Protein AF-R9IM33-F1 (afdb_monomer)

Foldseek 3Di:
DWQKKWKDQFAQDHTDIDGDDPDDDDDDDPPPCPVVVVLLLQCQAACLQPNCDCPHQSHHDDAPCNGGYPVCNQAWTKMWIDDPPAQEIWMWTWGQDPVVRHTDIDTDAPPPPPPDDDPNYDHIHYQQPPDDAADPQADDDDPDADAPPVPRHDQGNNSSNVVNNCVVCPPPDDVQVVLCVAWVVVLLVVCVVLVAADEDEADPQQCDDPDDNDGVLRPDDDDPDPCDPVVVVSVSVVCSRPDDDYDDPPDDDQKWWPDWPFPPPCRVVDDRDDPVSVCVRQVAAAEDGDDPRQPDQWTWTWMAHPNDIDIDTHGYRRGDCLVVDDKDWDWDDDPPFKIKIDIPSRNHRDQPWIWIDGDQWIFIAHLVQRHTDDTDPDDDDPVNSVSSSVVCVVCSVVSVVVNCVRHPDPPD

Solvent-accessible surface area (backbone atoms only — not comparable to full-atom values): 24394 Å² total; per-residue (Å²): 98,62,37,33,41,38,40,27,18,46,41,93,37,64,72,45,77,47,82,47,58,101,73,80,84,88,82,80,64,88,91,74,43,65,66,58,55,53,49,52,54,36,43,43,14,46,41,53,80,46,85,43,57,58,59,35,91,79,45,69,65,68,53,70,80,72,37,35,10,82,94,38,85,87,60,47,32,34,40,36,36,29,28,67,90,33,82,37,62,8,38,40,34,41,36,80,33,78,91,77,77,49,66,47,80,48,75,44,59,62,56,95,81,53,93,70,81,59,79,42,50,14,65,63,46,23,66,60,54,99,44,87,63,74,48,95,81,35,64,73,94,66,99,74,73,51,70,65,82,84,66,66,65,67,25,54,51,37,46,54,16,39,67,43,41,51,60,76,50,56,87,61,71,55,66,68,60,50,48,42,58,73,32,40,47,55,40,57,50,52,40,59,75,70,66,37,58,62,76,33,80,62,55,60,73,49,62,34,64,78,53,97,84,31,18,72,82,58,65,77,81,64,92,85,57,78,66,60,63,63,48,51,47,51,51,51,58,50,44,64,62,72,54,84,51,68,54,74,89,84,64,91,68,85,64,44,76,79,46,58,76,45,40,79,84,54,49,86,69,61,60,97,77,44,72,66,57,51,20,62,76,36,57,34,68,45,76,43,60,96,41,93,67,54,77,46,58,56,45,45,33,35,33,36,46,92,91,40,80,44,82,46,69,43,44,34,47,47,47,67,71,69,71,72,53,76,64,46,76,50,77,47,68,58,78,96,62,34,43,36,36,40,74,26,80,63,80,50,67,36,57,63,52,37,38,40,36,39,91,86,29,39,36,33,26,30,67,88,78,55,48,78,73,48,75,40,98,42,87,81,53,73,68,59,54,52,53,51,40,56,51,42,72,77,41,45,68,63,52,50,52,52,47,38,70,62,67,54,68,80,78,127

Sequence (412 aa):
MIEKVYVRALKSMKNLQVKCSWLNVFVGTNSSGKSTFLQALLLMAQNGRNEDGLNGKLVSLGEFREVRNHYMPKDAIRIEIWEQGKEKSAWIEFEENKEEDTYKINTHYMAADDYYYDEGQSSGLMEGIGFHYLSCQRIGARDIYEKNILEESGFGIGGEFAMAYLLRNEGKPIEFYTSLRECTLPVLKKIREGKGNVIWKKDTFWQSEICNGITLGKIPQKKNERSGEYAAFKIQLTRLAYEEPFWEPEKELEIQIKEYRFDSGYCKKFETVNCFLRAAEMEGRIVSFLHKEYKKEKLPLVFQYRNQEQEYELDNIFHLHWWDREPQIKTWRVGQKYMIEIRANEFDFHPPHFHVSSNERSGVFLLSNGQMYARGKKKWQPHMISEITKWYQLHREELLETWENLHGSLKK

Structure (mmCIF, N/CA/C/O backbone):
data_AF-R9IM33-F1
#
_entry.id   AF-R9IM33-F1
#
loop_
_atom_site.group_PDB
_atom_site.id
_atom_site.type_symbol
_atom_site.label_atom_id
_atom_site.label_alt_id
_atom_site.label_comp_id
_atom_site.label_asym_id
_atom_site.label_entity_id
_atom_site.label_seq_id
_atom_site.pdbx_PDB_ins_code
_atom_site.Cartn_x
_atom_site.Cartn_y
_atom_site.Cartn_z
_atom_site.occupancy
_atom_site.B_iso_or_equiv
_atom_site.auth_seq_id
_atom_site.auth_comp_id
_atom_site.auth_asym_id
_atom_site.auth_atom_id
_atom_site.pdbx_PDB_model_num
ATOM 1 N N . MET A 1 1 ? -5.119 3.896 8.015 1.00 86.06 1 MET A N 1
ATOM 2 C CA . MET A 1 1 ? -4.292 3.149 8.999 1.00 86.06 1 MET A CA 1
ATOM 3 C C . MET A 1 1 ? -4.389 3.888 10.317 1.00 86.06 1 MET A C 1
ATOM 5 O O . MET A 1 1 ? -4.202 5.094 10.291 1.00 86.06 1 MET A O 1
ATOM 9 N N . ILE A 1 2 ? -4.639 3.209 11.439 1.00 92.50 2 ILE A N 1
ATOM 10 C CA . ILE A 1 2 ? -4.636 3.847 12.765 1.00 92.50 2 ILE A CA 1
ATOM 11 C C . ILE A 1 2 ? -3.198 4.199 13.159 1.00 92.50 2 ILE A C 1
ATOM 13 O O . ILE A 1 2 ? -2.352 3.314 13.271 1.00 92.50 2 ILE A O 1
ATOM 17 N N . GLU A 1 3 ? -2.933 5.484 13.377 1.00 95.19 3 GLU A N 1
ATOM 18 C CA . GLU A 1 3 ? -1.629 6.016 13.786 1.00 95.19 3 GLU A CA 1
ATOM 19 C C . GLU A 1 3 ? -1.547 6.227 15.301 1.00 95.19 3 GLU A C 1
ATOM 21 O O . GLU A 1 3 ? -0.478 6.096 15.903 1.00 95.19 3 GLU A O 1
ATOM 26 N N . LYS A 1 4 ? -2.674 6.535 15.949 1.00 96.94 4 LYS A N 1
ATOM 27 C CA . LYS A 1 4 ? -2.708 6.813 17.386 1.00 96.94 4 LYS A CA 1
ATOM 28 C C . LYS A 1 4 ? -4.027 6.375 18.005 1.00 96.94 4 LYS A C 1
ATOM 30 O O . LYS A 1 4 ? -5.085 6.566 17.416 1.00 96.94 4 LYS A O 1
ATOM 35 N N . VAL A 1 5 ? -3.941 5.849 19.224 1.00 97.69 5 VAL A N 1
ATOM 36 C CA . VAL A 1 5 ? -5.082 5.513 20.082 1.00 97.69 5 VAL A CA 1
ATOM 37 C C . VAL A 1 5 ? -4.913 6.210 21.427 1.00 97.69 5 VAL A C 1
ATOM 39 O O . VAL A 1 5 ? -3.819 6.215 22.000 1.00 97.69 5 VAL A O 1
ATOM 42 N N . TYR A 1 6 ? -5.992 6.788 21.937 1.00 98.00 6 TYR A N 1
ATOM 43 C CA . TYR A 1 6 ? -6.074 7.401 23.256 1.00 98.00 6 TYR A CA 1
ATOM 44 C C . TYR A 1 6 ? -7.184 6.740 24.072 1.00 98.00 6 TYR A C 1
ATOM 46 O O . TYR A 1 6 ? -8.274 6.513 23.557 1.00 98.00 6 TYR A O 1
ATOM 54 N N . VAL A 1 7 ? -6.909 6.430 25.339 1.00 98.12 7 VAL A N 1
ATOM 55 C CA . VAL A 1 7 ? -7.863 5.813 26.269 1.00 98.12 7 VAL A CA 1
ATOM 56 C C . VAL A 1 7 ? -7.807 6.537 27.610 1.00 98.12 7 VAL A C 1
ATOM 58 O O . VAL A 1 7 ? -6.736 6.667 28.210 1.00 98.12 7 VAL A O 1
ATOM 61 N N . ARG A 1 8 ? -8.964 6.965 28.116 1.00 97.94 8 ARG A N 1
ATOM 62 C CA . ARG A 1 8 ? -9.122 7.640 29.408 1.00 97.94 8 ARG A CA 1
ATOM 63 C C . ARG A 1 8 ? -10.175 6.947 30.266 1.00 97.94 8 ARG A C 1
ATOM 65 O O . ARG A 1 8 ? -11.210 6.517 29.767 1.00 97.94 8 ARG A O 1
ATOM 72 N N . ALA A 1 9 ? -9.889 6.876 31.564 1.00 97.19 9 ALA A N 1
ATOM 73 C CA . ALA A 1 9 ? -10.777 6.373 32.611 1.00 97.19 9 ALA A CA 1
ATOM 74 C C . ALA A 1 9 ? -11.331 4.943 32.403 1.00 97.19 9 ALA A C 1
ATOM 76 O O . ALA A 1 9 ? -12.390 4.622 32.935 1.00 97.19 9 ALA A O 1
ATOM 77 N N . LEU A 1 10 ? -10.607 4.050 31.716 1.00 97.12 10 LEU A N 1
ATOM 78 C CA . LEU A 1 10 ? -11.023 2.659 31.479 1.00 97.12 10 LEU A CA 1
ATOM 79 C C . LEU A 1 10 ? -10.256 1.670 32.373 1.00 97.12 10 LEU A C 1
ATOM 81 O O . LEU A 1 10 ? -9.057 1.457 32.193 1.00 97.12 10 LEU A O 1
ATOM 85 N N . LYS A 1 11 ? -10.940 0.998 33.302 1.00 95.31 11 LYS A N 1
ATOM 86 C CA . LYS A 1 11 ? -10.384 0.010 34.245 1.00 95.31 11 LYS A CA 1
ATOM 87 C C . LYS A 1 11 ? -9.101 0.512 34.911 1.00 95.31 11 LYS A C 1
ATOM 89 O O . LYS A 1 11 ? -9.126 1.509 35.615 1.00 95.31 11 LYS A O 1
ATOM 94 N N . SER A 1 12 ? -7.952 -0.125 34.687 1.00 91.12 12 SER A N 1
ATOM 95 C CA . SER A 1 12 ? -6.663 0.310 35.243 1.00 91.12 12 SER A CA 1
ATOM 96 C C . SER A 1 12 ? -6.041 1.519 34.524 1.00 91.12 12 SER A C 1
ATOM 98 O O . SER A 1 12 ? -5.082 2.099 35.032 1.00 91.12 12 SER A O 1
ATOM 100 N N . MET A 1 13 ? -6.578 1.940 33.376 1.00 93.88 13 MET A N 1
ATOM 101 C CA . MET A 1 13 ? -6.057 3.046 32.570 1.00 93.88 13 MET A CA 1
ATOM 102 C C . MET A 1 13 ? -6.678 4.375 32.981 1.00 93.88 13 MET A C 1
ATOM 104 O O . MET A 1 13 ? -7.859 4.624 32.751 1.00 93.88 13 MET A O 1
ATOM 108 N N . LYS A 1 14 ? -5.852 5.257 33.550 1.00 94.81 14 LYS A N 1
ATOM 109 C CA . LYS A 1 14 ? -6.246 6.645 33.821 1.00 94.81 14 LYS A CA 1
ATOM 110 C C . LYS A 1 14 ? -6.232 7.468 32.536 1.00 94.81 14 LYS A C 1
ATOM 112 O O . LYS A 1 14 ? -7.237 8.047 32.146 1.00 94.81 14 LYS A O 1
ATOM 117 N N . ASN A 1 15 ? -5.078 7.484 31.879 1.00 95.75 15 ASN A N 1
ATOM 118 C CA . ASN A 1 15 ? -4.821 8.202 30.642 1.00 95.75 15 ASN A CA 1
ATOM 119 C C . ASN A 1 15 ? -3.673 7.481 29.917 1.00 95.75 15 ASN A C 1
ATOM 121 O O . ASN A 1 15 ? -2.556 7.429 30.433 1.00 95.75 15 ASN A O 1
ATOM 125 N N . LEU A 1 16 ? -3.967 6.869 28.773 1.00 96.56 16 LEU A N 1
ATOM 126 C CA . LEU A 1 16 ? -3.012 6.122 27.964 1.00 96.56 16 LEU A CA 1
ATOM 127 C C . LEU A 1 16 ? -3.069 6.614 26.521 1.00 96.56 16 LEU A C 1
ATOM 129 O O . LEU A 1 16 ? -4.131 6.637 25.909 1.00 96.56 16 LEU A O 1
ATOM 133 N N . GLN A 1 17 ? -1.904 6.925 25.958 1.00 97.19 17 GLN A N 1
ATOM 134 C CA . GLN A 1 17 ? -1.744 7.221 24.541 1.00 97.19 17 GLN A CA 1
ATOM 135 C C . GLN A 1 17 ? -0.755 6.234 23.921 1.00 97.19 17 GLN A C 1
ATOM 137 O O . GLN A 1 17 ? 0.368 6.093 24.404 1.00 97.19 17 GLN A O 1
ATOM 142 N N . VAL A 1 18 ? -1.154 5.587 22.828 1.00 96.44 18 VAL A N 1
ATOM 143 C CA . VAL A 1 18 ? -0.334 4.615 22.097 1.00 96.44 18 VAL A CA 1
ATOM 144 C C . VAL A 1 18 ? -0.186 5.071 20.652 1.00 96.44 18 VAL A C 1
ATOM 146 O O . VAL A 1 18 ? -1.177 5.384 19.997 1.00 96.44 18 VAL A O 1
ATOM 149 N N . LYS A 1 19 ? 1.055 5.110 20.156 1.00 96.75 19 LYS A N 1
ATOM 150 C CA . LYS A 1 19 ? 1.338 5.241 18.721 1.00 96.75 19 LYS A CA 1
ATOM 151 C C . LYS A 1 19 ? 1.293 3.857 18.084 1.00 96.75 19 LYS A C 1
ATOM 153 O O . LYS A 1 19 ? 1.877 2.920 18.626 1.00 96.75 19 LYS A O 1
ATOM 158 N N . CYS A 1 20 ? 0.622 3.747 16.950 1.00 94.38 20 CYS A N 1
ATOM 159 C CA . CYS A 1 20 ? 0.392 2.496 16.250 1.00 94.38 20 CYS A CA 1
ATOM 160 C C . CYS A 1 20 ? 1.144 2.463 14.918 1.00 94.38 20 CYS A C 1
ATOM 162 O O . CYS A 1 20 ? 1.343 3.481 14.260 1.00 94.38 20 CYS A O 1
ATOM 164 N N . SER A 1 21 ? 1.561 1.263 14.527 1.00 91.69 21 SER A N 1
ATOM 165 C CA . SER A 1 21 ? 2.097 0.955 13.203 1.00 91.69 21 SER A CA 1
ATOM 166 C C . SER A 1 21 ? 1.219 -0.092 12.501 1.00 91.69 21 SER A C 1
ATOM 168 O O . SER A 1 21 ? 0.191 -0.507 13.039 1.00 91.69 21 SER A O 1
ATOM 170 N N . TRP A 1 22 ? 1.613 -0.546 11.311 1.00 87.06 22 TRP A N 1
ATOM 171 C CA . TRP A 1 22 ? 0.924 -1.624 10.590 1.00 87.06 22 TRP A CA 1
ATOM 172 C C . TRP A 1 22 ? 0.874 -2.948 11.371 1.00 87.06 22 TRP A C 1
ATOM 174 O O . TRP A 1 22 ? -0.031 -3.748 11.153 1.00 87.06 22 TRP A O 1
ATOM 184 N N . LEU A 1 23 ? 1.814 -3.168 12.299 1.00 91.81 23 LEU A N 1
ATOM 185 C CA . LEU A 1 23 ? 1.834 -4.315 13.203 1.00 91.81 23 LEU A CA 1
ATOM 186 C C . LEU A 1 23 ? 2.152 -3.850 14.627 1.00 91.81 23 LEU A C 1
ATOM 188 O O . LEU A 1 23 ? 3.198 -3.258 14.883 1.00 91.81 23 LEU A O 1
ATOM 192 N N . ASN A 1 24 ? 1.262 -4.147 15.571 1.00 90.88 24 ASN A N 1
ATOM 193 C CA . ASN A 1 24 ? 1.433 -3.780 16.975 1.00 90.88 24 ASN A CA 1
ATOM 194 C C . ASN A 1 24 ? 1.410 -5.045 17.831 1.00 90.88 24 ASN A C 1
ATOM 196 O O . ASN A 1 24 ? 0.417 -5.771 17.833 1.00 90.88 24 ASN A O 1
ATOM 200 N N . VAL A 1 25 ? 2.497 -5.307 18.561 1.00 93.56 25 VAL A N 1
ATOM 201 C CA . VAL A 1 25 ? 2.619 -6.466 19.454 1.00 93.56 25 VAL A CA 1
ATOM 202 C C . VAL A 1 25 ? 2.668 -5.975 20.897 1.00 93.56 25 VAL A C 1
ATOM 204 O O . VAL A 1 25 ? 3.619 -5.315 21.307 1.00 93.56 25 VAL A O 1
ATOM 207 N N . PHE A 1 26 ? 1.639 -6.302 21.679 1.00 89.88 26 PHE A N 1
ATOM 208 C CA . PHE A 1 26 ? 1.545 -5.915 23.087 1.00 89.88 26 PHE A CA 1
ATOM 209 C C . PHE A 1 26 ? 2.059 -7.042 23.988 1.00 89.88 26 PHE A C 1
ATOM 211 O O . PHE A 1 26 ? 1.429 -8.092 24.103 1.00 89.88 26 PHE A O 1
ATOM 218 N N . VAL A 1 27 ? 3.183 -6.808 24.668 1.00 91.94 27 VAL A N 1
ATOM 219 C CA . VAL A 1 27 ? 3.813 -7.751 25.609 1.00 91.94 27 VAL A CA 1
ATOM 220 C C . VAL A 1 27 ? 3.896 -7.157 27.016 1.00 91.94 27 VAL A C 1
ATOM 222 O O . VAL A 1 27 ? 3.807 -5.946 27.195 1.00 91.94 27 VAL A O 1
ATOM 225 N N . GLY A 1 28 ? 4.015 -8.007 28.037 1.00 89.38 28 GLY A N 1
ATOM 226 C CA . GLY A 1 28 ? 4.153 -7.576 29.433 1.00 89.38 28 GLY A CA 1
ATOM 227 C C . GLY A 1 28 ? 3.436 -8.493 30.421 1.00 89.38 28 GLY A C 1
ATOM 228 O O . GLY A 1 28 ? 2.688 -9.388 30.025 1.00 89.38 28 GLY A O 1
ATOM 229 N N . THR A 1 29 ? 3.619 -8.238 31.713 1.00 90.50 29 THR A N 1
ATOM 230 C CA . THR A 1 29 ? 3.040 -9.029 32.811 1.00 90.50 29 THR A CA 1
ATOM 231 C C . THR A 1 29 ? 1.513 -8.977 32.84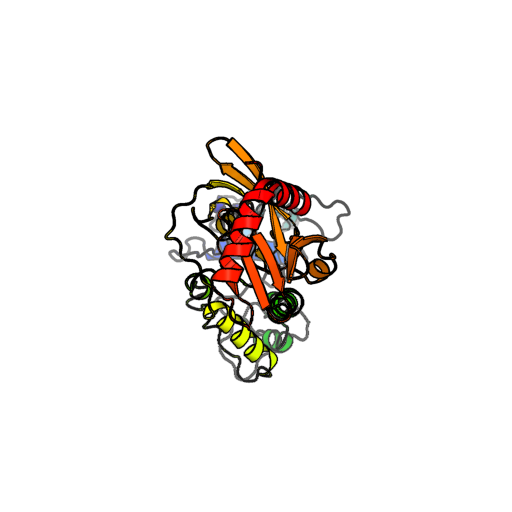2 1.00 90.50 29 THR A C 1
ATOM 233 O O . THR A 1 29 ? 0.886 -8.061 32.305 1.00 90.50 29 THR A O 1
ATOM 236 N N . ASN A 1 30 ? 0.872 -9.974 33.454 1.00 87.06 30 ASN A N 1
ATOM 237 C CA . ASN A 1 30 ? -0.576 -9.938 33.663 1.00 87.06 30 ASN A CA 1
ATOM 238 C C . ASN A 1 30 ? -0.980 -8.679 34.441 1.00 87.06 30 ASN A C 1
ATOM 240 O O . ASN A 1 30 ? -0.207 -8.151 35.236 1.00 87.06 30 ASN A O 1
ATOM 244 N N . SER A 1 31 ? -2.176 -8.169 34.148 1.00 83.31 31 SER A N 1
ATOM 245 C CA . SER A 1 31 ? -2.712 -6.935 34.742 1.00 83.31 31 SER A CA 1
ATOM 246 C C . SER A 1 31 ? -1.981 -5.635 34.371 1.00 83.31 31 SER A C 1
ATOM 248 O O . SER A 1 31 ? -2.365 -4.572 34.845 1.00 83.31 31 SER A O 1
ATOM 250 N N . SER A 1 32 ? -1.024 -5.665 33.433 1.00 87.00 32 SER A N 1
ATOM 251 C CA . SER A 1 32 ? -0.368 -4.455 32.906 1.00 87.00 32 SER A CA 1
ATOM 252 C C . SER A 1 32 ? -1.256 -3.579 32.001 1.00 87.00 32 SER A C 1
ATOM 254 O O . SER A 1 32 ? -0.795 -2.568 31.483 1.00 87.00 32 SER A O 1
ATOM 256 N N . GLY A 1 33 ? -2.514 -3.972 31.764 1.00 90.25 33 GLY A N 1
ATOM 257 C CA . GLY A 1 33 ? -3.470 -3.231 30.931 1.00 90.25 33 GLY A CA 1
ATOM 258 C C . GLY A 1 33 ? -3.573 -3.686 29.470 1.00 90.25 33 GLY A C 1
ATOM 259 O O . GLY A 1 33 ? -4.412 -3.166 28.751 1.00 90.25 33 GLY A O 1
ATOM 260 N N . LYS A 1 34 ? -2.810 -4.689 29.014 1.00 93.00 34 LYS A N 1
ATOM 261 C CA . LYS A 1 34 ? -2.878 -5.179 27.614 1.00 93.00 34 LYS A CA 1
ATOM 262 C C . LYS A 1 34 ? -4.299 -5.550 27.175 1.00 93.00 34 LYS A C 1
ATOM 264 O O . LYS A 1 34 ? -4.775 -5.071 26.153 1.00 93.00 34 LYS A O 1
ATOM 269 N N . SER A 1 35 ? -4.988 -6.368 27.972 1.00 92.50 35 SER A N 1
ATOM 270 C CA . SER A 1 35 ? -6.366 -6.773 27.677 1.00 92.50 35 SER A CA 1
ATOM 271 C C . SER A 1 35 ? -7.316 -5.582 27.724 1.00 92.50 35 SER A C 1
ATOM 273 O O . SER A 1 35 ? -8.157 -5.460 26.849 1.00 92.50 35 SER A O 1
ATOM 275 N N . THR A 1 36 ? -7.138 -4.667 28.681 1.00 95.25 36 THR A N 1
ATOM 276 C CA . THR A 1 36 ? -7.912 -3.420 28.768 1.00 95.25 36 THR A CA 1
ATOM 277 C C . THR A 1 36 ? -7.750 -2.557 27.513 1.00 95.25 36 THR A C 1
ATOM 279 O O . THR A 1 36 ? -8.724 -1.981 27.045 1.00 95.25 36 THR A O 1
ATOM 282 N N . PHE A 1 37 ? -6.547 -2.503 26.930 1.00 96.19 37 PHE A N 1
ATOM 283 C CA . PHE A 1 37 ? -6.296 -1.747 25.701 1.00 96.19 37 PHE A CA 1
ATOM 284 C C . PHE A 1 37 ? -7.049 -2.359 24.518 1.00 96.19 37 PHE A C 1
ATOM 286 O O . PHE A 1 37 ? -7.728 -1.651 23.785 1.00 96.19 37 PHE A O 1
ATOM 293 N N . LEU A 1 38 ? -6.979 -3.686 24.361 1.00 95.06 38 LEU A N 1
ATOM 294 C CA . LEU A 1 38 ? -7.753 -4.384 23.332 1.00 95.06 38 LEU A CA 1
ATOM 295 C C . LEU A 1 38 ? -9.258 -4.191 23.549 1.00 95.06 38 LEU A C 1
ATOM 297 O O . LEU A 1 38 ? -9.972 -3.907 22.598 1.00 95.06 38 LEU A O 1
ATOM 301 N N . GLN A 1 39 ? -9.728 -4.266 24.797 1.00 95.56 39 GLN A N 1
ATOM 302 C CA . GLN A 1 39 ? -11.127 -4.021 25.152 1.00 95.56 39 GLN A CA 1
ATOM 303 C C . GLN A 1 39 ? -11.587 -2.608 24.770 1.00 95.56 39 GLN A C 1
ATOM 305 O O . GLN A 1 39 ? -12.719 -2.466 24.328 1.00 95.56 39 GLN A O 1
ATOM 310 N N . ALA A 1 40 ? -10.727 -1.586 24.856 1.00 96.75 40 ALA A N 1
ATOM 311 C CA . ALA A 1 40 ? -11.048 -0.245 24.363 1.00 96.75 40 ALA A CA 1
ATOM 312 C C . ALA A 1 40 ? -11.336 -0.238 22.850 1.00 96.75 40 ALA A C 1
ATOM 314 O O . ALA A 1 40 ? -12.318 0.346 22.402 1.00 96.75 40 ALA A O 1
ATOM 315 N N . LEU A 1 41 ? -10.514 -0.932 22.057 1.00 95.75 41 LEU A N 1
ATOM 316 C CA . LEU A 1 41 ? -10.734 -1.045 20.611 1.00 95.75 41 LEU A CA 1
ATOM 317 C C . LEU A 1 41 ? -12.031 -1.802 20.290 1.00 95.75 41 LEU A C 1
ATOM 319 O O . LEU A 1 41 ? -12.759 -1.404 19.385 1.00 95.75 41 LEU A O 1
ATOM 323 N N . LEU A 1 42 ? -12.339 -2.858 21.050 1.00 95.31 42 LEU A N 1
ATOM 324 C CA . LEU A 1 42 ? -13.584 -3.621 20.899 1.00 95.31 42 LEU A CA 1
ATOM 325 C C . LEU A 1 42 ? -14.818 -2.795 21.266 1.00 95.31 42 LEU A C 1
ATOM 327 O O . LEU A 1 42 ? -15.801 -2.845 20.535 1.00 95.31 42 LEU A O 1
ATOM 331 N N . LEU A 1 43 ? -14.747 -1.998 22.339 1.00 95.75 43 LEU A N 1
ATOM 332 C CA . LEU A 1 43 ? -15.811 -1.060 22.702 1.00 95.75 43 LEU A CA 1
ATOM 333 C C . LEU A 1 43 ? -16.074 -0.067 21.573 1.00 95.75 43 LEU A C 1
ATOM 335 O O . LEU A 1 43 ? -17.227 0.134 21.214 1.00 95.75 43 LEU A O 1
ATOM 339 N N . MET A 1 44 ? -15.028 0.516 20.983 1.00 93.69 44 MET A N 1
ATOM 340 C CA . MET A 1 44 ? -15.208 1.422 19.850 1.00 93.69 44 MET A CA 1
ATOM 341 C C . MET A 1 44 ? -15.836 0.714 18.645 1.00 93.69 44 MET A C 1
ATOM 343 O O . MET A 1 44 ? -16.730 1.276 18.028 1.00 93.69 44 MET A O 1
ATOM 347 N N . ALA A 1 45 ? -15.393 -0.508 18.331 1.00 92.50 45 ALA A N 1
ATOM 348 C CA . ALA A 1 45 ? -15.878 -1.262 17.179 1.00 92.50 45 ALA A CA 1
ATOM 349 C C . ALA A 1 45 ? -17.348 -1.695 17.305 1.00 92.50 45 ALA A C 1
ATOM 351 O O . ALA A 1 45 ? -18.102 -1.528 16.346 1.00 92.50 45 ALA A O 1
ATOM 352 N N . GLN A 1 46 ? -17.762 -2.225 18.463 1.00 92.12 46 GLN A N 1
ATOM 353 C CA . GLN A 1 46 ? -19.149 -2.668 18.666 1.00 92.12 46 GLN A CA 1
ATOM 354 C C . GLN A 1 46 ? -20.116 -1.487 18.760 1.00 92.12 46 GLN A C 1
ATOM 356 O O . GLN A 1 46 ? -21.256 -1.611 18.344 1.00 92.12 46 GLN A O 1
ATOM 361 N N . ASN A 1 47 ? -19.638 -0.330 19.237 1.00 92.00 47 ASN A N 1
ATOM 362 C CA . ASN A 1 47 ? -20.440 0.889 19.331 1.00 92.00 47 ASN A CA 1
ATOM 363 C C . ASN A 1 47 ? -20.404 1.769 18.066 1.00 92.00 47 ASN A C 1
ATOM 365 O O . ASN A 1 47 ? -21.025 2.827 18.026 1.00 92.00 47 ASN A O 1
ATOM 369 N N . GLY A 1 48 ? -19.633 1.374 17.046 1.00 85.62 48 GLY A N 1
ATOM 370 C CA . GLY A 1 48 ? -19.406 2.201 15.860 1.00 85.62 48 GLY A CA 1
ATOM 371 C C . GLY A 1 48 ? -20.590 2.245 14.894 1.00 85.62 48 GLY A C 1
ATOM 372 O O . GLY A 1 48 ? -20.774 3.238 14.199 1.00 85.62 48 GLY A O 1
ATOM 373 N N . ARG A 1 49 ? -21.385 1.169 14.834 1.00 79.88 49 ARG A N 1
ATOM 374 C CA . ARG A 1 49 ? -22.570 1.072 13.961 1.00 79.88 49 ARG A CA 1
ATOM 375 C C . ARG A 1 49 ? -23.876 1.029 14.748 1.00 79.88 49 ARG A C 1
ATOM 377 O O . ARG A 1 49 ? -24.840 1.669 14.349 1.00 79.88 49 ARG A O 1
ATOM 384 N N . ASN A 1 50 ? -23.891 0.262 15.832 1.00 80.50 50 ASN A N 1
ATOM 385 C CA . ASN A 1 50 ? -25.000 0.158 16.773 1.00 80.50 50 ASN A CA 1
ATOM 386 C C . ASN A 1 50 ? -24.486 0.599 18.140 1.00 80.50 50 ASN A C 1
ATOM 388 O O . ASN A 1 50 ? -23.329 0.354 18.434 1.00 80.50 50 ASN A O 1
ATOM 392 N N . GLU A 1 51 ? -25.306 1.201 18.993 1.00 86.81 51 GLU A N 1
ATOM 393 C CA . GLU A 1 51 ? -24.907 1.564 20.360 1.00 86.81 51 GLU A CA 1
ATOM 394 C C . GLU A 1 51 ? -25.041 0.365 21.323 1.00 86.81 51 GLU A C 1
ATOM 396 O O . GLU A 1 51 ? -25.852 0.369 22.246 1.00 86.81 51 GLU A O 1
ATOM 401 N N . ASP A 1 52 ? -24.241 -0.687 21.107 1.00 90.56 52 ASP A N 1
ATOM 402 C CA . ASP A 1 52 ? -24.281 -1.939 21.894 1.00 90.56 52 ASP A CA 1
ATOM 403 C C . ASP A 1 52 ? -23.781 -1.783 23.353 1.00 90.56 52 ASP A C 1
ATOM 405 O O . ASP A 1 52 ? -23.830 -2.711 24.166 1.00 90.56 52 ASP A O 1
ATOM 409 N N . GLY A 1 53 ? -23.259 -0.611 23.712 1.00 94.12 53 GLY A N 1
ATOM 410 C CA . GLY A 1 53 ? -22.828 -0.260 25.058 1.00 94.12 53 GLY A CA 1
ATOM 411 C C . GLY A 1 53 ? -21.559 -0.968 25.521 1.00 94.12 53 GLY A C 1
ATOM 412 O O . GLY A 1 53 ? -20.677 -1.322 24.735 1.00 94.12 53 GLY A O 1
ATOM 413 N N . LEU A 1 54 ? -21.444 -1.151 26.837 1.00 95.69 54 LEU A N 1
ATOM 414 C CA . LEU A 1 54 ? -20.341 -1.867 27.493 1.00 95.69 54 LEU A CA 1
ATOM 415 C C . LEU A 1 54 ? -20.457 -3.396 27.381 1.00 95.69 54 LEU A C 1
ATOM 417 O O . LEU A 1 54 ? -19.506 -4.111 27.713 1.00 95.69 54 LEU A O 1
ATOM 421 N N . ASN A 1 55 ? -21.625 -3.889 26.959 1.00 95.44 55 ASN A N 1
ATOM 422 C CA . ASN A 1 55 ? -22.007 -5.298 26.977 1.00 95.44 55 ASN A CA 1
ATOM 423 C C . ASN A 1 55 ? -22.584 -5.730 25.633 1.00 95.44 55 ASN A C 1
ATOM 425 O O . ASN A 1 55 ? -23.773 -6.005 25.514 1.00 95.44 55 ASN A O 1
ATOM 429 N N . GLY A 1 56 ? -21.702 -5.801 24.642 1.00 91.81 56 GLY A N 1
ATOM 430 C CA . GLY A 1 56 ? -22.028 -6.176 23.276 1.00 91.81 56 GLY A CA 1
ATOM 431 C C . GLY A 1 56 ? -21.419 -7.517 22.887 1.00 91.81 56 GLY A C 1
ATOM 432 O O . GLY A 1 56 ? -20.859 -8.256 23.703 1.00 91.81 56 GLY A O 1
ATOM 433 N N . LYS A 1 57 ? -21.509 -7.818 21.594 1.00 88.94 57 LYS A N 1
ATOM 434 C CA . LYS A 1 57 ? -21.035 -9.078 21.019 1.00 88.94 57 LYS A CA 1
ATOM 435 C C . LYS A 1 57 ? -19.513 -9.231 21.089 1.00 88.94 57 LYS A C 1
ATOM 437 O O . LYS A 1 57 ? -19.029 -10.308 21.433 1.00 88.94 57 LYS A O 1
ATOM 442 N N . LEU A 1 58 ? -18.756 -8.173 20.773 1.00 91.12 58 LEU A N 1
ATOM 443 C CA . LEU A 1 58 ? -17.286 -8.208 20.777 1.00 91.12 58 LEU A CA 1
ATOM 444 C C . LEU A 1 58 ? -16.717 -8.289 22.197 1.00 91.12 58 LEU A C 1
ATOM 446 O O . LEU A 1 58 ? -15.731 -8.995 22.431 1.00 91.12 58 LEU A O 1
ATOM 450 N N . VAL A 1 59 ? -17.314 -7.554 23.139 1.00 93.56 59 VAL A N 1
ATOM 451 C CA . VAL A 1 59 ? -16.917 -7.564 24.543 1.00 93.56 59 VAL A CA 1
ATOM 452 C C . VAL A 1 59 ? -18.088 -7.263 25.483 1.00 93.56 59 VAL A C 1
ATOM 454 O O . VAL A 1 59 ? -18.886 -6.356 25.249 1.00 93.56 59 VAL A O 1
ATOM 457 N N . SER A 1 60 ? -18.118 -7.985 26.608 1.00 95.06 60 SER A N 1
ATOM 458 C CA . SER A 1 60 ? -18.964 -7.685 27.763 1.00 95.06 60 SER A CA 1
ATOM 459 C C . SER A 1 60 ? -18.111 -7.421 28.997 1.00 95.06 60 SER A C 1
ATOM 461 O O . SER A 1 60 ? -17.266 -8.236 29.378 1.00 95.06 60 SER A O 1
ATOM 463 N N . LEU A 1 61 ? -18.268 -6.222 29.560 1.00 95.31 61 LEU A N 1
ATOM 464 C CA . LEU A 1 61 ? -17.420 -5.697 30.626 1.00 95.31 61 LEU A CA 1
ATOM 465 C C . LEU A 1 61 ? -18.123 -5.562 31.981 1.00 95.31 61 LEU A C 1
ATOM 467 O O . LEU A 1 61 ? -17.417 -5.369 32.969 1.00 95.31 61 LEU A O 1
ATOM 471 N N . GLY A 1 62 ? -19.451 -5.694 32.027 1.00 93.88 62 GLY A N 1
ATOM 472 C CA . GLY A 1 62 ? -20.258 -5.542 33.236 1.00 93.88 62 GLY A CA 1
ATOM 473 C C . GLY A 1 62 ? -20.788 -4.121 33.422 1.00 93.88 62 GLY A C 1
ATOM 474 O O . GLY A 1 62 ? -21.103 -3.432 32.447 1.00 93.88 62 GLY A O 1
ATOM 475 N N . GLU A 1 63 ? -20.906 -3.701 34.678 1.00 92.56 63 GLU A N 1
ATOM 476 C CA . GLU A 1 63 ? -21.517 -2.426 35.056 1.00 92.56 63 GLU A CA 1
ATOM 477 C C . GLU A 1 63 ? -20.578 -1.237 34.838 1.00 92.56 63 GLU A C 1
ATOM 479 O O . GLU A 1 63 ? -19.373 -1.314 35.086 1.00 92.56 63 GLU A O 1
ATOM 484 N N . PHE A 1 64 ? -21.126 -0.077 34.458 1.00 93.81 64 PHE A N 1
ATOM 485 C CA . PHE A 1 64 ? -20.326 1.125 34.179 1.00 93.81 64 PHE A CA 1
ATOM 486 C C . PHE A 1 64 ? -19.371 1.486 35.327 1.00 93.81 64 PHE A C 1
ATOM 488 O O . PHE A 1 64 ? -18.204 1.814 35.099 1.00 93.81 64 PHE A O 1
ATOM 495 N N . ARG A 1 65 ? -19.834 1.368 36.578 1.00 90.12 65 ARG A N 1
ATOM 496 C CA . ARG A 1 65 ? -19.028 1.675 37.771 1.00 90.12 65 ARG A CA 1
ATOM 497 C C . ARG A 1 65 ? -17.855 0.716 37.982 1.00 90.12 65 ARG A C 1
ATOM 499 O O . ARG A 1 65 ? -16.847 1.140 38.540 1.00 90.12 65 ARG A O 1
ATOM 506 N N . GLU A 1 66 ? -17.969 -0.533 37.537 1.00 90.75 66 GLU A N 1
ATOM 507 C CA . GLU A 1 66 ? -16.897 -1.536 37.605 1.00 90.75 66 GLU A CA 1
ATOM 508 C C . GLU A 1 66 ? -15.872 -1.342 36.484 1.00 90.75 66 GLU A C 1
ATOM 510 O O . GLU A 1 66 ? -14.679 -1.615 36.644 1.00 90.75 66 GLU A O 1
ATOM 515 N N . VAL A 1 67 ? -16.345 -0.861 35.334 1.00 94.81 67 VAL A N 1
ATOM 516 C CA . VAL A 1 67 ? -15.528 -0.650 34.140 1.00 94.81 67 VAL A CA 1
ATOM 517 C C . VAL A 1 67 ? -14.774 0.674 34.199 1.00 94.81 67 VAL A C 1
ATOM 519 O O . VAL A 1 67 ? -13.636 0.743 33.729 1.00 94.81 67 VAL A O 1
ATOM 522 N N . ARG A 1 68 ? -15.360 1.722 34.784 1.00 95.75 68 ARG A N 1
ATOM 523 C CA . ARG A 1 68 ? -14.706 3.022 34.959 1.00 95.75 68 ARG A CA 1
ATOM 524 C C . ARG A 1 68 ? -13.498 2.902 35.884 1.00 95.75 68 ARG A C 1
ATOM 526 O O . ARG A 1 68 ? -13.499 2.178 36.876 1.00 95.75 68 ARG A O 1
ATOM 533 N N . ASN A 1 69 ? -12.449 3.659 35.579 1.00 95.56 69 ASN A N 1
ATOM 534 C CA . ASN A 1 69 ? -11.273 3.724 36.433 1.00 95.56 69 ASN A CA 1
ATOM 535 C C . ASN A 1 69 ? -11.647 4.202 37.840 1.00 95.56 69 ASN A C 1
ATOM 537 O O . ASN A 1 69 ? -12.175 5.298 38.023 1.00 95.56 69 ASN A O 1
ATOM 541 N N . HIS A 1 70 ? -11.303 3.392 38.840 1.00 92.12 70 HIS A N 1
ATOM 542 C CA . HIS A 1 70 ? -11.642 3.647 40.239 1.00 92.12 70 HIS A CA 1
ATOM 543 C C . HIS A 1 70 ? -11.109 4.992 40.766 1.00 92.12 70 HIS A C 1
ATOM 545 O O . HIS A 1 70 ? -11.727 5.620 41.621 1.00 92.12 70 HIS A O 1
ATOM 551 N N . TYR A 1 71 ? -9.980 5.471 40.234 1.00 92.50 71 TYR A N 1
ATOM 552 C CA . TYR A 1 71 ? -9.372 6.744 40.628 1.00 92.50 71 TYR A CA 1
ATOM 553 C C . TYR A 1 71 ? -9.916 7.951 39.850 1.00 92.50 71 TYR A C 1
ATOM 555 O O . TYR A 1 71 ? -9.432 9.062 40.055 1.00 92.50 71 TYR A O 1
ATOM 563 N N . MET A 1 72 ? -10.882 7.746 38.951 1.00 93.25 72 MET A N 1
ATOM 564 C CA . MET A 1 72 ? -11.496 8.784 38.117 1.00 93.25 72 MET A CA 1
ATOM 565 C C . MET A 1 72 ? -13.037 8.712 38.190 1.00 93.25 72 MET A C 1
ATOM 567 O O . MET A 1 72 ? -13.707 8.575 37.170 1.00 93.25 72 MET A O 1
ATOM 571 N N . PRO A 1 73 ? -13.640 8.790 39.394 1.00 86.94 73 PRO A N 1
ATOM 572 C CA . PRO A 1 73 ? -15.061 8.495 39.624 1.00 86.94 73 PRO A CA 1
ATOM 573 C C . PRO A 1 73 ? -16.033 9.566 39.103 1.00 86.94 73 PRO A C 1
ATOM 575 O O . PRO A 1 73 ? -17.238 9.437 39.291 1.00 86.94 73 PRO A O 1
ATOM 578 N N . LYS A 1 74 ? -15.532 10.658 38.522 1.00 89.88 74 LYS A N 1
ATOM 579 C CA . LYS A 1 74 ? -16.347 11.714 37.901 1.00 89.88 74 LYS A CA 1
ATOM 580 C C . LYS A 1 74 ? -16.083 11.845 36.404 1.00 89.88 74 LYS A C 1
ATOM 582 O O . LYS A 1 74 ? -16.726 12.659 35.758 1.00 89.88 74 LYS A O 1
ATOM 587 N N . ASP A 1 75 ? -15.130 11.087 35.874 1.00 93.50 75 ASP A N 1
ATOM 588 C CA . ASP A 1 75 ? -14.760 11.155 34.470 1.00 93.50 75 ASP A CA 1
ATOM 589 C C . ASP A 1 75 ? -15.591 10.167 33.649 1.00 93.50 75 ASP A C 1
ATOM 591 O O . ASP A 1 75 ? -15.930 9.073 34.113 1.00 93.50 75 ASP A O 1
ATOM 595 N N . ALA A 1 76 ? -15.876 10.552 32.411 1.00 95.62 76 ALA A N 1
ATOM 596 C CA . ALA A 1 76 ? -16.390 9.652 31.396 1.00 95.62 76 ALA A CA 1
ATOM 597 C C . ALA A 1 76 ? -15.276 8.722 30.887 1.00 95.62 76 ALA A C 1
ATOM 599 O O . ALA A 1 76 ? -14.096 9.096 30.842 1.00 95.62 76 ALA A O 1
ATOM 600 N N . ILE A 1 77 ? -15.648 7.506 30.489 1.00 97.75 77 ILE A N 1
ATOM 601 C CA . ILE A 1 77 ? -14.731 6.598 29.793 1.00 97.75 77 ILE A CA 1
ATOM 602 C C . ILE A 1 77 ? -14.622 7.098 28.361 1.00 97.75 77 ILE A C 1
ATOM 604 O O . ILE A 1 77 ? -15.633 7.153 27.674 1.00 97.75 77 ILE A O 1
ATOM 608 N N . ARG A 1 78 ? -13.418 7.432 27.896 1.00 97.50 78 ARG A N 1
ATOM 609 C CA . ARG A 1 78 ? -13.227 8.015 26.563 1.00 97.50 78 ARG A CA 1
ATOM 610 C C . ARG A 1 78 ? -12.180 7.260 25.768 1.00 97.50 78 ARG A C 1
ATOM 612 O O . ARG A 1 78 ? -11.100 6.964 26.284 1.00 97.50 78 ARG A O 1
ATOM 619 N N . ILE A 1 79 ? -12.496 6.962 24.514 1.00 97.62 79 ILE A N 1
ATOM 620 C CA . ILE A 1 79 ? -11.617 6.262 23.578 1.00 97.62 79 ILE A CA 1
ATOM 621 C C . ILE A 1 79 ? -11.575 7.068 22.287 1.00 97.62 79 ILE A C 1
ATOM 623 O O . ILE A 1 79 ? -12.619 7.387 21.727 1.00 97.62 79 ILE A O 1
ATOM 627 N N . GLU A 1 80 ? -10.375 7.380 21.806 1.00 97.06 80 GLU A N 1
ATOM 628 C CA . GLU A 1 80 ? -10.181 8.116 20.558 1.00 97.06 80 GLU A CA 1
ATOM 629 C C . GLU A 1 80 ? -9.157 7.433 19.659 1.00 97.06 80 GLU A C 1
ATOM 631 O O . GLU A 1 80 ? -8.167 6.873 20.144 1.00 97.06 80 GLU A 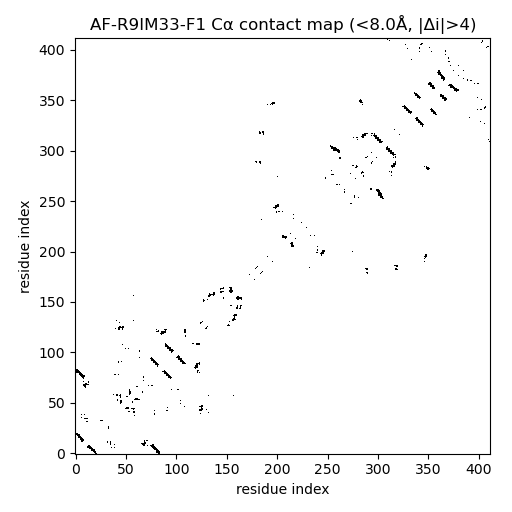O 1
ATOM 636 N N . ILE A 1 81 ? -9.356 7.535 18.346 1.00 95.56 81 ILE A N 1
ATOM 637 C CA . ILE A 1 81 ? -8.401 7.066 17.346 1.00 95.56 81 ILE A CA 1
ATOM 638 C C . ILE A 1 81 ? -8.127 8.142 16.299 1.00 95.56 81 ILE A C 1
ATOM 640 O O . ILE A 1 81 ? -9.030 8.869 15.889 1.00 95.56 81 ILE A O 1
ATOM 644 N N . TRP A 1 82 ? -6.879 8.198 15.842 1.00 95.00 82 TRP A N 1
ATOM 645 C CA . TRP A 1 82 ? -6.456 8.997 14.696 1.00 95.00 82 TRP A CA 1
ATOM 646 C C . TRP A 1 82 ? -5.951 8.073 13.608 1.00 95.00 82 TRP A C 1
ATOM 648 O O . TRP A 1 82 ? -5.136 7.177 13.864 1.00 95.00 82 TRP A O 1
ATOM 658 N N . GLU A 1 83 ? -6.399 8.329 12.391 1.00 92.75 83 GLU A N 1
ATOM 659 C CA . GLU A 1 83 ? -5.876 7.671 11.209 1.00 92.75 83 GLU A CA 1
ATOM 660 C C . GLU A 1 83 ? -4.810 8.518 10.517 1.00 92.75 83 GLU A C 1
ATOM 662 O O . GLU A 1 83 ? -4.837 9.746 10.540 1.00 92.75 83 GLU A O 1
ATOM 667 N N . GLN A 1 84 ? -3.860 7.843 9.878 1.00 89.88 84 GLN A N 1
ATOM 668 C CA . GLN A 1 84 ? -2.791 8.482 9.128 1.00 89.88 84 GLN A CA 1
ATOM 669 C C . GLN A 1 84 ? -3.365 9.413 8.051 1.00 89.88 84 GLN A C 1
ATOM 671 O O . GLN A 1 84 ? -4.126 8.973 7.188 1.00 89.88 84 GLN A O 1
ATOM 676 N N . GLY A 1 85 ? -2.949 10.680 8.088 1.00 86.38 85 GLY A N 1
ATOM 677 C CA . GLY A 1 85 ? -3.407 11.717 7.159 1.00 86.38 85 GLY A CA 1
ATOM 678 C C . GLY A 1 85 ? -4.726 12.392 7.551 1.00 86.38 85 GLY A C 1
ATOM 679 O O . GLY A 1 85 ? -5.202 13.225 6.789 1.00 86.38 85 GLY A O 1
ATOM 680 N N . LYS A 1 86 ? -5.306 12.060 8.713 1.00 88.31 86 LYS A N 1
ATOM 681 C CA . LYS A 1 86 ? -6.505 12.710 9.259 1.00 88.31 86 LYS A CA 1
ATOM 682 C C . LYS A 1 86 ? -6.130 13.709 10.352 1.00 88.31 86 LYS A C 1
ATOM 684 O O . LYS A 1 86 ? -5.269 13.440 11.187 1.00 88.31 86 LYS A O 1
ATOM 689 N N . GLU A 1 87 ? -6.798 14.856 10.357 1.00 89.69 87 GLU A N 1
ATOM 690 C CA . GLU A 1 87 ? -6.572 15.927 11.332 1.00 89.69 87 GLU A CA 1
ATOM 691 C C . GLU A 1 87 ? -7.362 15.699 12.628 1.00 89.69 87 GLU A C 1
ATOM 693 O O . GLU A 1 87 ? -6.873 15.992 13.722 1.00 89.69 87 GLU A O 1
ATOM 698 N N . LYS A 1 88 ? -8.572 15.139 12.520 1.00 92.56 88 LYS A N 1
ATOM 699 C CA . LYS A 1 88 ? -9.507 14.948 13.635 1.00 92.56 88 LYS A CA 1
ATOM 700 C C . LYS A 1 88 ? -9.639 13.474 14.021 1.00 92.56 88 LYS A C 1
ATOM 702 O O . LYS A 1 88 ? -9.613 12.584 13.163 1.00 92.56 88 LYS A O 1
ATOM 707 N N . SER A 1 89 ? -9.800 13.214 15.319 1.00 93.81 89 SER A N 1
ATOM 708 C CA . SER A 1 89 ? -10.049 11.869 15.846 1.00 93.81 89 SER A CA 1
ATOM 709 C C . SER A 1 89 ? -11.500 11.446 15.694 1.00 93.81 89 SER A C 1
ATOM 711 O O . SER A 1 89 ? -12.417 12.253 15.835 1.00 93.81 89 SER A O 1
ATOM 713 N N . ALA A 1 90 ? -11.701 10.145 15.505 1.00 93.38 90 ALA A N 1
ATOM 714 C CA . ALA A 1 90 ? -12.964 9.502 15.837 1.00 93.38 90 ALA A CA 1
ATOM 715 C C . ALA A 1 90 ? -12.954 9.158 17.322 1.00 93.38 90 ALA A C 1
ATOM 717 O O . ALA A 1 90 ? -11.919 8.718 17.836 1.00 93.38 90 ALA A O 1
ATOM 718 N N . TRP A 1 91 ? -14.079 9.325 18.010 1.00 94.94 91 TRP A N 1
ATOM 719 C CA . TRP A 1 91 ? -14.140 9.057 19.441 1.00 94.94 91 TRP A CA 1
ATOM 720 C C . TRP A 1 91 ? -15.487 8.525 19.910 1.00 94.94 91 TRP A C 1
ATOM 722 O O . TRP A 1 91 ? -16.525 8.743 19.291 1.00 94.94 91 TRP A O 1
ATOM 732 N N . ILE A 1 92 ? -15.427 7.824 21.037 1.00 95.44 92 ILE A N 1
ATOM 733 C CA . ILE A 1 92 ? -16.575 7.383 21.817 1.00 95.44 92 ILE A CA 1
ATOM 734 C C . ILE A 1 92 ? -16.352 7.732 23.283 1.00 95.44 92 ILE A C 1
ATOM 736 O O . ILE A 1 92 ? -15.236 7.620 23.804 1.00 95.44 92 ILE A O 1
ATOM 740 N N . GLU A 1 93 ? -17.421 8.156 23.940 1.00 96.44 93 GLU A N 1
ATOM 741 C CA . GLU A 1 93 ? -17.430 8.548 25.336 1.00 96.44 93 GLU A CA 1
ATOM 742 C C . GLU A 1 93 ? -18.645 7.952 26.057 1.00 96.44 93 GLU A C 1
ATOM 744 O O . GLU A 1 93 ? -19.770 8.054 25.580 1.00 96.44 93 GLU A O 1
ATOM 749 N N . PHE A 1 94 ? -18.407 7.322 27.207 1.00 96.38 94 PHE A N 1
ATOM 750 C CA . PHE A 1 94 ? -19.441 6.770 28.080 1.00 96.38 94 PHE A CA 1
ATOM 751 C C . PHE A 1 94 ? -19.527 7.625 29.342 1.00 96.38 94 PHE A C 1
ATOM 753 O O . PHE A 1 94 ? -18.584 7.649 30.144 1.00 96.38 94 PHE A O 1
ATOM 760 N N . GLU A 1 95 ? -20.647 8.314 29.524 1.00 94.94 95 GLU A N 1
ATOM 761 C CA . GLU A 1 95 ? -20.874 9.258 30.617 1.00 94.94 95 GLU A CA 1
ATOM 762 C C . GLU A 1 95 ? -21.932 8.727 31.589 1.00 94.94 95 GLU A C 1
ATOM 764 O O . GLU A 1 95 ? -22.983 8.253 31.173 1.00 94.94 95 GLU A O 1
ATOM 769 N N . GLU A 1 96 ? -21.669 8.797 32.896 1.00 93.44 96 GLU A N 1
ATOM 770 C CA . GLU A 1 96 ? -22.599 8.301 33.919 1.00 93.44 96 GLU A CA 1
ATOM 771 C C . GLU A 1 96 ? -23.887 9.137 33.950 1.00 93.44 96 GLU A C 1
ATOM 773 O O . GLU A 1 96 ? -23.843 10.343 34.198 1.00 93.44 96 GLU A O 1
ATOM 778 N N . ASN A 1 97 ? -25.040 8.485 33.795 1.00 90.38 97 ASN A N 1
ATOM 779 C CA . ASN A 1 97 ? -26.346 9.083 34.032 1.00 90.38 97 ASN A CA 1
ATOM 780 C C . ASN A 1 97 ? -26.847 8.681 35.424 1.00 90.38 97 ASN A C 1
ATOM 782 O O . ASN A 1 97 ? -27.435 7.619 35.620 1.00 90.38 97 ASN A O 1
ATOM 786 N N . LYS A 1 98 ? -26.610 9.551 36.409 1.00 83.81 98 LYS A N 1
ATOM 787 C CA . LYS A 1 98 ? -26.966 9.282 37.811 1.00 83.81 98 LYS A CA 1
ATOM 788 C C . LYS A 1 98 ? -28.467 9.244 38.077 1.00 83.81 98 LYS A C 1
ATOM 790 O O . LYS A 1 98 ? -28.863 8.635 39.063 1.00 83.81 98 LYS A O 1
ATOM 795 N N . GLU A 1 99 ? -29.274 9.918 37.262 1.00 83.69 99 GLU A N 1
ATOM 796 C CA . GLU A 1 99 ? -30.726 9.985 37.470 1.00 83.69 99 GLU A CA 1
ATOM 797 C C . GLU A 1 99 ? -31.397 8.649 37.148 1.00 83.69 99 GLU A C 1
ATOM 799 O O . GLU A 1 99 ? -32.329 8.241 37.834 1.00 83.69 99 GLU A O 1
ATOM 804 N N . GLU A 1 100 ? -30.878 7.947 36.142 1.00 81.88 100 GLU A N 1
ATOM 805 C CA . GLU A 1 100 ? -31.413 6.669 35.667 1.00 81.88 100 GLU A CA 1
ATOM 806 C C . GLU A 1 100 ? -30.609 5.458 36.172 1.00 81.88 100 GLU A C 1
ATOM 808 O O . GLU A 1 100 ? -30.989 4.325 35.900 1.00 81.88 100 GLU A O 1
ATOM 813 N N . ASP A 1 101 ? -29.515 5.686 36.909 1.00 82.19 101 ASP A N 1
ATOM 814 C CA . ASP A 1 101 ? -28.511 4.670 37.275 1.00 82.19 101 ASP A CA 1
ATOM 815 C C . ASP A 1 101 ? -27.962 3.921 36.041 1.00 82.19 101 ASP A C 1
ATOM 817 O O . ASP A 1 101 ? -27.727 2.715 36.055 1.00 82.19 101 ASP A O 1
ATOM 821 N N . THR A 1 102 ? -27.752 4.664 34.948 1.00 88.50 102 THR A N 1
ATOM 822 C CA . THR A 1 102 ? -27.261 4.165 33.653 1.00 88.50 102 THR A CA 1
ATOM 823 C C . THR A 1 102 ? -26.052 4.976 33.164 1.00 88.50 102 THR A C 1
ATOM 825 O O . THR A 1 102 ? -25.394 5.693 33.925 1.00 88.50 102 THR A O 1
ATOM 828 N N . TYR A 1 103 ? -25.718 4.861 31.879 1.00 92.62 103 TYR A N 1
ATOM 829 C CA . TYR A 1 103 ? -24.750 5.707 31.194 1.00 92.62 103 TYR A CA 1
ATOM 830 C C . TYR A 1 103 ? -25.287 6.114 29.820 1.00 92.62 103 TYR A C 1
ATOM 832 O O . TYR A 1 103 ? -26.076 5.394 29.212 1.00 92.62 103 TYR A O 1
ATOM 840 N N . LYS A 1 104 ? -24.839 7.269 29.332 1.00 93.62 104 LYS A N 1
ATOM 841 C CA . LYS A 1 104 ? -25.070 7.744 27.967 1.00 93.62 104 LYS A CA 1
ATOM 842 C C . LYS A 1 104 ? -23.835 7.480 27.123 1.00 93.62 104 LYS A C 1
ATOM 844 O O . LYS A 1 104 ? -22.713 7.530 27.633 1.00 93.62 104 LYS A O 1
ATOM 849 N N . ILE A 1 105 ? -24.052 7.205 25.845 1.00 92.56 105 ILE A N 1
ATOM 850 C CA . ILE A 1 105 ? -22.988 7.017 24.867 1.00 92.56 105 ILE A CA 1
ATOM 851 C C . ILE A 1 105 ? -23.001 8.235 23.956 1.00 92.56 105 ILE A C 1
ATOM 853 O O . ILE A 1 105 ? -24.013 8.553 23.344 1.00 92.56 105 ILE A O 1
ATOM 857 N N . ASN A 1 106 ? -21.872 8.925 23.893 1.00 91.81 106 ASN A N 1
ATOM 858 C CA . ASN A 1 106 ? -21.644 10.013 22.961 1.00 91.81 106 ASN A CA 1
ATOM 859 C C . ASN A 1 106 ? -20.608 9.541 21.948 1.00 91.81 106 ASN A C 1
ATOM 861 O O . ASN A 1 106 ? -19.565 8.997 22.322 1.00 91.81 106 ASN A O 1
ATOM 865 N N . THR A 1 107 ? -20.876 9.755 20.668 1.00 88.31 107 THR A N 1
ATOM 866 C CA . THR A 1 107 ? -19.989 9.317 19.595 1.00 88.31 107 THR A CA 1
ATOM 867 C C . THR A 1 107 ? -19.708 10.447 18.621 1.00 88.31 107 THR A C 1
ATOM 869 O O . THR A 1 107 ? -20.509 11.363 18.429 1.00 88.31 107 THR A O 1
ATOM 872 N N . HIS A 1 108 ? -18.539 10.381 17.998 1.00 83.25 108 HIS A N 1
ATOM 873 C CA . HIS A 1 108 ? -18.203 11.204 16.851 1.00 83.25 108 HIS A CA 1
ATOM 874 C C . HIS A 1 108 ? -17.433 10.348 15.853 1.00 83.25 108 HIS A C 1
ATOM 876 O O . HIS A 1 108 ? -16.226 10.116 15.987 1.00 83.25 108 HIS A O 1
ATOM 882 N N . TYR A 1 109 ? -18.175 9.852 14.869 1.00 74.94 109 TYR A N 1
ATOM 883 C CA . TYR A 1 109 ? -17.677 9.102 13.723 1.00 74.94 109 TYR A CA 1
ATOM 884 C C . TYR A 1 109 ? -17.998 9.875 12.443 1.00 74.94 109 TYR A C 1
ATOM 886 O O . TYR A 1 109 ? -18.838 10.771 12.452 1.00 74.94 109 TYR A O 1
ATOM 894 N N . MET A 1 110 ? -17.381 9.490 11.325 1.00 61.34 110 MET A N 1
ATOM 895 C CA . MET A 1 110 ? -17.992 9.782 10.028 1.00 61.34 110 MET A CA 1
ATOM 896 C C . MET A 1 110 ? -19.240 8.900 9.915 1.00 61.34 110 MET A C 1
ATOM 898 O O . MET A 1 110 ? -19.108 7.685 9.754 1.00 61.34 110 MET A O 1
ATOM 902 N N . ALA A 1 111 ? -20.439 9.468 10.059 1.00 51.69 111 ALA A N 1
ATOM 903 C CA . ALA A 1 111 ? -21.658 8.711 9.810 1.00 51.69 111 ALA A CA 1
ATOM 904 C C . ALA A 1 111 ? -21.745 8.391 8.310 1.00 51.69 111 ALA A C 1
ATOM 906 O O . ALA A 1 111 ? -21.484 9.249 7.468 1.00 51.69 111 ALA A O 1
ATOM 907 N N . ALA A 1 112 ? -22.123 7.159 7.963 1.00 46.94 112 ALA A N 1
ATOM 908 C CA . ALA A 1 112 ? -22.311 6.754 6.566 1.00 46.94 112 ALA A CA 1
ATOM 909 C C . ALA A 1 112 ? -23.404 7.573 5.839 1.00 46.94 112 ALA A C 1
ATOM 911 O O . ALA A 1 112 ? -23.416 7.596 4.610 1.00 46.94 112 ALA A O 1
ATOM 912 N N . ASP A 1 113 ? -24.265 8.263 6.598 1.00 45.28 113 ASP A N 1
ATOM 913 C CA . ASP A 1 113 ? -25.381 9.083 6.112 1.00 45.28 113 ASP A CA 1
ATOM 914 C C . ASP A 1 113 ? -25.120 10.604 6.184 1.00 45.28 113 ASP A C 1
ATOM 916 O O . ASP A 1 113 ? -25.995 11.399 5.829 1.00 45.28 113 ASP A O 1
ATOM 920 N N . ASP A 1 114 ? -23.927 11.042 6.610 1.00 50.81 114 ASP A N 1
ATOM 921 C CA . ASP A 1 114 ? -23.586 12.467 6.596 1.00 50.81 114 ASP A CA 1
ATOM 922 C C . ASP A 1 114 ? -23.292 12.931 5.162 1.00 50.81 114 ASP A C 1
ATOM 924 O O . ASP A 1 114 ? -22.286 12.577 4.548 1.00 50.81 114 ASP A O 1
ATOM 928 N N . TYR A 1 115 ? -24.156 13.805 4.635 1.00 47.97 115 TYR A N 1
ATOM 929 C CA . TYR A 1 115 ? -23.999 14.462 3.327 1.00 47.97 115 TYR A CA 1
ATOM 930 C C . TYR A 1 115 ? -22.721 15.321 3.205 1.00 47.97 115 TYR A C 1
ATOM 932 O O . TYR A 1 115 ? -22.394 15.785 2.111 1.00 47.97 115 TYR A O 1
ATOM 940 N N . TYR A 1 116 ? -21.993 15.532 4.305 1.00 55.09 116 TYR A N 1
ATOM 941 C CA . TYR A 1 116 ? -20.735 16.268 4.357 1.00 55.09 116 TYR A CA 1
ATOM 942 C C . TYR A 1 116 ? -19.581 15.337 4.731 1.00 55.09 116 TYR A C 1
ATOM 944 O O . TYR A 1 116 ? -19.298 15.089 5.901 1.00 55.09 116 TYR A O 1
ATOM 952 N N . TYR A 1 117 ? -18.879 14.849 3.710 1.00 61.75 117 TYR A N 1
ATOM 953 C CA . TYR A 1 117 ? -17.636 14.104 3.875 1.00 61.75 117 TYR A CA 1
ATOM 954 C C . TYR A 1 117 ? -16.519 15.054 4.340 1.00 61.75 117 TYR A C 1
ATOM 956 O O . TYR A 1 117 ? -15.978 15.824 3.547 1.00 61.75 117 TYR A O 1
ATOM 964 N N . ASP A 1 118 ? -16.178 15.020 5.630 1.00 75.62 118 ASP A N 1
ATOM 965 C CA . ASP A 1 118 ? -14.993 15.707 6.153 1.00 75.62 118 ASP A CA 1
ATOM 966 C C . ASP A 1 118 ? -13.748 14.849 5.879 1.00 75.62 118 ASP A C 1
ATOM 968 O O . ASP A 1 118 ? -13.468 13.868 6.573 1.00 75.62 118 ASP A O 1
ATOM 972 N N . GLU A 1 119 ? -12.984 15.218 4.847 1.00 76.19 119 GLU A N 1
ATOM 973 C CA . GLU A 1 119 ? -11.731 14.547 4.488 1.00 76.19 119 GLU A CA 1
ATOM 974 C C . GLU A 1 119 ? -10.727 14.487 5.648 1.00 76.19 119 GLU A C 1
ATOM 976 O O . GLU A 1 119 ? -9.945 13.535 5.713 1.00 76.19 119 GLU A O 1
ATOM 981 N N . GLY A 1 120 ? -10.774 15.435 6.588 1.00 83.25 120 GLY A N 1
ATOM 982 C CA . GLY A 1 120 ? -9.903 15.488 7.758 1.00 83.25 120 GLY A CA 1
ATOM 983 C C . GLY A 1 120 ? -10.357 14.610 8.929 1.00 83.25 120 GLY A C 1
ATOM 984 O O . GLY A 1 120 ? -9.579 14.418 9.864 1.00 83.25 120 GLY A O 1
ATOM 985 N N . GLN A 1 121 ? -11.571 14.051 8.899 1.00 88.62 121 GLN A N 1
ATOM 986 C CA . GLN A 1 121 ? -12.138 13.242 9.982 1.00 88.62 121 GLN A CA 1
ATOM 987 C C . GLN A 1 121 ? -11.725 11.765 9.871 1.00 88.62 121 GLN A C 1
ATOM 989 O O . GLN A 1 121 ? -11.750 11.173 8.789 1.00 88.62 121 GLN A O 1
ATOM 994 N N . SER A 1 122 ? -11.323 11.162 10.994 1.00 89.00 122 SER A N 1
ATOM 995 C CA . SER A 1 122 ? -11.068 9.714 11.078 1.00 89.00 122 SER A CA 1
ATOM 996 C C . SER A 1 122 ? -12.387 8.933 11.079 1.00 89.00 122 SER A C 1
ATOM 998 O O . SER A 1 122 ? -13.365 9.385 11.678 1.00 89.00 122 SER A O 1
ATOM 1000 N N . SER A 1 123 ? -12.421 7.750 10.455 1.00 85.19 123 SER A N 1
ATOM 1001 C CA . SER A 1 123 ? -13.665 6.975 10.297 1.00 85.19 123 SER A CA 1
ATOM 1002 C C . SER A 1 123 ? -14.099 6.215 11.553 1.00 85.19 123 SER A C 1
ATOM 1004 O O . SER A 1 123 ? -15.276 5.904 11.703 1.00 85.19 123 SER A O 1
ATOM 1006 N N . GLY A 1 124 ? -13.176 5.911 12.470 1.00 85.44 124 GLY A N 1
ATOM 1007 C CA . GLY A 1 124 ? -13.468 5.049 13.620 1.00 85.44 124 GLY A CA 1
ATOM 1008 C C . GLY A 1 124 ? -13.282 3.559 13.318 1.00 85.44 124 GLY A C 1
ATOM 1009 O O . GLY A 1 124 ? -12.817 3.174 12.244 1.00 85.44 124 GLY A O 1
ATOM 1010 N N . LEU A 1 125 ? -13.632 2.722 14.295 1.00 89.38 125 LEU A N 1
ATOM 1011 C CA . LEU A 1 125 ? -13.730 1.270 14.146 1.00 89.38 125 LEU A CA 1
ATOM 1012 C C . LEU A 1 125 ? -15.202 0.872 14.127 1.00 89.38 125 LEU A C 1
ATOM 1014 O O . LEU A 1 125 ? -15.973 1.386 14.931 1.00 89.38 125 LEU A O 1
ATOM 1018 N N . MET A 1 126 ? -15.576 -0.065 13.259 1.00 87.00 126 MET A N 1
ATOM 1019 C CA . MET A 1 126 ? -16.949 -0.557 13.153 1.00 87.00 126 MET A CA 1
ATOM 1020 C C . MET A 1 126 ? -16.943 -2.068 12.936 1.00 87.00 126 MET A C 1
ATOM 1022 O O . MET A 1 126 ? -16.255 -2.570 12.042 1.00 87.00 126 MET A O 1
ATOM 1026 N N . GLU A 1 127 ? -17.707 -2.807 13.743 1.00 82.81 127 GLU A N 1
ATOM 1027 C CA . GLU A 1 127 ? -17.862 -4.246 13.540 1.00 82.81 127 GLU A CA 1
ATOM 1028 C C . GLU A 1 127 ? -18.370 -4.536 12.120 1.00 82.81 127 GLU A C 1
ATOM 1030 O O . GLU A 1 127 ? -19.340 -3.954 11.631 1.00 82.81 127 GLU A O 1
ATOM 1035 N N . GLY A 1 128 ? -17.668 -5.438 11.436 1.00 71.81 128 GLY A N 1
ATOM 1036 C CA . GLY A 1 128 ? -18.035 -5.897 10.106 1.00 71.81 128 GLY A CA 1
ATOM 1037 C C . GLY A 1 128 ? -17.663 -4.961 8.951 1.00 71.81 128 GLY A C 1
ATOM 1038 O O . GLY A 1 128 ? -17.861 -5.347 7.795 1.00 71.81 128 GLY A O 1
ATOM 1039 N N . ILE A 1 129 ? -17.074 -3.792 9.233 1.00 77.00 129 ILE A N 1
ATOM 1040 C CA . ILE A 1 129 ? -16.553 -2.848 8.234 1.00 77.00 129 ILE A CA 1
ATOM 1041 C C . ILE A 1 129 ? -15.086 -2.553 8.560 1.00 77.00 129 ILE A C 1
ATOM 1043 O O . ILE A 1 129 ? -14.766 -1.737 9.418 1.00 77.00 129 ILE A O 1
ATOM 1047 N N . GLY A 1 130 ? -14.166 -3.252 7.893 1.00 76.44 130 GLY A N 1
ATOM 1048 C CA . GLY A 1 130 ? -12.724 -3.013 8.046 1.00 76.44 130 GLY A CA 1
ATOM 1049 C C . GLY A 1 130 ? -12.124 -3.400 9.409 1.00 76.44 130 GLY A C 1
ATOM 1050 O O . GLY A 1 130 ? -10.911 -3.291 9.576 1.00 76.44 130 GLY A O 1
ATOM 1051 N N . PHE A 1 131 ? -12.927 -3.895 10.359 1.00 87.44 131 PHE A N 1
ATOM 1052 C CA . PHE A 1 131 ? -12.474 -4.400 11.654 1.00 87.44 131 PHE A CA 1
ATOM 1053 C C . PHE A 1 131 ? -12.849 -5.872 11.848 1.00 87.44 131 PHE A C 1
ATOM 1055 O O . PHE A 1 131 ? -14.012 -6.262 11.729 1.00 87.44 131 PHE A O 1
ATOM 1062 N N . HIS A 1 132 ? -11.854 -6.686 12.202 1.00 87.75 132 HIS A N 1
ATOM 1063 C CA . HIS A 1 132 ? -12.033 -8.086 12.572 1.00 87.75 132 HIS A CA 1
ATOM 1064 C C . HIS A 1 132 ? -11.304 -8.366 13.882 1.00 87.75 132 HIS A C 1
ATOM 1066 O O . HIS A 1 132 ? -10.139 -8.000 14.045 1.00 87.75 132 HIS A O 1
ATOM 1072 N N . TYR A 1 133 ? -11.979 -9.062 14.791 1.00 89.94 133 TYR A N 1
ATOM 1073 C CA . TYR A 1 133 ? -11.414 -9.494 16.061 1.00 89.94 133 TYR A CA 1
ATOM 1074 C C . TYR A 1 133 ? -11.412 -11.018 16.154 1.00 89.94 133 TYR A C 1
ATOM 1076 O O . TYR A 1 133 ? -12.405 -11.664 15.834 1.00 89.94 133 TYR A O 1
ATOM 1084 N N . LEU A 1 134 ? -10.291 -11.580 16.611 1.00 90.38 134 LEU A N 1
ATOM 1085 C CA . LEU A 1 134 ? -10.153 -12.997 16.925 1.00 90.38 134 LEU A CA 1
ATOM 1086 C C . LEU A 1 134 ? -9.696 -13.137 18.377 1.00 90.38 134 LEU A C 1
ATOM 1088 O O . LEU A 1 134 ? -8.623 -12.664 18.757 1.00 90.38 134 LEU A O 1
ATOM 1092 N N . SER A 1 135 ? -10.514 -13.799 19.184 1.00 89.44 135 SER A N 1
ATOM 1093 C CA . SER A 1 135 ? -10.251 -14.036 20.597 1.00 89.44 135 SER A CA 1
ATOM 1094 C C . SER A 1 135 ? -9.102 -15.023 20.807 1.00 89.44 135 SER A C 1
ATOM 1096 O O . SER A 1 135 ? -8.902 -15.979 20.053 1.00 89.44 135 SER A O 1
ATOM 1098 N N . CYS A 1 136 ? -8.366 -14.850 21.907 1.00 84.56 136 CYS A N 1
ATOM 1099 C CA . CYS A 1 136 ? -7.398 -15.849 22.361 1.00 84.56 136 CYS A CA 1
ATOM 1100 C C . CYS A 1 136 ? -8.073 -17.177 22.740 1.00 84.56 136 CYS A C 1
ATOM 1102 O O . CYS A 1 136 ? -7.430 -18.219 22.637 1.00 84.56 136 CYS A O 1
ATOM 1104 N N . GLN A 1 137 ? -9.363 -17.147 23.097 1.00 85.44 137 GLN A N 1
ATOM 1105 C CA . GLN A 1 137 ? -10.190 -18.320 23.398 1.00 85.44 137 GLN A CA 1
ATOM 1106 C C . GLN A 1 137 ? -10.849 -18.915 22.138 1.00 85.44 137 GLN A C 1
ATOM 1108 O O . GLN A 1 137 ? -11.933 -19.489 22.201 1.00 85.44 137 GLN A O 1
ATOM 1113 N N . ARG A 1 138 ? -10.214 -18.742 20.972 1.00 86.56 138 ARG A N 1
ATOM 1114 C CA . ARG A 1 138 ? -10.695 -19.273 19.692 1.00 86.56 138 ARG A CA 1
ATOM 1115 C C . ARG A 1 138 ? -10.900 -20.784 19.722 1.00 86.56 138 ARG A C 1
ATOM 1117 O O . ARG A 1 138 ? -10.206 -21.516 20.432 1.00 86.56 138 ARG A O 1
ATOM 1124 N N . ILE A 1 139 ? -11.809 -21.248 18.878 1.00 87.25 139 ILE A N 1
ATOM 1125 C CA . ILE A 1 139 ? -12.031 -22.666 18.658 1.00 87.25 139 ILE A CA 1
ATOM 1126 C C . ILE A 1 139 ? -10.783 -23.302 18.033 1.00 87.25 139 ILE A C 1
ATOM 1128 O O . ILE A 1 139 ? -10.088 -22.703 17.209 1.00 87.25 139 ILE A O 1
ATOM 1132 N N . GLY A 1 140 ? -10.473 -24.523 18.465 1.00 85.06 140 GLY A N 1
ATOM 1133 C CA . GLY A 1 140 ? -9.428 -25.339 17.856 1.00 85.06 140 GLY A CA 1
ATOM 1134 C C . GLY A 1 140 ? -9.882 -25.978 16.543 1.00 85.06 140 GLY A C 1
ATOM 1135 O O . GLY A 1 140 ? -10.946 -25.667 16.004 1.00 85.06 140 GLY A O 1
ATOM 1136 N N . ALA A 1 141 ? -9.079 -26.920 16.050 1.00 84.69 141 ALA A N 1
ATOM 1137 C CA . ALA A 1 141 ? -9.509 -27.809 14.978 1.00 84.69 141 ALA A CA 1
ATOM 1138 C C . ALA A 1 141 ? -10.755 -28.596 15.423 1.00 84.69 141 ALA A C 1
ATOM 1140 O O . ALA A 1 141 ? -10.795 -29.114 16.540 1.00 84.69 141 ALA A O 1
ATOM 1141 N N . ARG A 1 142 ? -11.769 -28.659 14.559 1.00 80.94 142 ARG A N 1
ATOM 1142 C CA . ARG A 1 142 ? -13.003 -29.422 14.774 1.00 80.94 142 ARG A CA 1
ATOM 1143 C C . ARG A 1 142 ? -13.310 -30.239 13.525 1.00 80.94 142 ARG A C 1
ATOM 1145 O O . ARG A 1 142 ? -12.993 -29.809 12.422 1.00 80.94 142 ARG A O 1
ATOM 1152 N N . ASP A 1 143 ? -13.985 -31.370 13.693 1.00 83.12 143 ASP A N 1
ATOM 1153 C CA . ASP A 1 143 ? -14.470 -32.159 12.552 1.00 83.12 143 ASP A CA 1
ATOM 1154 C C . ASP A 1 143 ? -15.644 -31.466 11.845 1.00 83.12 143 ASP A C 1
ATOM 1156 O O . ASP A 1 143 ? -15.842 -31.615 10.640 1.00 83.12 143 ASP A O 1
ATOM 1160 N N . ILE A 1 144 ? -16.417 -30.678 12.599 1.00 83.75 144 ILE A N 1
ATOM 1161 C CA . ILE A 1 144 ? -17.594 -29.956 12.119 1.00 83.75 144 ILE A CA 1
ATOM 1162 C C . ILE A 1 144 ? -17.464 -28.486 12.522 1.00 83.75 144 ILE A C 1
ATOM 1164 O O . ILE A 1 144 ? -17.265 -28.164 13.696 1.00 83.75 144 ILE A O 1
ATOM 1168 N N . TYR A 1 145 ? -17.589 -27.605 11.532 1.00 84.31 145 TYR A N 1
ATOM 1169 C CA . TYR A 1 145 ? -17.608 -26.155 11.708 1.00 84.31 145 TYR A CA 1
ATOM 1170 C C . TYR A 1 145 ? -19.009 -25.605 11.482 1.00 84.31 145 TYR A C 1
ATOM 1172 O O . TYR A 1 145 ? -19.775 -26.127 10.667 1.00 84.31 145 TYR A O 1
ATOM 1180 N N . GLU A 1 146 ? -19.321 -24.521 12.181 1.00 83.56 146 GLU A N 1
ATOM 1181 C CA . GLU A 1 146 ? -20.586 -23.827 12.009 1.00 83.56 146 GLU A CA 1
ATOM 1182 C C . GLU A 1 146 ? -20.592 -23.063 10.681 1.00 83.56 146 GLU A C 1
ATOM 1184 O O . GLU A 1 146 ? -19.570 -22.560 10.199 1.00 83.56 146 GLU A O 1
ATOM 1189 N N . LYS A 1 147 ? -21.767 -22.991 10.056 1.00 82.25 147 LYS A N 1
ATOM 1190 C CA . LYS A 1 147 ? -21.980 -22.137 8.890 1.00 82.25 147 LYS A CA 1
ATOM 1191 C C . LYS A 1 147 ? -22.435 -20.771 9.373 1.00 82.25 147 LYS A C 1
ATOM 1193 O O . LYS A 1 147 ? -23.300 -20.676 10.235 1.00 82.25 147 LYS A O 1
ATOM 1198 N N . ASN A 1 148 ? -21.899 -19.726 8.759 1.00 78.81 148 ASN A N 1
ATOM 1199 C CA . ASN A 1 148 ? -22.353 -18.365 8.999 1.00 78.81 148 ASN A CA 1
ATOM 1200 C C . ASN A 1 148 ? -23.679 -18.122 8.261 1.00 78.81 148 ASN A C 1
ATOM 1202 O O . ASN A 1 148 ? -23.688 -17.654 7.124 1.00 78.81 148 ASN A O 1
ATOM 1206 N N . ILE A 1 149 ? -24.786 -18.540 8.879 1.00 70.69 149 ILE A N 1
ATOM 1207 C CA . ILE A 1 149 ? -26.142 -18.437 8.313 1.00 70.69 149 ILE A CA 1
ATOM 1208 C C . ILE A 1 149 ? -26.637 -16.982 8.329 1.00 70.69 149 ILE A C 1
ATOM 1210 O O . ILE A 1 149 ? -27.407 -16.592 7.461 1.00 70.69 149 ILE A O 1
ATOM 1214 N N . LEU A 1 150 ? -26.166 -16.182 9.289 1.00 65.00 150 LEU A N 1
ATOM 1215 C CA . LEU A 1 150 ? -26.578 -14.789 9.497 1.00 65.00 150 LEU A CA 1
ATOM 1216 C C . LEU A 1 150 ? -25.854 -13.791 8.573 1.00 65.00 150 LEU A C 1
ATOM 1218 O O . LEU A 1 150 ? -26.086 -12.592 8.673 1.00 65.00 150 LEU A O 1
ATOM 1222 N N . GLU A 1 151 ? -24.975 -14.278 7.691 1.00 60.69 151 GLU A N 1
ATOM 1223 C CA . GLU A 1 151 ? -24.146 -13.485 6.771 1.00 60.69 151 GLU A CA 1
ATOM 1224 C C . GLU A 1 151 ? -23.325 -12.360 7.420 1.00 60.69 151 GLU A C 1
ATOM 1226 O O . GLU A 1 151 ? -22.877 -11.440 6.732 1.00 60.69 151 GLU A O 1
ATOM 1231 N N . GLU A 1 152 ? -23.051 -12.445 8.721 1.00 61.88 152 GLU A N 1
ATOM 1232 C CA . GLU A 1 152 ? -22.171 -11.487 9.381 1.00 61.88 152 GLU A CA 1
ATOM 1233 C C . GLU A 1 152 ? -20.795 -11.517 8.704 1.00 61.88 152 GLU A C 1
ATOM 1235 O O . GLU A 1 152 ? -20.247 -12.582 8.408 1.00 61.88 152 GLU A O 1
ATOM 1240 N N . SER A 1 153 ? -20.218 -10.363 8.389 1.00 60.56 153 SER A N 1
ATOM 1241 C CA . SER A 1 153 ? -18.929 -10.341 7.706 1.00 60.56 153 SER A CA 1
ATOM 1242 C C . SER A 1 153 ? -17.821 -10.910 8.608 1.00 60.56 153 SER A C 1
ATOM 1244 O O . SER A 1 153 ? -17.705 -10.590 9.789 1.00 60.56 153 SER A O 1
ATOM 1246 N N . GLY A 1 154 ? -16.969 -11.769 8.039 1.00 77.00 154 GLY A N 1
ATOM 1247 C CA . GLY A 1 154 ? -15.812 -12.351 8.727 1.00 77.00 154 GLY A CA 1
ATOM 1248 C C . GLY A 1 154 ? -15.999 -13.807 9.164 1.00 77.00 154 GLY A C 1
ATOM 1249 O O . GLY A 1 154 ? -16.688 -14.590 8.511 1.00 77.00 154 GLY A O 1
ATOM 1250 N N . PHE A 1 155 ? -15.298 -14.189 10.233 1.00 85.19 155 PHE A N 1
ATOM 1251 C CA . PHE A 1 155 ? -15.109 -15.584 10.659 1.00 85.19 155 PHE A CA 1
ATOM 1252 C C . PHE A 1 155 ? -15.558 -15.866 12.105 1.00 85.19 155 PHE A C 1
ATOM 1254 O O . PHE A 1 155 ? -15.279 -16.946 12.625 1.00 85.19 155 PHE A O 1
ATOM 1261 N N . GLY A 1 156 ? -16.278 -14.930 12.732 1.00 86.75 156 GLY A N 1
ATOM 1262 C CA . GLY A 1 156 ? -16.687 -15.022 14.136 1.00 86.75 156 GLY A CA 1
ATOM 1263 C C . GLY A 1 156 ? -15.548 -14.709 15.113 1.00 86.75 156 GLY A C 1
ATOM 1264 O O . GLY A 1 156 ? -14.368 -14.807 14.769 1.00 86.75 156 GLY A O 1
ATOM 1265 N N . ILE A 1 157 ? -15.891 -14.319 16.342 1.00 89.12 157 ILE A N 1
ATOM 1266 C CA . ILE A 1 157 ? -14.907 -13.874 17.350 1.00 89.12 157 ILE A CA 1
ATOM 1267 C C . ILE A 1 157 ? -14.046 -15.045 17.828 1.00 89.12 157 ILE A C 1
ATOM 1269 O O . ILE A 1 157 ? -12.862 -14.880 18.124 1.00 89.12 157 ILE A O 1
ATOM 1273 N N . GLY A 1 158 ? -14.627 -16.238 17.912 1.00 89.56 158 GLY A N 1
ATOM 1274 C CA . GLY A 1 158 ? -13.927 -17.471 18.242 1.00 89.56 158 GLY A CA 1
ATOM 1275 C C . GLY A 1 158 ? -13.357 -18.189 17.019 1.00 89.56 158 GLY A C 1
ATOM 1276 O O . GLY A 1 158 ? -12.702 -19.212 17.193 1.00 89.56 158 GLY A O 1
ATOM 1277 N N . GLY A 1 159 ? -13.564 -17.694 15.796 1.00 88.00 159 GLY A N 1
ATOM 1278 C CA . GLY A 1 159 ? -13.212 -18.416 14.571 1.00 88.00 159 GLY A CA 1
ATOM 1279 C C . GLY A 1 159 ? -14.202 -19.529 14.196 1.00 88.00 159 GLY A C 1
ATOM 1280 O O . GLY A 1 159 ? -13.882 -20.373 13.359 1.00 88.00 159 GLY A O 1
ATOM 1281 N N . GLU A 1 160 ? -15.392 -19.553 14.798 1.00 87.69 160 GLU A N 1
ATOM 1282 C CA . GLU A 1 160 ? -16.465 -20.533 14.584 1.00 87.69 160 GLU A CA 1
ATOM 1283 C C . GLU A 1 160 ? -16.896 -20.659 13.119 1.00 87.69 160 GLU A C 1
ATOM 1285 O O . GLU A 1 160 ? -17.233 -21.755 12.665 1.00 87.69 160 GLU A O 1
ATOM 1290 N N . PHE A 1 161 ? -16.770 -19.573 12.352 1.00 88.81 161 PHE A N 1
ATOM 1291 C CA . PHE A 1 161 ? -17.111 -19.520 10.934 1.00 88.81 161 PHE A CA 1
ATOM 1292 C C . PHE A 1 161 ? -15.887 -19.481 10.014 1.00 88.81 161 PHE A C 1
ATOM 1294 O O . PHE A 1 161 ? -16.036 -19.239 8.815 1.00 88.81 161 PHE A O 1
ATOM 1301 N N . ALA A 1 162 ? -14.674 -19.717 10.526 1.00 87.06 162 ALA A N 1
ATOM 1302 C CA . ALA A 1 162 ? -13.444 -19.614 9.738 1.00 87.06 162 ALA A CA 1
ATOM 1303 C C . ALA A 1 162 ? -13.483 -20.482 8.471 1.00 87.06 162 ALA A C 1
ATOM 1305 O O . ALA A 1 162 ? -13.167 -20.002 7.383 1.00 87.06 162 ALA A O 1
ATOM 1306 N N . MET A 1 163 ? -13.949 -21.730 8.579 1.00 87.19 163 MET A N 1
ATOM 1307 C CA . MET A 1 163 ? -14.075 -22.616 7.418 1.00 87.19 163 MET A CA 1
ATOM 1308 C C . MET A 1 163 ? -15.132 -22.139 6.421 1.00 87.19 163 MET A C 1
ATOM 1310 O O . MET A 1 163 ? -14.881 -22.155 5.218 1.00 87.19 163 MET A O 1
ATOM 1314 N N . ALA A 1 164 ? -16.284 -21.662 6.897 1.00 86.19 164 ALA A N 1
ATOM 1315 C CA . ALA A 1 164 ? -17.318 -21.101 6.031 1.00 86.19 164 ALA A CA 1
ATOM 1316 C C . ALA A 1 164 ? -16.813 -19.852 5.286 1.00 86.19 164 ALA A C 1
ATOM 1318 O O . ALA A 1 164 ? -17.042 -19.715 4.084 1.00 86.19 164 ALA A O 1
ATOM 1319 N N . TYR A 1 165 ? -16.069 -18.978 5.972 1.00 84.62 165 TYR A N 1
ATOM 1320 C CA . TYR A 1 165 ? -15.439 -17.803 5.374 1.00 84.62 165 TYR A CA 1
ATOM 1321 C C . TYR A 1 165 ? -14.413 -18.190 4.303 1.00 84.62 165 TYR A C 1
ATOM 1323 O O . TYR A 1 165 ? -14.428 -17.629 3.207 1.00 84.62 165 TYR A O 1
ATOM 1331 N N . LEU A 1 166 ? -13.538 -19.160 4.586 1.00 84.44 166 LEU A N 1
ATOM 1332 C CA . LEU A 1 166 ? -12.534 -19.625 3.628 1.00 84.44 166 LEU A CA 1
ATOM 1333 C C . LEU A 1 166 ? -13.171 -20.259 2.390 1.00 84.44 166 LEU A C 1
ATOM 1335 O O . LEU A 1 166 ? -12.751 -19.937 1.285 1.00 84.44 166 LEU A O 1
ATOM 1339 N N . LEU A 1 167 ? -14.204 -21.089 2.560 1.00 84.88 167 LEU A N 1
ATOM 1340 C CA . LEU A 1 167 ? -14.949 -21.695 1.451 1.00 84.88 167 LEU A CA 1
ATOM 1341 C C . LEU A 1 167 ? -15.685 -20.641 0.613 1.00 84.88 167 LEU A C 1
ATOM 1343 O O . LEU A 1 167 ? -15.613 -20.664 -0.611 1.00 84.88 167 LEU A O 1
ATOM 1347 N N . ARG A 1 168 ? -16.340 -19.658 1.249 1.00 81.75 168 ARG A N 1
ATOM 1348 C CA . ARG A 1 168 ? -17.027 -18.555 0.544 1.00 81.75 168 ARG A CA 1
ATOM 1349 C C . ARG A 1 168 ? -16.067 -17.703 -0.288 1.00 81.75 168 ARG A C 1
ATOM 1351 O O . ARG A 1 168 ? -16.471 -17.096 -1.280 1.00 81.75 168 ARG A O 1
ATOM 1358 N N . ASN A 1 169 ? -14.814 -17.604 0.143 1.00 77.19 169 ASN A N 1
ATOM 1359 C CA . ASN A 1 169 ? -13.774 -16.849 -0.546 1.00 77.19 169 ASN A CA 1
ATOM 1360 C C . ASN A 1 169 ? -12.819 -17.752 -1.340 1.00 77.19 169 ASN A C 1
ATOM 1362 O O . ASN A 1 169 ? -11.823 -17.268 -1.881 1.00 77.19 169 ASN A O 1
ATOM 1366 N N . GLU A 1 170 ? -13.116 -19.048 -1.448 1.00 78.44 170 GLU A N 1
ATOM 1367 C CA . GLU A 1 170 ? -12.311 -19.978 -2.221 1.00 78.44 170 GLU A CA 1
ATOM 1368 C C . GLU A 1 170 ? -12.361 -19.599 -3.704 1.00 78.44 170 GLU A C 1
ATOM 1370 O O . GLU A 1 170 ? -13.416 -19.326 -4.270 1.00 78.44 170 GLU A O 1
ATOM 1375 N N . GLY A 1 171 ? -11.190 -19.529 -4.337 1.00 68.50 171 GLY A N 1
ATOM 1376 C CA . GLY A 1 171 ? -11.075 -19.192 -5.754 1.00 68.50 171 GLY A CA 1
ATOM 1377 C C . GLY A 1 171 ? -11.308 -17.718 -6.094 1.00 68.50 171 GLY A C 1
ATOM 1378 O O . GLY A 1 171 ? -11.083 -17.352 -7.246 1.00 68.50 171 GLY A O 1
ATOM 1379 N N . LYS A 1 172 ? -11.681 -16.856 -5.131 1.00 66.31 172 LYS A N 1
ATOM 1380 C CA . LYS A 1 172 ? -11.699 -15.409 -5.371 1.00 66.31 172 LYS A CA 1
ATOM 1381 C C . LYS A 1 172 ? -10.272 -14.949 -5.676 1.00 66.31 172 LYS A C 1
ATOM 1383 O O . LYS A 1 172 ? -9.385 -15.144 -4.836 1.00 66.31 172 LYS A O 1
ATOM 1388 N N . PRO A 1 173 ? -10.019 -14.382 -6.866 1.00 58.47 173 PRO A N 1
ATOM 1389 C CA . PRO A 1 173 ? -8.696 -13.901 -7.191 1.00 58.47 173 PRO A CA 1
ATOM 1390 C C . PRO A 1 173 ? -8.381 -12.728 -6.266 1.00 58.47 173 PRO A C 1
ATOM 1392 O O . PRO A 1 173 ? -9.183 -11.813 -6.089 1.00 58.47 173 PRO A O 1
ATOM 1395 N N . ILE A 1 174 ? -7.211 -12.781 -5.640 1.00 65.94 174 ILE A N 1
ATOM 1396 C CA . ILE A 1 174 ? -6.673 -11.625 -4.927 1.00 65.94 174 ILE A CA 1
ATOM 1397 C C . ILE A 1 174 ? -6.494 -10.532 -5.982 1.00 65.94 174 ILE A C 1
ATOM 1399 O O . ILE A 1 174 ? -5.944 -10.818 -7.044 1.00 65.94 174 ILE A O 1
ATOM 1403 N N . GLU A 1 175 ? -6.960 -9.314 -5.704 1.00 63.12 175 GLU A N 1
ATOM 1404 C CA . GLU A 1 175 ? -6.974 -8.165 -6.630 1.00 63.12 175 GLU A CA 1
ATOM 1405 C C . GLU A 1 175 ? -5.650 -8.001 -7.399 1.00 63.12 175 GLU A C 1
ATOM 1407 O O . GLU A 1 175 ? -5.636 -7.744 -8.602 1.00 63.12 175 GLU A O 1
ATOM 1412 N N . PHE A 1 176 ? -4.534 -8.282 -6.725 1.00 62.59 176 PHE A N 1
ATOM 1413 C CA . PHE A 1 176 ? -3.197 -8.349 -7.305 1.00 62.59 176 PHE A CA 1
ATOM 1414 C C . PHE A 1 176 ? -3.076 -9.297 -8.515 1.00 62.59 176 PHE A C 1
ATOM 1416 O O . PHE A 1 176 ? -2.532 -8.913 -9.547 1.00 62.59 176 PHE A O 1
ATOM 1423 N N . TYR A 1 177 ? -3.592 -10.526 -8.428 1.00 63.12 177 TYR A N 1
ATOM 1424 C CA . TYR A 1 177 ? -3.526 -11.496 -9.526 1.00 63.12 177 TYR A CA 1
ATOM 1425 C C . TYR A 1 177 ? -4.434 -11.117 -10.696 1.00 63.12 177 TYR A C 1
ATOM 1427 O O . TYR A 1 177 ? -4.050 -11.342 -11.843 1.00 63.12 177 TYR A O 1
ATOM 1435 N N . THR A 1 178 ? -5.608 -10.541 -10.427 1.00 65.88 178 THR A N 1
ATOM 1436 C CA . THR A 1 178 ? -6.498 -10.026 -11.481 1.00 65.88 178 THR A CA 1
ATOM 1437 C C . THR A 1 178 ? -5.812 -8.896 -12.239 1.00 65.88 178 THR A C 1
ATOM 1439 O O . THR A 1 178 ? -5.661 -8.968 -13.455 1.00 65.88 178 THR A O 1
ATOM 1442 N N . SER A 1 179 ? -5.271 -7.927 -11.501 1.00 67.06 179 SER A N 1
ATOM 1443 C CA . SER A 1 179 ? -4.485 -6.815 -12.033 1.00 67.06 179 SER A CA 1
ATOM 1444 C C . SER A 1 179 ? -3.309 -7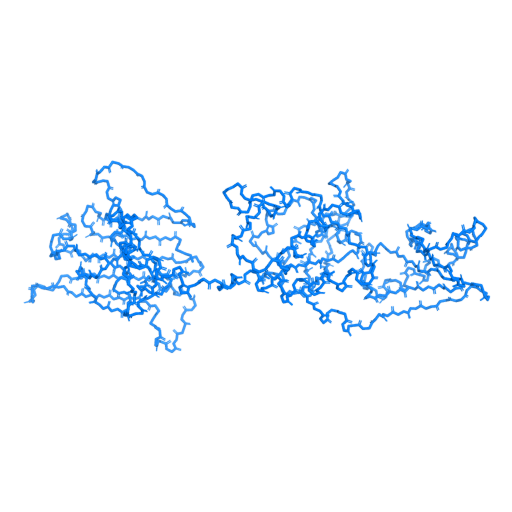.276 -12.912 1.00 67.06 179 SER A C 1
ATOM 1446 O O . SER A 1 179 ? -3.125 -6.797 -14.034 1.00 67.06 179 SER A O 1
ATOM 1448 N N . LEU A 1 180 ? -2.541 -8.271 -12.457 1.00 69.00 180 LEU A N 1
ATOM 1449 C CA . LEU A 1 180 ? -1.448 -8.838 -13.247 1.00 69.00 180 LEU A CA 1
ATOM 1450 C C . LEU A 1 180 ? -1.934 -9.470 -14.559 1.00 69.00 180 LEU A C 1
ATOM 1452 O O . LEU A 1 180 ? -1.276 -9.327 -15.591 1.00 69.00 180 LEU A O 1
ATOM 1456 N N . ARG A 1 181 ? -3.069 -10.179 -14.533 1.00 68.69 181 ARG A N 1
ATOM 1457 C CA . ARG A 1 181 ? -3.612 -10.862 -15.716 1.00 68.69 181 ARG A CA 1
ATOM 1458 C C . ARG A 1 181 ? -4.159 -9.895 -16.752 1.00 68.69 181 ARG A C 1
ATOM 1460 O O . ARG A 1 181 ? -3.928 -10.101 -17.939 1.00 68.69 181 ARG A O 1
ATOM 1467 N N . GLU A 1 182 ? -4.871 -8.871 -16.307 1.00 71.56 182 GLU A N 1
ATOM 1468 C CA . GLU A 1 182 ? -5.578 -7.948 -17.192 1.00 71.56 182 GLU A CA 1
ATOM 1469 C C . GLU A 1 182 ? -4.675 -6.826 -17.710 1.00 71.56 182 GLU A C 1
ATOM 1471 O O . GLU A 1 182 ? -4.814 -6.414 -18.859 1.00 71.56 182 GLU A O 1
ATOM 1476 N N . CYS A 1 183 ? -3.719 -6.354 -16.904 1.00 71.44 183 CYS A N 1
ATOM 1477 C CA . CYS A 1 183 ? -2.903 -5.190 -17.255 1.00 71.44 183 CYS A CA 1
ATOM 1478 C C . CYS A 1 183 ? -1.467 -5.573 -17.624 1.00 71.44 183 CYS A C 1
ATOM 1480 O O . CYS A 1 183 ? -0.966 -5.212 -18.688 1.00 71.44 183 CYS A O 1
ATOM 1482 N N . THR A 1 184 ? -0.794 -6.336 -16.764 1.00 74.88 184 THR A N 1
ATOM 1483 C CA . THR A 1 184 ? 0.643 -6.606 -16.906 1.00 74.88 184 THR A CA 1
ATOM 1484 C C . THR A 1 184 ? 0.956 -7.642 -17.983 1.00 74.88 184 THR A C 1
ATOM 1486 O O . THR A 1 184 ? 1.837 -7.430 -18.817 1.00 74.88 184 THR A O 1
ATOM 1489 N N . LEU A 1 185 ? 0.251 -8.776 -17.991 1.00 73.69 185 LEU A N 1
ATOM 1490 C CA . LEU A 1 185 ? 0.531 -9.858 -18.936 1.00 73.69 185 LEU A CA 1
ATOM 1491 C C . LEU A 1 185 ? 0.355 -9.463 -20.408 1.00 73.69 185 LEU A C 1
ATOM 1493 O O . LEU A 1 185 ? 1.212 -9.833 -21.217 1.00 73.69 185 LEU A O 1
ATOM 1497 N N . PRO A 1 186 ? -0.700 -8.724 -20.796 1.00 78.88 186 PRO A N 1
ATOM 1498 C CA . PRO A 1 186 ? -0.871 -8.335 -22.188 1.00 78.88 186 PRO A CA 1
ATOM 1499 C C . PRO A 1 186 ? 0.242 -7.402 -22.676 1.00 78.88 186 PRO A C 1
ATOM 1501 O O . PRO A 1 186 ? 0.735 -7.586 -23.790 1.00 78.88 186 PRO A O 1
ATOM 1504 N N . VAL A 1 187 ? 0.693 -6.473 -21.824 1.00 78.75 187 VAL A N 1
ATOM 1505 C CA . VAL A 1 187 ? 1.841 -5.589 -22.088 1.00 78.75 187 VAL A CA 1
ATOM 1506 C C . VAL A 1 187 ? 3.098 -6.426 -22.338 1.00 78.75 187 VAL A C 1
ATOM 1508 O O . VAL A 1 187 ? 3.692 -6.338 -23.408 1.00 78.75 187 VAL A O 1
ATOM 1511 N N . LEU A 1 188 ? 3.452 -7.337 -21.423 1.00 75.44 188 LEU A N 1
ATOM 1512 C CA . LEU A 1 188 ? 4.617 -8.223 -21.579 1.00 75.44 188 LEU A CA 1
ATOM 1513 C C . LEU A 1 188 ? 4.541 -9.099 -22.840 1.00 75.44 188 LEU A C 1
ATOM 1515 O O . LEU A 1 188 ? 5.551 -9.353 -23.501 1.00 75.44 188 LEU A O 1
ATOM 1519 N N . LYS A 1 189 ? 3.339 -9.559 -23.205 1.00 75.31 189 LYS A N 1
ATOM 1520 C CA . LYS A 1 189 ? 3.117 -10.334 -24.430 1.00 75.31 189 LYS A CA 1
ATOM 1521 C C . LYS A 1 189 ? 3.406 -9.497 -25.679 1.00 75.31 189 LYS A C 1
ATOM 1523 O O . LYS A 1 189 ? 4.118 -9.987 -26.555 1.00 75.31 189 LYS A O 1
ATOM 1528 N N . LYS A 1 190 ? 2.906 -8.257 -25.743 1.00 75.44 190 LYS A N 1
ATOM 1529 C CA . LYS A 1 190 ? 3.145 -7.331 -26.864 1.00 75.44 190 LYS A CA 1
ATOM 1530 C C . LYS A 1 190 ? 4.621 -7.014 -27.050 1.00 75.44 190 LYS A C 1
ATOM 1532 O O . LYS A 1 190 ? 5.124 -7.075 -28.168 1.00 75.44 190 LYS A O 1
ATOM 1537 N N . ILE A 1 191 ? 5.316 -6.769 -25.948 1.00 73.31 191 ILE A N 1
ATOM 1538 C CA . ILE A 1 191 ? 6.760 -6.536 -25.921 1.00 73.31 191 ILE A CA 1
ATOM 1539 C C . ILE A 1 191 ? 7.520 -7.687 -26.588 1.00 73.31 191 ILE A C 1
ATOM 1541 O O . ILE A 1 191 ? 8.337 -7.480 -27.488 1.00 73.31 191 ILE A O 1
ATOM 1545 N N . ARG A 1 192 ? 7.197 -8.921 -26.191 1.00 68.44 192 ARG A N 1
ATOM 1546 C CA . ARG A 1 192 ? 7.831 -10.125 -26.733 1.00 68.44 192 ARG A CA 1
ATOM 1547 C C . ARG A 1 192 ? 7.504 -10.345 -28.211 1.00 68.44 192 ARG A C 1
ATOM 1549 O O . ARG A 1 192 ? 8.380 -10.735 -28.976 1.00 68.44 192 ARG A O 1
ATOM 1556 N N . GLU A 1 193 ? 6.254 -10.121 -28.616 1.00 69.62 193 GLU A N 1
ATOM 1557 C CA . GLU A 1 193 ? 5.831 -10.221 -30.021 1.00 69.62 193 GLU A CA 1
ATOM 1558 C C . GLU A 1 193 ? 6.571 -9.214 -30.914 1.00 69.62 193 GLU A C 1
ATOM 1560 O O . GLU A 1 193 ? 6.960 -9.560 -32.030 1.00 69.62 193 GLU A O 1
ATOM 1565 N N . GLY A 1 194 ? 6.834 -8.009 -30.398 1.00 65.00 194 GLY A N 1
ATOM 1566 C CA . GLY A 1 194 ? 7.602 -6.965 -31.079 1.00 65.00 194 GLY A CA 1
ATOM 1567 C C . GLY A 1 194 ? 9.103 -7.243 -31.207 1.00 65.00 194 GLY A C 1
ATOM 1568 O O . GLY A 1 194 ? 9.773 -6.522 -31.934 1.00 65.00 194 GLY A O 1
ATOM 1569 N N . LYS A 1 195 ? 9.631 -8.296 -30.557 1.00 58.91 195 LYS A N 1
ATOM 1570 C CA . LYS A 1 195 ? 11.079 -8.536 -30.364 1.00 58.91 195 LYS A CA 1
ATOM 1571 C C . LYS A 1 195 ? 11.796 -7.384 -29.647 1.00 58.91 195 LYS A C 1
ATOM 1573 O O . LYS A 1 195 ? 12.989 -7.185 -29.863 1.00 58.91 195 LYS A O 1
ATOM 1578 N N . GLY A 1 196 ? 11.067 -6.700 -28.766 1.00 58.22 196 GLY A N 1
ATOM 1579 C CA . GLY A 1 196 ? 11.588 -5.653 -27.900 1.00 58.22 196 GLY A CA 1
ATOM 1580 C C . GLY A 1 196 ? 12.779 -6.112 -27.072 1.00 58.22 196 GLY A C 1
ATOM 1581 O O . GLY A 1 196 ? 12.690 -7.128 -26.381 1.00 58.22 196 GLY A O 1
ATOM 1582 N N . ASN A 1 197 ? 13.864 -5.341 -27.083 1.00 55.91 197 ASN A N 1
ATOM 1583 C CA . ASN A 1 197 ? 14.946 -5.503 -26.114 1.00 55.91 197 ASN A CA 1
ATOM 1584 C C . ASN A 1 197 ? 14.496 -4.928 -24.767 1.00 55.91 197 ASN A C 1
ATOM 1586 O O . ASN A 1 197 ? 14.426 -3.711 -24.606 1.00 55.91 197 ASN A O 1
ATOM 1590 N N . VAL A 1 198 ? 14.203 -5.790 -23.795 1.00 58.53 198 VAL A N 1
ATOM 1591 C CA . VAL A 1 198 ? 13.930 -5.358 -22.419 1.00 58.53 198 VAL A CA 1
ATOM 1592 C C . VAL A 1 198 ? 15.166 -5.603 -21.577 1.00 58.53 198 VAL A C 1
ATOM 1594 O O . VAL A 1 198 ? 15.683 -6.716 -21.559 1.00 58.53 198 VAL A O 1
ATOM 1597 N N . ILE A 1 199 ? 15.636 -4.568 -20.884 1.00 54.59 199 ILE A N 1
ATOM 1598 C CA . ILE A 1 199 ? 16.748 -4.689 -19.945 1.00 54.59 199 ILE A CA 1
ATOM 1599 C C . ILE A 1 199 ? 16.179 -4.874 -18.540 1.00 54.59 199 ILE A C 1
ATOM 1601 O O . ILE A 1 199 ? 15.477 -4.007 -18.018 1.00 54.59 199 ILE A O 1
ATOM 1605 N N . TRP A 1 200 ? 16.505 -6.001 -17.914 1.00 58.69 200 TRP A N 1
ATOM 1606 C CA . TRP A 1 200 ? 15.977 -6.379 -16.601 1.00 58.69 200 TRP A CA 1
ATOM 1607 C C . TRP A 1 200 ? 16.980 -6.119 -15.471 1.00 58.69 200 TRP A C 1
ATOM 1609 O O . TRP A 1 200 ? 18.191 -6.270 -15.655 1.00 58.69 200 TRP A O 1
ATOM 1619 N N . LYS A 1 201 ? 16.482 -5.757 -14.275 1.00 55.31 201 LYS A N 1
ATOM 1620 C CA . LYS A 1 201 ? 17.296 -5.705 -13.043 1.00 55.31 201 LYS A CA 1
ATOM 1621 C C . LYS A 1 201 ? 17.659 -7.135 -12.636 1.00 55.31 201 LYS A C 1
ATOM 1623 O O . LYS A 1 201 ? 16.767 -7.973 -12.510 1.00 55.31 201 LYS A O 1
ATOM 1628 N N . LYS A 1 202 ? 18.949 -7.405 -12.413 1.00 52.34 202 LYS A N 1
ATOM 1629 C CA . LYS A 1 202 ? 19.437 -8.731 -12.006 1.00 52.34 202 LYS A CA 1
ATOM 1630 C C . LYS A 1 202 ? 18.844 -9.162 -10.653 1.00 52.34 202 LYS A C 1
ATOM 1632 O O . LYS A 1 202 ? 18.928 -8.418 -9.681 1.00 52.34 202 LYS A O 1
ATOM 1637 N N . ASP A 1 203 ? 18.259 -10.364 -10.654 1.00 48.50 203 ASP A N 1
ATOM 1638 C CA . ASP A 1 203 ? 17.895 -11.353 -9.609 1.00 48.50 203 ASP A CA 1
ATOM 1639 C C . ASP A 1 203 ? 17.468 -10.910 -8.179 1.00 48.50 203 ASP A C 1
ATOM 1641 O O . ASP A 1 203 ? 16.545 -11.494 -7.609 1.00 48.50 203 ASP A O 1
ATOM 1645 N N . THR A 1 204 ? 18.046 -9.872 -7.564 1.00 54.91 204 THR A N 1
ATOM 1646 C CA . THR A 1 204 ? 17.807 -9.551 -6.139 1.00 54.91 204 THR A CA 1
ATOM 1647 C C . THR A 1 204 ? 16.372 -9.114 -5.836 1.00 54.91 204 THR A C 1
ATOM 1649 O O . THR A 1 204 ? 15.869 -9.384 -4.747 1.00 54.91 204 THR A O 1
ATOM 1652 N N . PHE A 1 205 ? 15.668 -8.506 -6.796 1.00 55.59 205 PHE A N 1
ATOM 1653 C CA . PHE A 1 205 ? 14.259 -8.119 -6.640 1.00 55.59 205 PHE A CA 1
ATOM 1654 C C . PHE A 1 205 ? 13.314 -9.332 -6.578 1.00 55.59 205 PHE A C 1
ATOM 1656 O O . PHE A 1 205 ? 12.419 -9.378 -5.741 1.00 55.59 205 PHE A O 1
ATOM 1663 N N . TRP A 1 206 ? 13.527 -10.355 -7.411 1.00 53.09 206 TRP A N 1
ATOM 1664 C CA . TRP A 1 206 ? 12.671 -11.555 -7.443 1.00 53.09 206 TRP A CA 1
ATOM 1665 C C . TRP A 1 206 ? 13.017 -12.567 -6.342 1.00 53.09 206 TRP A C 1
ATOM 1667 O O . TRP A 1 206 ? 12.187 -13.407 -5.977 1.00 53.09 206 TRP A O 1
ATOM 1677 N N . GLN A 1 207 ? 14.222 -12.442 -5.780 1.00 56.50 207 GLN A N 1
ATOM 1678 C CA . GLN A 1 207 ? 14.670 -13.087 -4.547 1.00 56.50 207 GLN A CA 1
ATOM 1679 C C . GLN A 1 207 ? 14.323 -12.283 -3.287 1.00 56.50 207 GLN A C 1
ATOM 1681 O O . GLN A 1 207 ? 14.512 -12.796 -2.185 1.00 56.50 207 GLN A O 1
ATOM 1686 N N . SER A 1 208 ? 13.806 -11.057 -3.426 1.00 54.00 208 SER A N 1
ATOM 1687 C CA . SER A 1 208 ? 13.368 -10.274 -2.275 1.00 54.00 208 SER A CA 1
ATOM 1688 C C . SER A 1 208 ? 12.176 -10.952 -1.617 1.00 54.00 208 SER A C 1
ATOM 1690 O O . SER A 1 208 ? 11.251 -11.444 -2.272 1.00 54.00 208 SER A O 1
ATOM 1692 N N . GLU A 1 209 ? 12.233 -11.005 -0.296 1.00 55.25 209 GLU A N 1
ATOM 1693 C CA . GLU A 1 209 ? 11.177 -11.565 0.521 1.00 55.25 209 GLU A CA 1
ATOM 1694 C C . GLU A 1 209 ? 9.937 -10.674 0.414 1.00 55.25 209 GLU A C 1
ATOM 1696 O O . GLU A 1 209 ? 9.930 -9.538 0.878 1.00 55.25 209 GLU A O 1
ATOM 1701 N N . ILE A 1 210 ? 8.885 -11.184 -0.226 1.00 59.28 210 ILE A N 1
ATOM 1702 C CA . ILE A 1 210 ? 7.596 -10.489 -0.297 1.00 59.28 210 ILE A CA 1
ATOM 1703 C C . ILE A 1 210 ? 6.858 -10.651 1.035 1.00 59.28 210 ILE A C 1
ATOM 1705 O O . ILE A 1 210 ? 6.140 -9.753 1.466 1.00 59.28 210 ILE A O 1
ATOM 1709 N N . CYS A 1 211 ? 6.991 -11.826 1.665 1.00 39.53 211 CYS A N 1
ATOM 1710 C CA . CYS A 1 211 ? 6.351 -12.149 2.937 1.00 39.53 211 CYS A CA 1
ATOM 1711 C C . CYS A 1 211 ? 6.962 -13.409 3.577 1.00 39.53 211 CYS A C 1
ATOM 1713 O O . CYS A 1 211 ? 6.898 -14.478 2.974 1.00 39.53 211 CYS A O 1
ATOM 1715 N N . ASN A 1 212 ? 7.487 -13.315 4.805 1.00 48.81 212 ASN A N 1
ATOM 1716 C CA . ASN A 1 212 ? 7.854 -14.446 5.678 1.00 48.81 212 ASN A CA 1
ATOM 1717 C C . ASN A 1 212 ? 8.640 -15.580 4.976 1.00 48.81 212 ASN A C 1
ATOM 1719 O O . ASN A 1 212 ? 8.231 -16.741 4.970 1.00 48.81 212 ASN A O 1
ATOM 1723 N N . GLY A 1 213 ? 9.760 -15.242 4.346 1.00 55.78 213 GLY A N 1
ATOM 1724 C CA . GLY A 1 213 ? 10.654 -16.143 3.613 1.00 55.78 213 GLY A CA 1
ATOM 1725 C C . GLY A 1 213 ? 10.186 -16.524 2.203 1.00 55.78 213 GLY A C 1
ATOM 1726 O O . GLY A 1 213 ? 10.879 -17.272 1.505 1.00 55.78 213 GLY A O 1
ATOM 1727 N N . ILE A 1 214 ? 9.027 -16.027 1.758 1.00 54.75 214 ILE A N 1
ATOM 1728 C CA . ILE A 1 214 ? 8.481 -16.272 0.421 1.00 54.75 214 ILE A CA 1
ATOM 1729 C C . ILE A 1 214 ? 8.978 -15.186 -0.530 1.00 54.75 214 ILE A C 1
ATOM 1731 O O . ILE A 1 214 ? 8.698 -14.001 -0.357 1.00 54.75 214 ILE A O 1
ATOM 1735 N N . THR A 1 215 ? 9.686 -15.614 -1.568 1.00 65.62 215 THR A N 1
ATOM 1736 C CA . THR A 1 215 ? 10.112 -14.772 -2.690 1.00 65.62 215 THR A CA 1
ATOM 1737 C C . THR A 1 215 ? 9.164 -14.963 -3.874 1.00 65.62 215 THR A C 1
ATOM 1739 O O . THR A 1 215 ? 8.442 -15.965 -3.932 1.00 65.62 215 THR A O 1
ATOM 1742 N N . LEU A 1 216 ? 9.181 -14.058 -4.860 1.00 58.56 216 LEU A N 1
ATOM 1743 C CA . LEU A 1 216 ? 8.343 -14.180 -6.067 1.00 58.56 216 LEU A CA 1
ATOM 1744 C C . LEU A 1 216 ? 8.587 -15.512 -6.806 1.00 58.56 216 LEU A C 1
ATOM 1746 O O . LEU A 1 216 ? 7.646 -16.122 -7.313 1.00 58.56 216 LEU A O 1
ATOM 1750 N N . GLY A 1 217 ? 9.819 -16.036 -6.782 1.00 57.78 217 GLY A N 1
ATOM 1751 C CA . GLY A 1 217 ? 10.149 -17.354 -7.347 1.00 57.78 217 GLY A CA 1
ATOM 1752 C C . GLY A 1 217 ? 9.615 -18.558 -6.547 1.00 57.78 217 GLY A C 1
ATOM 1753 O O . GLY A 1 217 ? 9.402 -19.642 -7.106 1.00 57.78 217 GLY A O 1
ATOM 1754 N N . LYS A 1 218 ? 9.356 -18.381 -5.244 1.00 61.03 218 LYS A N 1
ATOM 1755 C CA . LYS A 1 218 ? 8.996 -19.445 -4.288 1.00 61.03 218 LYS A CA 1
ATOM 1756 C C . LYS A 1 218 ? 7.519 -19.462 -3.882 1.00 61.03 218 LYS A C 1
ATOM 1758 O O . LYS A 1 218 ? 7.158 -20.252 -3.013 1.00 61.03 218 LYS A O 1
ATOM 1763 N N . ILE A 1 219 ? 6.661 -18.655 -4.512 1.00 56.19 219 ILE A N 1
ATOM 1764 C CA . ILE A 1 219 ? 5.215 -18.663 -4.234 1.00 56.19 219 ILE A CA 1
ATOM 1765 C C . ILE A 1 219 ? 4.664 -20.098 -4.432 1.00 56.19 219 ILE A C 1
ATOM 1767 O O . ILE A 1 219 ? 4.798 -20.647 -5.539 1.00 56.19 219 ILE A O 1
ATOM 1771 N N . PRO A 1 220 ? 4.091 -20.733 -3.384 1.00 50.12 220 PRO A N 1
ATOM 1772 C CA . PRO A 1 220 ? 3.604 -22.112 -3.449 1.00 50.12 220 PRO A CA 1
ATOM 1773 C C . PRO A 1 220 ? 2.442 -22.265 -4.438 1.00 50.12 220 PRO A C 1
ATOM 1775 O O . PRO A 1 220 ? 1.579 -21.395 -4.521 1.00 50.12 220 PRO A O 1
ATOM 1778 N N . GLN A 1 221 ? 2.383 -23.386 -5.164 1.00 48.91 221 GLN A N 1
ATOM 1779 C CA . GLN A 1 221 ? 1.177 -23.779 -5.906 1.00 48.91 221 GLN A CA 1
ATOM 1780 C C . GLN A 1 221 ? 0.100 -24.261 -4.927 1.00 48.91 221 GLN A C 1
ATOM 1782 O O . GLN A 1 221 ? 0.390 -25.072 -4.043 1.00 48.91 221 GLN A O 1
ATOM 1787 N N . LYS A 1 222 ? -1.158 -23.843 -5.113 1.00 47.50 222 LYS A N 1
ATOM 1788 C CA . LYS A 1 222 ? -2.286 -24.521 -4.461 1.00 47.50 222 LYS A CA 1
ATOM 1789 C C . LYS A 1 222 ? -2.482 -25.901 -5.098 1.00 47.50 222 LYS A C 1
ATOM 1791 O O . LYS A 1 222 ? -2.537 -26.027 -6.321 1.00 47.50 222 LYS A O 1
ATOM 1796 N N . LYS A 1 223 ? -2.656 -26.942 -4.274 1.00 41.22 223 LYS A N 1
ATOM 1797 C CA . LYS A 1 223 ? -3.188 -28.232 -4.745 1.00 41.22 223 LYS A CA 1
ATOM 1798 C C . LYS A 1 223 ? -4.564 -27.963 -5.377 1.00 41.22 223 LYS A C 1
ATOM 1800 O O . LYS A 1 223 ? -5.442 -27.456 -4.688 1.00 41.22 223 LYS A O 1
ATOM 1805 N N . ASN A 1 224 ? -4.722 -28.302 -6.658 1.00 49.41 224 ASN A N 1
ATOM 1806 C CA . ASN A 1 224 ? -5.934 -28.161 -7.491 1.00 49.41 224 ASN A CA 1
ATOM 1807 C C . ASN A 1 224 ? -6.193 -26.796 -8.154 1.00 49.41 224 ASN A C 1
ATOM 1809 O O . ASN A 1 224 ? -7.265 -26.591 -8.723 1.00 49.41 224 ASN A O 1
ATOM 1813 N N . GLU A 1 225 ? -5.229 -25.877 -8.169 1.00 50.94 225 GLU A N 1
ATOM 1814 C CA . GLU A 1 225 ? -5.344 -24.680 -9.007 1.00 50.94 225 GLU A CA 1
ATOM 1815 C C . GLU A 1 225 ? -5.225 -25.089 -10.489 1.00 50.94 225 GLU A C 1
ATOM 1817 O O . GLU A 1 225 ? -4.215 -25.673 -10.885 1.00 50.94 225 GLU A O 1
ATOM 1822 N N . ARG A 1 226 ? -6.275 -24.864 -11.302 1.00 51.69 226 ARG A N 1
ATOM 1823 C CA . ARG A 1 226 ? -6.311 -25.261 -12.726 1.00 51.69 226 ARG A CA 1
ATOM 1824 C C . ARG A 1 226 ? -5.083 -24.687 -13.445 1.00 51.69 226 ARG A C 1
ATOM 1826 O O . ARG A 1 226 ? -4.954 -23.487 -13.671 1.00 51.69 226 ARG A O 1
ATOM 1833 N N . SER A 1 227 ? -4.157 -25.580 -13.767 1.00 53.66 227 SER A N 1
ATOM 1834 C CA . SER A 1 227 ? -2.713 -25.337 -13.790 1.00 53.66 227 SER A CA 1
ATOM 1835 C C . SER A 1 227 ? -2.153 -24.822 -15.117 1.00 53.66 227 SER A C 1
ATOM 1837 O O . SER A 1 227 ? -0.954 -24.928 -15.348 1.00 53.66 227 SER A O 1
ATOM 1839 N N . GLY A 1 228 ? -2.984 -24.278 -16.006 1.00 55.38 228 GLY A N 1
ATOM 1840 C CA . GLY A 1 2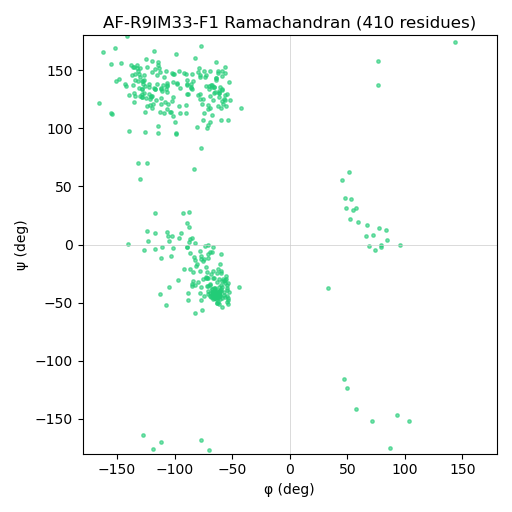28 ? -2.512 -23.725 -17.280 1.00 55.38 228 GLY A CA 1
ATOM 1841 C C . GLY A 1 228 ? -1.989 -22.301 -17.125 1.00 55.38 228 GLY A C 1
ATOM 1842 O O . GLY A 1 228 ? -0.824 -22.016 -17.384 1.00 55.38 228 GLY A O 1
ATOM 1843 N N . GLU A 1 229 ? -2.852 -21.403 -16.653 1.00 51.34 229 GLU A N 1
ATOM 1844 C CA . GLU A 1 229 ? -2.592 -19.961 -16.656 1.00 51.34 229 GLU A CA 1
ATOM 1845 C C . GLU A 1 229 ? -1.585 -19.532 -15.589 1.00 51.34 229 GLU A C 1
ATOM 1847 O O . GLU A 1 229 ? -0.665 -18.780 -15.891 1.00 51.34 229 GLU A O 1
ATOM 1852 N N . TYR A 1 230 ? -1.702 -20.038 -14.356 1.00 53.50 230 TYR A N 1
ATOM 1853 C CA . TYR A 1 230 ? -0.754 -19.717 -13.283 1.00 53.50 230 TYR A CA 1
ATOM 1854 C C . TYR A 1 230 ? 0.641 -20.304 -13.550 1.00 53.50 230 TYR A C 1
ATOM 1856 O O . TYR A 1 230 ? 1.653 -19.647 -13.311 1.00 53.50 230 TYR A O 1
ATOM 1864 N N . ALA A 1 231 ? 0.718 -21.517 -14.109 1.00 58.62 231 ALA A N 1
ATOM 1865 C CA . ALA A 1 231 ? 1.995 -22.095 -14.520 1.00 58.62 231 ALA A CA 1
ATOM 1866 C C . ALA A 1 231 ? 2.601 -21.318 -15.697 1.00 58.62 231 ALA A C 1
ATOM 1868 O O . ALA A 1 231 ? 3.786 -20.996 -15.662 1.00 58.62 231 ALA A O 1
ATOM 1869 N N . ALA A 1 232 ? 1.792 -20.946 -16.697 1.00 59.00 232 ALA A N 1
ATOM 1870 C CA . ALA A 1 232 ? 2.229 -20.090 -17.798 1.00 59.00 232 ALA A CA 1
ATOM 1871 C C . ALA A 1 232 ? 2.708 -18.720 -17.297 1.00 59.00 232 ALA A C 1
ATOM 1873 O O . ALA A 1 232 ? 3.734 -18.231 -17.762 1.00 59.00 232 ALA A O 1
ATOM 1874 N N . PHE A 1 233 ? 2.023 -18.139 -16.313 1.00 59.06 233 PHE A N 1
ATOM 1875 C CA . PHE A 1 233 ? 2.411 -16.896 -15.653 1.00 59.06 233 PHE A CA 1
ATOM 1876 C C . PHE A 1 233 ? 3.757 -17.029 -14.935 1.00 59.06 233 PHE A C 1
ATOM 1878 O O . PHE A 1 233 ? 4.664 -16.237 -15.177 1.00 59.06 233 PHE A O 1
ATOM 1885 N N . LYS A 1 234 ? 3.932 -18.075 -14.118 1.00 61.62 234 LYS A N 1
ATOM 1886 C CA . LYS A 1 234 ? 5.190 -18.336 -13.409 1.00 61.62 234 LYS A CA 1
ATOM 1887 C C . LYS A 1 234 ? 6.348 -18.559 -14.380 1.00 61.62 234 LYS A C 1
ATOM 1889 O O . LYS A 1 234 ? 7.424 -18.011 -14.168 1.00 61.62 234 LYS A O 1
ATOM 1894 N N . ILE A 1 235 ? 6.124 -19.311 -15.459 1.00 64.75 235 ILE A N 1
ATOM 1895 C CA . ILE A 1 235 ? 7.109 -19.516 -16.530 1.00 64.75 235 ILE A CA 1
ATOM 1896 C C . ILE A 1 235 ? 7.459 -18.184 -17.198 1.00 64.75 235 ILE A C 1
ATOM 1898 O O . ILE A 1 235 ? 8.636 -17.925 -17.431 1.00 64.75 235 ILE A O 1
ATOM 1902 N N . GLN A 1 236 ? 6.470 -17.331 -17.483 1.00 62.81 236 GLN A N 1
ATOM 1903 C CA . GLN A 1 236 ? 6.707 -16.017 -18.082 1.00 62.81 236 GLN A CA 1
ATOM 1904 C C . GLN A 1 236 ? 7.528 -15.118 -17.157 1.00 62.81 236 GLN A C 1
ATOM 1906 O O . GLN A 1 236 ? 8.563 -14.633 -17.590 1.00 62.81 236 GLN A O 1
ATOM 1911 N N . LEU A 1 237 ? 7.148 -14.973 -15.886 1.00 62.22 237 LEU A N 1
ATOM 1912 C CA . LEU A 1 237 ? 7.918 -14.187 -14.915 1.00 62.22 237 LEU A CA 1
ATOM 1913 C C . LEU A 1 237 ? 9.340 -14.720 -1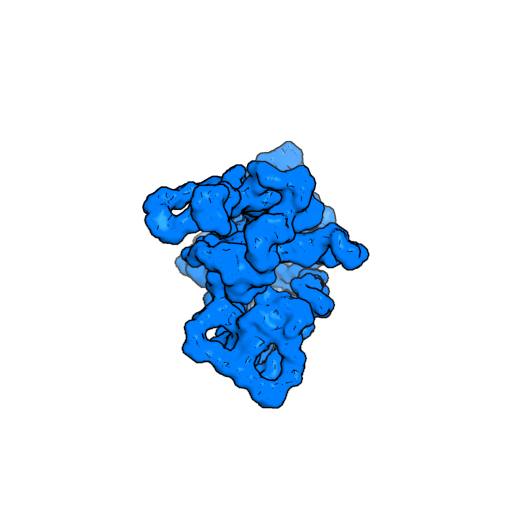4.716 1.00 62.22 237 LEU A C 1
ATOM 1915 O O . LEU A 1 237 ? 10.287 -13.949 -14.628 1.00 62.22 237 LEU A O 1
ATOM 1919 N N . THR A 1 238 ? 9.490 -16.044 -14.684 1.00 61.34 238 THR A N 1
ATOM 1920 C CA . THR A 1 238 ? 10.790 -16.705 -14.519 1.00 61.34 238 THR A CA 1
ATOM 1921 C C . THR A 1 238 ? 11.687 -16.447 -15.732 1.00 61.34 238 THR A C 1
ATOM 1923 O O . THR A 1 238 ? 12.860 -16.147 -15.565 1.00 61.34 238 THR A O 1
ATOM 1926 N N . ARG A 1 239 ? 11.155 -16.490 -16.959 1.00 62.53 239 ARG A N 1
ATOM 1927 C CA . ARG A 1 239 ? 11.927 -16.152 -18.168 1.00 62.53 239 ARG A CA 1
ATOM 1928 C C . ARG A 1 239 ? 12.418 -14.706 -18.161 1.00 62.53 239 ARG A C 1
ATOM 1930 O O . ARG A 1 239 ? 13.588 -14.481 -18.436 1.00 62.53 239 ARG A O 1
ATOM 1937 N N . LEU A 1 240 ? 11.575 -13.757 -17.746 1.00 59.88 240 LEU A N 1
ATOM 1938 C CA . LEU A 1 240 ? 11.966 -12.343 -17.619 1.00 59.88 240 LEU A CA 1
ATOM 1939 C C . LEU A 1 240 ? 13.092 -12.126 -16.591 1.00 59.88 240 LEU A C 1
ATOM 1941 O O . LEU A 1 240 ? 13.789 -11.122 -16.656 1.00 59.88 240 LEU A O 1
ATOM 1945 N N . ALA A 1 241 ? 13.284 -13.058 -15.652 1.00 55.34 241 ALA A N 1
ATOM 1946 C CA . ALA A 1 241 ? 14.356 -12.996 -14.662 1.00 55.34 241 ALA A CA 1
ATOM 1947 C C . ALA A 1 241 ? 15.689 -13.605 -15.140 1.00 55.34 241 ALA A C 1
ATOM 1949 O O . ALA A 1 241 ? 16.724 -13.273 -14.566 1.00 55.34 241 ALA A O 1
ATOM 1950 N N . TYR A 1 242 ? 15.679 -14.487 -16.153 1.00 55.94 242 TYR A N 1
ATOM 1951 C CA . TYR A 1 242 ? 16.847 -15.299 -16.550 1.00 55.94 242 TYR A CA 1
ATOM 1952 C C . TYR A 1 242 ? 17.249 -15.199 -18.039 1.00 55.94 242 TYR A C 1
ATOM 1954 O O . TYR A 1 242 ? 18.304 -15.709 -18.408 1.00 55.94 242 TYR A O 1
ATOM 1962 N N . GLU A 1 243 ? 16.483 -14.493 -18.881 1.00 60.28 243 GLU A N 1
ATOM 1963 C CA . GLU A 1 243 ? 16.853 -14.184 -20.272 1.00 60.28 243 GLU A CA 1
ATOM 1964 C C . GLU A 1 243 ? 17.664 -12.875 -20.397 1.00 60.28 243 GLU A C 1
ATOM 1966 O O . GLU A 1 243 ? 17.254 -11.826 -19.905 1.00 60.28 243 GLU A O 1
ATOM 1971 N N . GLU A 1 244 ? 18.809 -12.926 -21.090 1.00 50.72 244 GLU A N 1
ATOM 1972 C CA . GLU A 1 244 ? 19.594 -11.737 -21.457 1.00 50.72 244 GLU A CA 1
ATOM 1973 C C . GLU A 1 244 ? 18.796 -10.791 -22.382 1.00 50.72 244 GLU A C 1
ATOM 1975 O O . GLU A 1 244 ? 18.032 -11.277 -23.224 1.00 50.72 244 GLU A O 1
ATOM 1980 N N . PRO A 1 245 ? 19.008 -9.457 -22.309 1.00 53.06 245 PRO A N 1
ATOM 1981 C CA . PRO A 1 245 ? 20.068 -8.749 -21.573 1.00 53.06 245 PRO A CA 1
ATOM 1982 C C . PRO A 1 245 ? 19.709 -8.311 -20.132 1.00 53.06 245 PRO A C 1
ATOM 1984 O O . PRO A 1 245 ? 18.586 -7.904 -19.835 1.00 53.06 245 PRO A O 1
ATOM 1987 N N . PHE A 1 246 ? 20.721 -8.296 -19.251 1.00 58.12 246 PHE A N 1
ATOM 1988 C CA . PHE A 1 246 ? 20.645 -7.801 -17.865 1.00 58.12 246 PHE A CA 1
ATOM 1989 C C . PHE A 1 246 ? 21.508 -6.562 -17.646 1.00 58.12 246 PHE A C 1
ATOM 1991 O O . PHE A 1 246 ? 22.500 -6.365 -18.348 1.00 58.12 246 PHE A O 1
ATOM 1998 N N . TRP A 1 247 ? 21.175 -5.765 -16.627 1.00 58.91 247 TRP A N 1
ATOM 1999 C CA . TRP A 1 247 ? 22.052 -4.696 -16.144 1.00 58.91 247 TRP A CA 1
ATOM 2000 C C . TRP A 1 247 ? 22.537 -4.948 -14.713 1.00 58.91 247 TRP A C 1
ATOM 2002 O O . TRP A 1 247 ? 21.809 -5.486 -13.873 1.00 58.91 247 TRP A O 1
ATOM 2012 N N . GLU A 1 248 ? 23.776 -4.529 -14.446 1.00 58.22 248 GLU A N 1
ATOM 2013 C CA . GLU A 1 248 ? 24.436 -4.605 -13.141 1.00 58.22 248 GLU A CA 1
ATOM 2014 C C . GLU A 1 248 ? 24.761 -3.193 -12.615 1.00 58.22 248 GLU A C 1
ATOM 2016 O O . GLU A 1 248 ? 24.961 -2.269 -13.413 1.00 58.22 248 GLU A O 1
ATOM 2021 N N . PRO A 1 249 ? 24.815 -2.981 -11.287 1.00 55.69 249 PRO A N 1
ATOM 2022 C CA . PRO A 1 249 ? 25.012 -1.656 -10.686 1.00 55.69 249 PRO A CA 1
ATOM 2023 C C . PRO A 1 249 ? 26.384 -1.001 -10.938 1.00 55.69 249 PRO A C 1
ATOM 2025 O O . PRO A 1 249 ? 26.603 0.121 -10.501 1.00 55.69 249 PRO A O 1
ATOM 2028 N N . GLU A 1 250 ? 27.309 -1.667 -11.627 1.00 54.00 250 GLU A N 1
ATOM 2029 C CA . GLU A 1 250 ? 28.758 -1.434 -11.512 1.00 54.00 250 GLU A CA 1
ATOM 2030 C C . GLU A 1 250 ? 29.335 -0.332 -12.421 1.00 54.00 250 GLU A C 1
ATOM 2032 O O . GLU A 1 250 ? 30.544 -0.114 -12.430 1.00 54.00 250 GLU A O 1
ATOM 2037 N N . LYS A 1 251 ? 28.506 0.400 -13.176 1.00 56.41 251 LYS A N 1
ATOM 2038 C CA . LYS A 1 251 ? 28.971 1.555 -13.969 1.00 56.41 251 LYS A CA 1
ATOM 2039 C C . LYS A 1 251 ? 28.631 2.874 -13.294 1.00 56.41 251 LYS A C 1
ATOM 2041 O O . LYS A 1 251 ? 27.444 3.134 -13.090 1.00 56.41 251 LYS A O 1
ATOM 2046 N N . GLU A 1 252 ? 29.655 3.696 -13.046 1.00 59.12 252 GLU A N 1
ATOM 2047 C CA . GLU A 1 252 ? 29.508 5.133 -12.790 1.00 59.12 252 GLU A CA 1
ATOM 2048 C C . GLU A 1 252 ? 28.702 5.785 -13.918 1.00 59.12 252 GLU A C 1
ATOM 2050 O O . GLU A 1 252 ? 28.846 5.432 -15.091 1.00 59.12 252 GLU A O 1
ATOM 2055 N N . LEU A 1 253 ? 27.818 6.700 -13.533 1.00 63.72 253 LEU A N 1
ATOM 2056 C CA . LEU A 1 253 ? 26.840 7.340 -14.400 1.00 63.72 253 LEU A CA 1
ATOM 2057 C C . LEU A 1 253 ? 27.144 8.828 -14.510 1.00 63.72 253 LEU A C 1
ATOM 2059 O O . LEU A 1 253 ? 27.425 9.467 -13.500 1.00 63.72 253 LEU A O 1
ATOM 2063 N N . GLU A 1 254 ? 27.041 9.394 -15.715 1.00 65.56 254 GLU A N 1
ATOM 2064 C CA . GLU A 1 254 ? 27.187 10.847 -15.902 1.00 65.56 254 GLU A CA 1
ATOM 2065 C C . GLU A 1 254 ? 25.975 11.638 -15.371 1.00 65.56 254 GLU A C 1
ATOM 2067 O O . GLU A 1 254 ? 26.074 12.842 -15.127 1.00 65.56 254 GLU A O 1
ATOM 2072 N N . ILE A 1 255 ? 24.828 10.969 -15.200 1.00 70.38 255 ILE A N 1
ATOM 2073 C CA . ILE A 1 255 ? 23.560 11.553 -14.753 1.00 70.38 255 ILE A CA 1
ATOM 2074 C C . ILE A 1 255 ? 23.276 11.129 -13.309 1.00 70.38 255 ILE A C 1
ATOM 2076 O O . ILE A 1 255 ? 23.383 9.952 -12.963 1.00 70.38 255 ILE A O 1
ATOM 2080 N N . GLN A 1 256 ? 22.839 12.080 -12.481 1.00 78.19 256 GLN A N 1
ATOM 2081 C CA . GLN A 1 256 ? 22.355 11.827 -11.123 1.00 78.19 256 GLN A CA 1
ATOM 2082 C C . GLN A 1 256 ? 20.902 12.295 -10.985 1.00 78.19 256 GLN A C 1
ATOM 2084 O O . GLN A 1 256 ? 20.606 13.455 -11.253 1.00 78.19 256 GLN A O 1
ATOM 2089 N N . ILE A 1 257 ? 19.984 11.438 -10.524 1.00 80.00 257 ILE A N 1
ATOM 2090 C CA . ILE A 1 257 ? 18.618 11.886 -10.197 1.00 80.00 257 ILE A CA 1
ATOM 2091 C C . ILE A 1 257 ? 18.630 12.599 -8.841 1.00 80.00 257 ILE A C 1
ATOM 2093 O O . ILE A 1 257 ? 19.066 12.028 -7.841 1.00 80.00 257 ILE A O 1
ATOM 2097 N N . LYS A 1 258 ? 18.121 13.834 -8.809 1.00 84.69 258 LYS A N 1
ATOM 2098 C CA . LYS A 1 258 ? 17.895 14.607 -7.580 1.00 84.69 258 LYS A CA 1
ATOM 2099 C C . LYS A 1 258 ? 16.532 14.343 -6.968 1.00 84.69 258 LYS A C 1
ATOM 2101 O O . LYS A 1 258 ? 16.414 14.248 -5.751 1.00 84.69 258 LYS A O 1
ATOM 2106 N N . GLU A 1 259 ? 15.508 14.257 -7.808 1.00 87.31 259 GLU A N 1
ATOM 2107 C CA . GLU A 1 259 ? 14.126 14.187 -7.352 1.00 87.31 259 GLU A CA 1
ATOM 2108 C C . GLU A 1 259 ? 13.315 13.236 -8.229 1.00 87.31 259 GLU A C 1
ATOM 2110 O O . GLU A 1 259 ? 13.385 13.282 -9.457 1.00 87.31 259 GLU A O 1
ATOM 2115 N N . TYR A 1 260 ? 12.495 12.411 -7.581 1.00 89.06 260 TYR A N 1
ATOM 2116 C CA . TYR A 1 260 ? 11.424 11.666 -8.230 1.00 89.06 260 TYR A CA 1
ATOM 2117 C C . TYR A 1 260 ? 10.110 12.324 -7.823 1.00 89.06 260 TYR A C 1
ATOM 2119 O O . TYR A 1 260 ? 9.762 12.335 -6.641 1.00 89.06 260 TYR A O 1
ATOM 2127 N N . ARG A 1 261 ? 9.371 12.870 -8.792 1.00 89.56 261 ARG A N 1
ATOM 2128 C CA . ARG A 1 261 ? 8.083 13.550 -8.561 1.00 89.56 261 ARG A CA 1
ATOM 2129 C C . ARG A 1 261 ? 6.893 12.590 -8.711 1.00 89.56 261 ARG A C 1
ATOM 2131 O O . ARG A 1 261 ? 5.775 12.981 -9.051 1.00 89.56 261 ARG A O 1
ATOM 2138 N N . PHE A 1 262 ? 7.147 11.311 -8.460 1.00 87.12 262 PHE A N 1
ATOM 2139 C CA . PHE A 1 262 ? 6.181 10.221 -8.377 1.00 87.12 262 PHE A CA 1
ATOM 2140 C C . PHE A 1 262 ? 6.556 9.329 -7.189 1.00 87.12 262 PHE A C 1
ATOM 2142 O O . PHE A 1 262 ? 7.717 9.301 -6.782 1.00 87.12 262 PHE A O 1
ATOM 2149 N N . ASP A 1 263 ? 5.568 8.624 -6.631 1.00 84.00 263 ASP A N 1
ATOM 2150 C CA . ASP A 1 263 ? 5.745 7.741 -5.472 1.00 84.00 263 ASP A CA 1
ATOM 2151 C C . ASP A 1 263 ? 6.463 8.432 -4.292 1.00 84.00 263 ASP A C 1
ATOM 2153 O O . ASP A 1 263 ? 7.560 8.056 -3.881 1.00 84.00 263 ASP A O 1
ATOM 2157 N N . SER A 1 264 ? 5.845 9.480 -3.736 1.00 80.88 264 SER A N 1
ATOM 2158 C CA . SER A 1 264 ? 6.442 10.325 -2.682 1.00 80.88 264 SER A CA 1
ATOM 2159 C C . SER A 1 264 ? 6.816 9.564 -1.400 1.00 80.88 264 SER A C 1
ATOM 2161 O O . SER A 1 264 ? 7.668 10.006 -0.623 1.00 80.88 264 SER A O 1
ATOM 2163 N N . GLY A 1 265 ? 6.184 8.409 -1.169 1.00 77.19 265 GLY A N 1
ATOM 2164 C CA . GLY A 1 265 ? 6.488 7.520 -0.053 1.00 77.19 265 GLY A CA 1
ATOM 2165 C C . GLY A 1 265 ? 7.747 6.685 -0.286 1.00 77.19 265 GLY A C 1
ATOM 2166 O O . GLY A 1 265 ? 8.551 6.523 0.638 1.00 77.19 265 GLY A O 1
ATOM 2167 N N . TYR A 1 266 ? 7.932 6.153 -1.498 1.00 77.62 266 TYR A N 1
ATOM 2168 C CA . TYR A 1 266 ? 9.078 5.309 -1.828 1.00 77.62 266 TYR A CA 1
ATOM 2169 C C . TYR A 1 266 ? 10.268 6.089 -2.394 1.00 77.62 266 TYR A C 1
ATOM 2171 O O . TYR A 1 266 ? 11.396 5.619 -2.268 1.00 77.62 266 TYR A O 1
ATOM 2179 N N . CYS A 1 267 ? 10.074 7.300 -2.928 1.00 79.81 267 CYS A N 1
ATOM 2180 C CA . CYS A 1 267 ? 11.140 8.076 -3.566 1.00 79.81 267 CYS A CA 1
ATOM 2181 C C . CYS A 1 267 ? 12.354 8.323 -2.657 1.00 79.81 267 CYS A C 1
ATOM 2183 O O . CYS A 1 267 ? 13.489 8.350 -3.124 1.00 79.81 267 CYS A O 1
ATOM 2185 N N . LYS A 1 268 ? 12.130 8.405 -1.339 1.00 77.00 268 LYS A N 1
ATOM 2186 C CA . LYS A 1 268 ? 13.179 8.545 -0.314 1.00 77.00 268 LYS A CA 1
ATOM 2187 C C . LYS A 1 268 ? 14.021 7.279 -0.101 1.00 77.00 268 LYS A C 1
ATOM 2189 O O . LYS A 1 268 ? 15.013 7.332 0.618 1.00 77.00 268 LYS A O 1
ATOM 2194 N N . LYS A 1 269 ? 13.597 6.140 -0.652 1.00 76.81 269 LYS A N 1
ATOM 2195 C CA . LYS A 1 269 ? 14.213 4.813 -0.494 1.00 76.81 269 LYS A CA 1
ATOM 2196 C C . LYS A 1 269 ? 14.867 4.299 -1.772 1.00 76.81 269 LYS A C 1
ATOM 2198 O O . LYS A 1 269 ? 15.410 3.197 -1.751 1.00 76.81 269 LYS A O 1
ATOM 2203 N N . PHE A 1 270 ? 14.788 5.039 -2.878 1.00 77.00 270 PHE A N 1
ATOM 2204 C CA . PHE A 1 270 ? 15.438 4.609 -4.106 1.00 77.00 270 PHE A CA 1
ATOM 2205 C C . PHE A 1 270 ? 16.949 4.483 -3.903 1.00 77.00 270 PHE A C 1
ATOM 2207 O O . PHE A 1 270 ? 17.593 5.347 -3.310 1.00 77.00 270 PHE A O 1
ATOM 2214 N N . GLU A 1 271 ? 17.508 3.389 -4.421 1.00 70.75 271 GLU A N 1
ATOM 2215 C CA . GLU A 1 271 ? 18.954 3.221 -4.539 1.00 70.75 271 GLU A CA 1
ATOM 2216 C C . GLU A 1 271 ? 19.534 4.357 -5.394 1.00 70.75 271 GLU A C 1
ATOM 2218 O O . GLU A 1 271 ? 18.878 4.843 -6.324 1.00 70.75 271 GLU A O 1
ATOM 2223 N N . THR A 1 272 ? 20.780 4.745 -5.102 1.00 72.44 272 THR A N 1
ATOM 2224 C CA . THR A 1 272 ? 21.529 5.768 -5.854 1.00 72.44 272 THR A CA 1
ATOM 2225 C C . THR A 1 272 ? 21.604 5.449 -7.345 1.00 72.44 272 THR A C 1
ATOM 2227 O O . THR A 1 272 ? 21.527 6.355 -8.170 1.00 72.44 272 THR A O 1
ATOM 2230 N N . VAL A 1 273 ? 21.689 4.161 -7.690 1.00 74.44 273 VAL A N 1
ATOM 2231 C CA . VAL A 1 273 ? 21.575 3.646 -9.056 1.00 74.44 273 VAL A CA 1
ATOM 2232 C C . VAL A 1 273 ? 20.386 2.693 -9.128 1.00 74.44 273 VAL A C 1
ATOM 2234 O O . VAL A 1 273 ? 20.381 1.651 -8.481 1.00 74.44 273 VAL A O 1
ATOM 2237 N N . ASN A 1 274 ? 19.376 3.026 -9.932 1.00 77.19 274 ASN A N 1
ATOM 2238 C CA . ASN A 1 274 ? 18.167 2.215 -10.092 1.00 77.19 274 ASN A CA 1
ATOM 2239 C C . ASN A 1 274 ? 17.668 2.192 -11.549 1.00 77.19 274 ASN A C 1
ATOM 2241 O O . ASN A 1 274 ? 18.260 2.804 -12.438 1.00 77.19 274 ASN A O 1
ATOM 2245 N N . CYS A 1 275 ? 16.574 1.464 -11.793 1.00 75.50 275 CYS A N 1
ATOM 2246 C CA . CYS A 1 275 ? 16.013 1.286 -13.131 1.00 75.50 275 CYS A CA 1
ATOM 2247 C C . CYS A 1 275 ? 15.523 2.591 -13.776 1.00 75.50 275 CYS A C 1
ATOM 2249 O O . CYS A 1 275 ? 15.646 2.713 -14.987 1.00 75.50 275 CYS A O 1
ATOM 2251 N N . PHE A 1 276 ? 15.021 3.566 -13.010 1.00 82.25 276 PHE A N 1
ATOM 2252 C CA . PHE A 1 276 ? 14.567 4.853 -13.550 1.00 82.25 276 PHE A CA 1
ATOM 2253 C C . PHE A 1 276 ? 15.741 5.691 -14.046 1.00 82.25 276 PHE A C 1
ATOM 2255 O O . PHE A 1 276 ? 15.678 6.231 -15.144 1.00 82.25 276 PHE A O 1
ATOM 2262 N N . LEU A 1 277 ? 16.832 5.749 -13.274 1.00 79.12 277 LEU A N 1
ATOM 2263 C CA . LEU A 1 277 ? 18.058 6.433 -13.687 1.00 79.12 277 LEU A CA 1
ATOM 2264 C C . LEU A 1 277 ? 18.669 5.787 -14.933 1.00 79.12 277 LEU A C 1
ATOM 2266 O O . LEU A 1 277 ? 19.034 6.492 -15.866 1.00 79.12 277 LEU A O 1
ATOM 2270 N N . ARG A 1 278 ? 18.730 4.451 -14.979 1.00 74.00 278 ARG A N 1
ATOM 2271 C CA . ARG A 1 278 ? 19.207 3.719 -16.163 1.00 74.00 278 ARG A CA 1
ATOM 2272 C C . ARG A 1 278 ? 18.310 3.946 -17.373 1.00 74.00 278 ARG A C 1
ATOM 2274 O O . ARG A 1 278 ? 18.814 4.141 -18.469 1.00 74.00 278 ARG A O 1
ATOM 2281 N N . ALA A 1 279 ? 16.994 3.943 -17.186 1.00 76.75 279 ALA A N 1
ATOM 2282 C CA . ALA A 1 279 ? 16.070 4.230 -18.271 1.00 76.75 279 ALA A CA 1
ATOM 2283 C C . ALA A 1 279 ? 16.199 5.685 -18.747 1.00 76.75 279 ALA A C 1
ATOM 2285 O O . ALA A 1 279 ? 16.186 5.916 -19.943 1.00 76.75 279 ALA A O 1
ATOM 2286 N N . ALA A 1 280 ? 16.417 6.654 -17.857 1.00 76.31 280 ALA A N 1
ATOM 2287 C CA . ALA A 1 280 ? 16.686 8.034 -18.259 1.00 76.31 280 ALA A CA 1
ATOM 2288 C C . ALA A 1 280 ? 18.019 8.174 -19.021 1.00 76.31 280 ALA A C 1
ATOM 2290 O O . ALA A 1 280 ? 18.052 8.786 -20.080 1.00 76.31 280 ALA A O 1
ATOM 2291 N N . GLU A 1 281 ? 19.103 7.567 -18.525 1.00 71.69 281 GLU A N 1
ATOM 2292 C CA . GLU A 1 281 ? 20.421 7.599 -19.177 1.00 71.69 281 GLU A CA 1
ATOM 2293 C C . GLU A 1 281 ? 20.408 6.940 -20.559 1.00 71.69 281 GLU A C 1
ATOM 2295 O O . GLU A 1 281 ? 21.032 7.422 -21.500 1.00 71.69 281 GLU A O 1
ATOM 2300 N N . MET A 1 282 ? 19.720 5.808 -20.670 1.00 67.88 282 MET A N 1
ATOM 2301 C CA . MET A 1 282 ? 19.696 5.005 -21.886 1.00 67.88 282 MET A CA 1
ATOM 2302 C C . MET A 1 282 ? 18.500 5.331 -22.784 1.00 67.88 282 MET A C 1
ATOM 2304 O O . MET A 1 282 ? 18.233 4.541 -23.689 1.00 67.88 282 MET A O 1
ATOM 2308 N N . GLU A 1 283 ? 17.752 6.407 -22.492 1.00 67.94 283 GLU A N 1
ATOM 2309 C CA . GLU A 1 283 ? 16.491 6.765 -23.176 1.00 67.94 283 GLU A CA 1
ATOM 2310 C C . GLU A 1 283 ? 15.521 5.562 -23.288 1.00 67.94 283 GLU A C 1
ATOM 2312 O O . GLU A 1 283 ? 14.747 5.381 -24.229 1.00 67.94 283 GLU A O 1
ATOM 2317 N N . GLY A 1 284 ? 15.592 4.685 -22.289 1.00 70.94 284 GLY A N 1
ATOM 2318 C CA . GLY A 1 284 ? 14.742 3.526 -22.125 1.00 70.94 284 GLY A CA 1
ATOM 2319 C C . GLY A 1 284 ? 13.365 3.898 -21.589 1.00 70.94 284 GLY A C 1
ATOM 2320 O O . GLY A 1 284 ? 13.099 5.008 -21.133 1.00 70.94 284 GLY A O 1
ATOM 2321 N N . ARG A 1 285 ? 12.478 2.906 -21.599 1.00 77.94 285 ARG A N 1
ATOM 2322 C CA . ARG A 1 285 ? 11.122 3.021 -21.057 1.00 77.94 285 ARG A CA 1
ATOM 2323 C C . ARG A 1 285 ? 10.975 2.132 -19.843 1.00 77.94 285 ARG A C 1
ATOM 2325 O O . ARG A 1 285 ? 11.633 1.096 -19.736 1.00 77.94 285 ARG A O 1
ATOM 2332 N N . ILE A 1 286 ? 10.087 2.521 -18.943 1.00 80.75 286 ILE A N 1
ATOM 2333 C CA . ILE A 1 286 ? 9.725 1.709 -17.788 1.00 80.75 286 ILE A CA 1
ATOM 2334 C C . ILE A 1 286 ? 8.439 0.965 -18.092 1.00 80.75 286 ILE A C 1
ATOM 2336 O O . ILE A 1 286 ? 7.500 1.518 -18.653 1.00 80.75 286 ILE A O 1
ATOM 2340 N N . VAL A 1 287 ? 8.395 -0.299 -17.687 1.00 79.81 287 VAL A N 1
ATOM 2341 C CA . VAL A 1 287 ? 7.150 -1.053 -17.581 1.00 79.81 287 VAL A CA 1
ATOM 2342 C C . VAL A 1 287 ? 6.802 -1.115 -16.104 1.00 79.81 287 VAL A C 1
ATOM 2344 O O 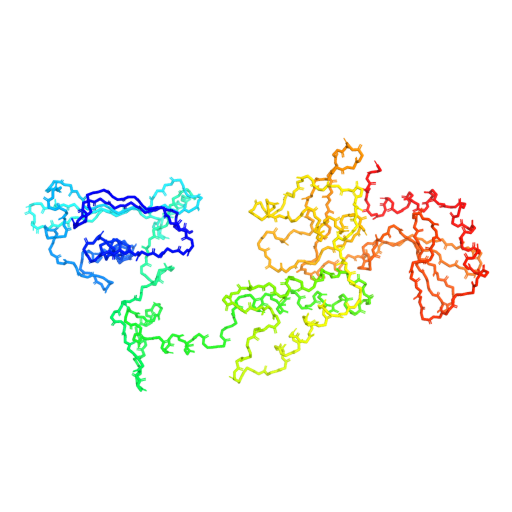. VAL A 1 287 ? 7.544 -1.721 -15.329 1.00 79.81 287 VAL A O 1
ATOM 2347 N N . SER A 1 288 ? 5.703 -0.482 -15.702 1.00 78.88 288 SER A N 1
ATOM 2348 C CA . SER A 1 288 ? 5.211 -0.593 -14.329 1.00 78.88 288 SER A CA 1
ATOM 2349 C C . SER A 1 288 ? 4.027 -1.548 -14.245 1.00 78.88 288 SER A C 1
ATOM 2351 O O . SER A 1 288 ? 3.223 -1.699 -15.167 1.00 78.88 288 SER A O 1
ATOM 2353 N N . PHE A 1 289 ? 3.937 -2.234 -13.110 1.00 74.06 289 PHE A N 1
ATOM 2354 C CA . PHE A 1 289 ? 2.755 -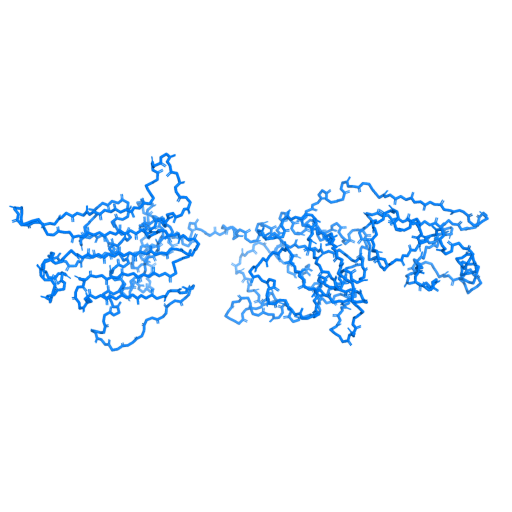3.007 -12.753 1.00 74.06 289 PHE A CA 1
ATOM 2355 C C . PHE A 1 289 ? 1.701 -2.081 -12.153 1.00 74.06 289 PHE A C 1
ATOM 2357 O O . PHE A 1 289 ? 2.025 -0.983 -11.696 1.00 74.06 289 PHE A O 1
ATOM 2364 N N . LEU A 1 290 ? 0.440 -2.520 -12.134 1.00 67.50 290 LEU A N 1
ATOM 2365 C CA . LEU A 1 290 ? -0.650 -1.696 -11.624 1.00 67.50 290 LEU A CA 1
ATOM 2366 C C . LEU A 1 290 ? -0.388 -1.331 -10.156 1.00 67.50 290 LEU A C 1
ATOM 2368 O O . LEU A 1 290 ? -0.519 -2.147 -9.243 1.00 67.50 290 LEU A O 1
ATOM 2372 N N . HIS A 1 291 ? -0.033 -0.077 -9.939 1.00 67.62 291 HIS A N 1
ATOM 2373 C CA . HIS A 1 291 ? 0.205 0.490 -8.628 1.00 67.62 291 HIS A CA 1
ATOM 2374 C C . HIS A 1 291 ? -0.320 1.917 -8.649 1.00 67.62 291 HIS A C 1
ATOM 2376 O O . HIS A 1 291 ? -0.137 2.632 -9.633 1.00 67.62 291 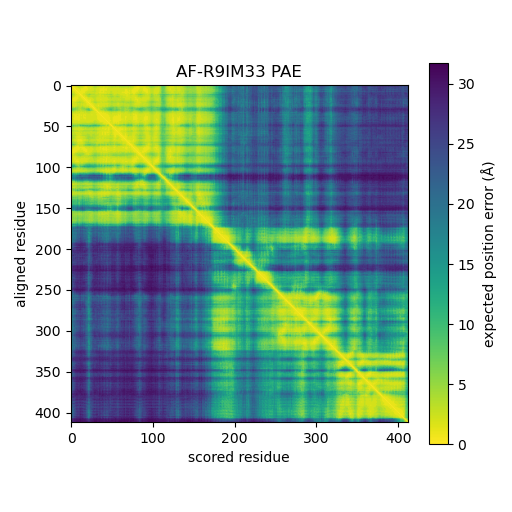HIS A O 1
ATOM 2382 N N . LYS A 1 292 ? -0.996 2.337 -7.577 1.00 69.38 292 LYS A N 1
ATOM 2383 C CA . LYS A 1 292 ? -1.671 3.644 -7.508 1.00 69.38 292 LYS A CA 1
ATOM 2384 C C . LYS A 1 292 ? -0.750 4.826 -7.844 1.00 69.38 292 LYS A C 1
ATOM 2386 O O . LYS A 1 292 ? -1.199 5.762 -8.490 1.00 69.38 292 LYS A O 1
ATOM 2391 N N . GLU A 1 293 ? 0.531 4.719 -7.497 1.00 76.75 293 GLU A N 1
ATOM 2392 C CA . GLU A 1 293 ? 1.540 5.761 -7.735 1.00 76.75 293 GLU A CA 1
ATOM 2393 C C . GLU A 1 293 ? 2.135 5.754 -9.162 1.00 76.75 293 GLU A C 1
ATOM 2395 O O . GLU A 1 293 ? 2.763 6.731 -9.554 1.00 76.75 293 GLU A O 1
ATOM 2400 N N . TYR A 1 294 ? 1.928 4.692 -9.958 1.00 83.75 294 TYR A N 1
ATOM 2401 C CA . TYR A 1 294 ? 2.545 4.505 -11.289 1.00 83.75 294 TYR A CA 1
ATOM 2402 C C . TYR A 1 294 ? 1.513 4.448 -12.429 1.00 83.75 294 TYR A C 1
ATOM 2404 O O . TYR A 1 294 ? 1.749 3.843 -13.469 1.00 83.75 294 TYR A O 1
ATOM 2412 N N . LYS A 1 295 ? 0.351 5.088 -12.256 1.00 77.56 295 LYS A N 1
ATOM 2413 C CA . LYS A 1 295 ? -0.722 5.143 -13.274 1.00 77.56 295 LYS A CA 1
ATOM 2414 C C . LYS A 1 295 ? -0.544 6.252 -14.318 1.00 77.56 295 LYS A C 1
ATOM 2416 O O . LYS A 1 295 ? -1.455 6.514 -15.098 1.00 77.56 295 LYS A O 1
ATOM 2421 N N . LYS A 1 296 ? 0.582 6.965 -14.292 1.00 84.56 296 LYS A N 1
ATOM 2422 C CA . LYS A 1 296 ? 0.879 8.045 -15.239 1.00 84.56 296 LYS A CA 1
ATOM 2423 C C . LYS A 1 296 ? 1.708 7.489 -16.384 1.00 84.56 296 LYS A C 1
ATOM 2425 O O . LYS A 1 296 ? 2.674 6.779 -16.131 1.00 84.56 296 LYS A O 1
ATOM 2430 N N . GLU A 1 297 ? 1.366 7.845 -17.617 1.00 85.06 297 GLU A N 1
ATOM 2431 C CA . GLU A 1 297 ? 2.146 7.464 -18.808 1.00 85.06 297 GLU A CA 1
ATOM 2432 C C . GLU A 1 297 ? 3.527 8.124 -18.839 1.00 85.06 297 GLU A C 1
ATOM 2434 O O . GLU A 1 297 ? 4.443 7.622 -19.483 1.00 85.06 297 GLU A O 1
ATOM 2439 N N . LYS A 1 298 ? 3.670 9.243 -18.125 1.00 87.50 298 LYS A N 1
ATOM 2440 C CA . LYS A 1 298 ? 4.911 9.987 -17.945 1.00 87.50 298 LYS A CA 1
ATOM 2441 C C . LYS A 1 298 ? 5.236 10.078 -16.460 1.00 87.50 298 LYS A C 1
ATOM 2443 O O . LYS A 1 298 ? 4.410 10.525 -15.659 1.00 87.50 298 LYS A O 1
ATOM 2448 N N . LEU A 1 299 ? 6.432 9.635 -16.089 1.00 89.75 299 LEU A N 1
ATOM 2449 C CA . LEU A 1 299 ? 6.959 9.713 -14.732 1.00 89.75 299 LEU A CA 1
ATOM 2450 C C . LEU A 1 299 ? 7.942 10.889 -14.654 1.00 89.75 299 LEU A C 1
ATOM 2452 O O . LEU A 1 299 ? 9.010 10.812 -15.262 1.00 89.75 299 LEU A O 1
ATOM 2456 N N . PRO A 1 300 ? 7.597 11.977 -13.943 1.00 89.62 300 PRO A N 1
ATOM 2457 C CA . PRO A 1 300 ? 8.450 13.157 -13.861 1.00 89.62 300 PRO A CA 1
ATOM 2458 C C . PRO A 1 300 ? 9.613 12.953 -12.880 1.00 89.62 300 PRO A C 1
ATOM 2460 O O . PRO A 1 300 ? 9.418 12.574 -11.722 1.00 89.62 300 PRO A O 1
ATOM 2463 N N . LEU A 1 301 ? 10.827 13.254 -13.331 1.00 88.62 301 LEU A N 1
ATOM 2464 C CA . LEU A 1 301 ? 12.058 13.257 -12.540 1.00 88.62 301 LEU A CA 1
ATOM 2465 C C . LEU A 1 301 ? 12.854 14.543 -12.778 1.00 88.62 301 LEU A C 1
ATOM 2467 O O . LEU A 1 301 ? 12.765 15.159 -13.837 1.00 88.62 301 LEU A O 1
ATOM 2471 N N . VAL A 1 302 ? 13.660 14.920 -11.789 1.00 85.88 302 VAL A N 1
ATOM 2472 C CA . VAL A 1 302 ? 14.662 15.984 -11.906 1.00 85.88 302 VAL A CA 1
ATOM 2473 C C . VAL A 1 302 ? 16.033 15.343 -11.832 1.00 85.88 302 VAL A C 1
ATOM 2475 O O . VAL A 1 302 ? 16.366 14.697 -10.833 1.00 85.88 302 VAL A O 1
ATOM 2478 N N . PHE A 1 303 ? 16.837 15.523 -12.874 1.00 83.12 303 PHE A N 1
ATOM 2479 C CA . PHE A 1 303 ? 18.211 15.045 -12.902 1.00 83.12 303 PHE A CA 1
ATOM 2480 C C . PHE A 1 303 ? 19.205 16.205 -12.944 1.00 83.12 303 PHE A C 1
ATOM 2482 O O . PHE A 1 303 ? 18.896 17.312 -13.380 1.00 83.12 303 PHE A O 1
ATOM 2489 N N . GLN A 1 304 ? 20.411 15.940 -12.453 1.00 77.38 304 GLN A N 1
ATOM 2490 C CA . GLN A 1 304 ? 21.563 16.817 -12.550 1.00 77.38 304 GLN A CA 1
ATOM 2491 C C . GLN A 1 304 ? 22.523 16.235 -13.583 1.00 77.38 304 GLN A C 1
ATOM 2493 O O . GLN A 1 304 ? 23.015 15.116 -13.425 1.00 77.38 304 GLN A O 1
ATOM 2498 N N . TYR A 1 305 ? 22.806 17.023 -14.616 1.00 70.81 305 TYR A N 1
ATOM 2499 C CA . TYR A 1 305 ? 23.838 16.741 -15.608 1.00 70.81 305 TYR A CA 1
ATOM 2500 C C . TYR A 1 305 ? 24.783 17.938 -15.671 1.00 70.81 305 TYR A C 1
ATOM 2502 O O . TYR A 1 305 ? 24.337 19.077 -15.788 1.00 70.81 305 TYR A O 1
ATOM 2510 N N . ARG A 1 306 ? 26.094 17.709 -15.510 1.00 69.88 306 ARG A N 1
ATOM 2511 C CA . ARG A 1 306 ? 27.130 18.769 -15.548 1.00 69.88 306 ARG A CA 1
ATOM 2512 C C . ARG A 1 306 ? 26.804 20.008 -14.691 1.00 69.88 306 ARG A C 1
ATOM 2514 O O . ARG A 1 306 ? 27.077 21.138 -15.086 1.00 69.88 306 ARG A O 1
ATOM 2521 N N . ASN A 1 307 ? 26.239 19.793 -13.501 1.00 72.12 307 ASN A N 1
ATOM 2522 C CA . ASN A 1 307 ? 25.811 20.837 -12.554 1.00 72.12 307 ASN A CA 1
ATOM 2523 C C . ASN A 1 307 ? 24.635 21.722 -12.993 1.00 72.12 307 ASN A C 1
ATOM 2525 O O . ASN A 1 307 ? 24.390 22.749 -12.364 1.00 72.12 307 ASN A O 1
ATOM 2529 N N . GLN A 1 308 ? 23.873 21.310 -14.002 1.00 76.00 308 GLN A N 1
ATOM 2530 C CA . GLN A 1 308 ? 22.589 21.914 -14.340 1.00 76.00 308 GLN A CA 1
ATOM 2531 C C . GLN A 1 308 ? 21.454 20.950 -14.008 1.00 76.00 308 GLN A C 1
ATOM 2533 O O . GLN A 1 308 ? 21.558 19.745 -14.245 1.00 76.00 308 GLN A O 1
ATOM 2538 N N . GLU A 1 309 ? 20.386 21.486 -13.424 1.00 82.62 309 GLU A N 1
ATOM 2539 C CA . GLU A 1 309 ? 19.158 20.738 -13.173 1.00 82.62 309 GLU A CA 1
ATOM 2540 C C . GLU A 1 309 ? 18.267 20.777 -14.406 1.00 82.62 309 GLU A C 1
ATOM 2542 O O . GLU A 1 309 ? 18.075 21.831 -15.017 1.00 82.62 309 GLU A O 1
ATOM 2547 N N . GLN A 1 310 ? 17.715 19.622 -14.752 1.00 80.00 310 GLN A N 1
ATOM 2548 C CA . GLN A 1 310 ? 16.779 19.483 -15.851 1.00 80.00 310 GLN A CA 1
ATOM 2549 C C . GLN A 1 310 ? 15.619 18.578 -15.447 1.00 80.00 310 GLN A C 1
ATOM 2551 O O . GLN A 1 310 ? 15.779 17.624 -14.680 1.00 80.00 310 GLN A O 1
ATOM 2556 N N . GLU A 1 311 ? 14.442 18.897 -15.977 1.00 84.69 311 GLU A N 1
ATOM 2557 C CA . GLU A 1 311 ? 13.246 18.075 -15.827 1.00 84.69 311 GLU A CA 1
ATOM 2558 C C . GLU A 1 311 ? 13.168 17.059 -16.965 1.00 84.69 311 GLU A C 1
ATOM 2560 O O . GLU A 1 311 ? 13.421 17.386 -18.125 1.00 84.69 311 GLU A O 1
ATOM 2565 N N . TYR A 1 312 ? 12.803 15.827 -16.622 1.00 80.94 312 TYR A N 1
ATOM 2566 C CA . TYR A 1 312 ? 12.652 14.723 -17.558 1.00 80.94 312 TYR A CA 1
ATOM 2567 C C . TYR A 1 312 ? 11.360 13.971 -17.301 1.00 80.94 312 TYR A C 1
ATOM 2569 O O . TYR A 1 312 ? 10.985 13.725 -16.153 1.00 80.94 312 TYR A O 1
ATOM 2577 N N . GLU A 1 313 ? 10.713 13.547 -18.379 1.00 83.50 313 GLU A N 1
ATOM 2578 C CA . GLU A 1 313 ? 9.510 12.731 -18.323 1.00 83.50 313 GLU A CA 1
ATOM 2579 C C . GLU A 1 313 ? 9.780 11.348 -18.902 1.00 83.50 313 GLU A C 1
ATOM 2581 O O . GLU A 1 313 ? 9.808 11.145 -20.117 1.00 83.50 313 GLU A O 1
ATOM 2586 N N . LEU A 1 314 ? 9.947 10.378 -18.010 1.00 84.12 314 LEU A N 1
ATOM 2587 C CA . LEU A 1 314 ? 10.217 9.004 -18.391 1.00 84.12 314 LEU A CA 1
ATOM 2588 C C . LEU A 1 314 ? 8.928 8.297 -18.813 1.00 84.12 314 LEU A C 1
ATOM 2590 O O . LEU A 1 314 ? 7.942 8.291 -18.073 1.00 84.12 314 LEU A O 1
ATOM 2594 N N . ASP A 1 315 ? 8.955 7.676 -19.989 1.00 82.94 315 ASP A N 1
ATOM 2595 C CA . ASP A 1 315 ? 7.850 6.861 -20.489 1.00 82.94 315 ASP A CA 1
ATOM 2596 C C . ASP A 1 315 ? 7.578 5.677 -19.559 1.00 82.94 315 ASP A C 1
ATOM 2598 O O . ASP A 1 315 ? 8.476 4.897 -19.223 1.00 82.94 315 ASP A O 1
ATOM 2602 N N . ASN A 1 316 ? 6.309 5.515 -19.198 1.00 86.31 316 ASN A N 1
ATOM 2603 C CA . ASN A 1 316 ? 5.826 4.436 -18.362 1.00 86.31 316 ASN A CA 1
ATOM 2604 C C . ASN A 1 316 ? 4.686 3.677 -19.042 1.00 86.31 3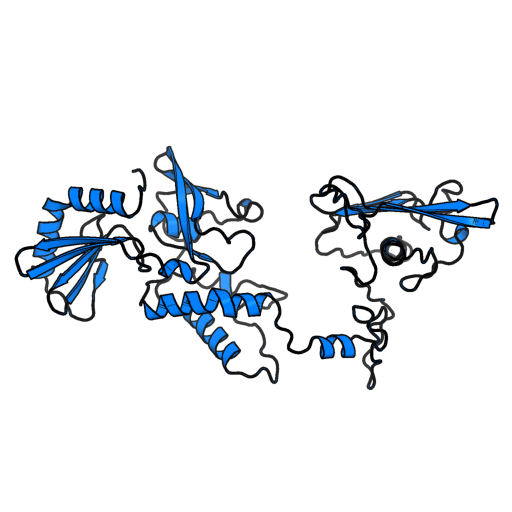16 ASN A C 1
ATOM 2606 O O . ASN A 1 316 ? 3.583 4.187 -19.237 1.00 86.31 316 ASN A O 1
ATOM 2610 N N . ILE A 1 317 ? 4.966 2.422 -19.365 1.00 84.38 317 ILE A N 1
ATOM 2611 C CA . ILE A 1 317 ? 4.072 1.503 -20.051 1.00 84.38 317 ILE A CA 1
ATOM 2612 C C . ILE A 1 317 ? 3.444 0.594 -19.001 1.00 84.38 317 ILE A C 1
ATOM 2614 O O . ILE A 1 317 ? 4.078 -0.324 -18.486 1.00 84.38 317 ILE A O 1
ATOM 2618 N N . PHE A 1 318 ? 2.179 0.836 -18.689 1.00 82.00 318 PHE A N 1
ATOM 2619 C CA . PHE A 1 318 ? 1.414 0.018 -17.742 1.00 82.00 318 PHE A CA 1
ATOM 2620 C C . PHE A 1 318 ? 0.139 -0.560 -18.365 1.00 82.00 318 PHE A C 1
ATOM 2622 O O . PHE A 1 318 ? -0.639 -1.231 -17.685 1.00 82.00 318 PHE A O 1
ATOM 2629 N N . HIS A 1 319 ? -0.086 -0.311 -19.663 1.00 81.06 319 HIS A N 1
ATOM 2630 C CA . HIS A 1 319 ? -1.278 -0.747 -20.382 1.00 81.06 319 HIS A CA 1
ATOM 2631 C C . HIS A 1 319 ? -1.099 -0.714 -21.920 1.00 81.06 319 HIS A C 1
ATOM 2633 O O . HIS A 1 319 ? -0.134 -0.161 -22.444 1.00 81.06 319 HIS A O 1
ATOM 2639 N N . LEU A 1 320 ? -2.016 -1.375 -22.641 1.00 81.56 320 LEU A N 1
ATOM 2640 C CA . LEU A 1 320 ? -1.930 -1.649 -24.079 1.00 81.56 320 LEU A CA 1
ATOM 2641 C C . LEU A 1 320 ? -2.142 -0.449 -25.017 1.00 81.56 320 LEU A C 1
ATOM 2643 O O . LEU A 1 320 ? -1.564 -0.493 -26.101 1.00 81.56 320 LEU A O 1
ATOM 2647 N N . HIS A 1 321 ? -2.903 0.599 -24.656 1.00 81.69 321 HIS A N 1
ATOM 2648 C CA . HIS A 1 321 ? -3.112 1.738 -25.586 1.00 81.69 321 HIS A CA 1
ATOM 2649 C C . HIS A 1 321 ? -1.831 2.544 -25.828 1.00 81.69 321 HIS A C 1
ATOM 2651 O O . HIS A 1 321 ? -1.804 3.398 -26.707 1.00 81.69 321 HIS A O 1
ATOM 2657 N N . TRP A 1 322 ? -0.735 2.252 -25.118 1.00 78.75 322 TRP A N 1
ATOM 2658 C CA . TRP A 1 322 ? 0.577 2.781 -25.484 1.00 78.75 322 TRP A CA 1
ATOM 2659 C C . TRP A 1 322 ? 0.940 2.456 -26.946 1.00 78.75 322 TRP A C 1
ATOM 2661 O O . TRP A 1 322 ? 1.451 3.317 -27.656 1.00 78.75 322 TRP A O 1
ATOM 2671 N N . TRP A 1 323 ? 0.600 1.250 -27.423 1.00 77.94 323 TRP A N 1
ATOM 2672 C CA . TRP A 1 323 ? 0.836 0.825 -28.812 1.00 77.94 323 TRP A CA 1
ATOM 2673 C C . TRP A 1 323 ? -0.164 1.398 -29.823 1.00 77.94 323 TRP A C 1
ATOM 2675 O O . TRP A 1 323 ? 0.018 1.179 -31.018 1.00 77.94 323 TRP A O 1
ATOM 2685 N N . ASP A 1 324 ? -1.196 2.121 -29.382 1.00 78.75 324 ASP A N 1
ATOM 2686 C CA . ASP A 1 324 ? -2.133 2.785 -30.298 1.00 78.75 324 ASP A CA 1
ATOM 2687 C C . ASP A 1 324 ? -1.493 4.031 -30.941 1.00 78.75 324 ASP A C 1
ATOM 2689 O O . ASP A 1 324 ? -2.013 4.575 -31.914 1.00 78.75 324 ASP A O 1
ATOM 2693 N N . ARG A 1 325 ? -0.342 4.483 -30.419 1.00 71.69 325 ARG A N 1
ATOM 2694 C CA . ARG A 1 325 ? 0.455 5.566 -31.003 1.00 71.69 325 ARG A CA 1
ATOM 2695 C C . ARG A 1 325 ? 1.209 5.060 -32.226 1.00 71.69 325 ARG A C 1
ATOM 2697 O O . ARG A 1 325 ? 1.988 4.113 -32.138 1.00 71.69 325 ARG A O 1
ATOM 2704 N N . GLU A 1 326 ? 1.026 5.732 -33.357 1.00 64.62 326 GLU A N 1
ATOM 2705 C CA . GLU A 1 326 ? 1.782 5.408 -34.564 1.00 64.62 326 GLU A CA 1
ATOM 2706 C C . GLU A 1 326 ? 3.277 5.751 -34.391 1.00 64.62 326 GLU A C 1
ATOM 2708 O O . GLU A 1 326 ? 3.613 6.837 -33.892 1.00 64.62 326 GLU A O 1
ATOM 2713 N N . PRO A 1 327 ? 4.194 4.854 -34.809 1.00 69.56 327 PRO A N 1
ATOM 2714 C CA . PRO A 1 327 ? 5.613 5.168 -34.879 1.00 69.56 327 PRO A CA 1
ATOM 2715 C C . PRO A 1 327 ? 5.854 6.320 -35.852 1.00 69.56 327 PRO A C 1
ATOM 2717 O O . PRO A 1 327 ? 5.398 6.287 -36.996 1.00 69.56 327 PRO A O 1
ATOM 2720 N N . GLN A 1 328 ? 6.610 7.326 -35.425 1.00 75.25 328 GLN A N 1
ATOM 2721 C CA . GLN A 1 328 ? 7.033 8.401 -36.320 1.00 75.25 328 GLN A CA 1
ATOM 2722 C C . GLN A 1 328 ? 8.351 8.008 -36.974 1.00 75.25 328 GLN A C 1
ATOM 2724 O O . GLN A 1 328 ? 9.278 7.609 -36.274 1.00 75.25 328 GLN A O 1
ATOM 2729 N N . ILE A 1 329 ? 8.444 8.112 -38.301 1.00 82.38 329 ILE A N 1
ATOM 2730 C CA . ILE A 1 329 ? 9.618 7.669 -39.060 1.00 82.38 329 ILE A CA 1
ATOM 2731 C C . ILE A 1 329 ? 10.099 8.795 -39.977 1.00 82.38 329 ILE A C 1
ATOM 2733 O O . ILE A 1 329 ? 9.341 9.320 -40.792 1.00 82.38 329 ILE A O 1
ATOM 2737 N N . LYS A 1 330 ? 11.386 9.131 -39.874 1.00 86.44 330 LYS A N 1
ATOM 2738 C CA . LYS A 1 330 ? 12.125 9.932 -40.859 1.00 86.44 330 LYS A CA 1
ATOM 2739 C C . LYS A 1 330 ? 13.081 9.022 -41.617 1.00 86.44 330 LYS A C 1
ATOM 2741 O O . LYS A 1 330 ? 13.794 8.239 -40.995 1.00 86.44 330 LYS A O 1
ATOM 2746 N N . THR A 1 331 ? 13.108 9.140 -42.944 1.00 89.56 331 THR A N 1
ATOM 2747 C CA . THR A 1 331 ? 13.836 8.213 -43.823 1.00 89.56 331 THR A CA 1
ATOM 2748 C C . THR A 1 331 ? 14.779 8.949 -44.771 1.00 89.56 331 THR A C 1
ATOM 2750 O O . THR A 1 331 ? 14.393 9.927 -45.408 1.00 89.56 331 THR A O 1
ATOM 2753 N N . TRP A 1 332 ? 15.980 8.401 -44.952 1.00 91.25 332 TRP A N 1
ATOM 2754 C CA . TRP A 1 332 ? 16.975 8.818 -45.938 1.00 91.25 332 TRP A CA 1
ATOM 2755 C C . TRP A 1 332 ? 17.362 7.641 -46.835 1.00 91.25 332 TRP A C 1
ATOM 2757 O O . TRP A 1 332 ? 17.324 6.476 -46.430 1.00 91.25 332 TRP A O 1
ATOM 2767 N N . ARG A 1 333 ? 17.777 7.942 -48.068 1.00 88.00 333 ARG A N 1
ATOM 2768 C CA . ARG A 1 333 ? 18.318 6.949 -49.005 1.00 88.00 333 ARG A CA 1
ATOM 2769 C C . ARG A 1 333 ? 19.773 7.257 -49.322 1.00 88.00 333 ARG A C 1
ATOM 2771 O O . ARG A 1 333 ? 20.084 8.337 -49.817 1.00 88.00 333 ARG A O 1
ATOM 2778 N N . VAL A 1 334 ? 20.651 6.282 -49.097 1.00 86.31 334 VAL A N 1
ATOM 2779 C CA . VAL A 1 334 ? 22.066 6.372 -49.481 1.00 86.31 334 VAL A CA 1
ATOM 2780 C C . VAL A 1 334 ? 22.254 5.632 -50.801 1.00 86.31 334 VAL A C 1
ATOM 2782 O O . VAL A 1 334 ? 22.368 4.400 -50.854 1.00 86.31 334 VAL A O 1
ATOM 2785 N N . GLY A 1 335 ? 22.220 6.400 -51.892 1.00 79.31 335 GLY A N 1
ATOM 2786 C CA . GLY A 1 335 ? 22.162 5.861 -53.250 1.00 79.31 335 GLY A CA 1
ATOM 2787 C C . GLY A 1 335 ? 20.938 4.956 -53.452 1.00 79.31 335 GLY A C 1
ATOM 2788 O O . GLY A 1 335 ? 19.864 5.216 -52.917 1.00 79.31 335 GLY A O 1
ATOM 2789 N N . GLN A 1 336 ? 21.103 3.863 -54.205 1.00 78.25 336 GLN A N 1
ATOM 2790 C CA . GLN A 1 336 ? 20.064 2.834 -54.395 1.00 78.25 336 GLN A CA 1
ATOM 2791 C C . GLN A 1 336 ? 20.213 1.629 -53.445 1.00 78.25 336 GLN A C 1
ATOM 2793 O O . GLN A 1 336 ? 19.507 0.636 -53.598 1.00 78.25 336 GLN A O 1
ATOM 2798 N N . LYS A 1 337 ? 21.161 1.674 -52.496 1.00 84.06 337 LYS A N 1
ATOM 2799 C CA . LYS A 1 337 ? 21.600 0.488 -51.737 1.00 84.06 337 LYS A CA 1
ATOM 2800 C C . LYS A 1 337 ? 21.086 0.428 -50.303 1.00 84.06 337 LYS A C 1
ATOM 2802 O O . LYS A 1 337 ? 20.820 -0.675 -49.823 1.00 84.06 337 LYS A O 1
ATOM 2807 N N . TYR A 1 338 ? 20.990 1.568 -49.619 1.00 89.50 338 TYR A N 1
ATOM 2808 C CA . TYR A 1 338 ? 20.656 1.614 -48.195 1.00 89.50 338 TYR A CA 1
ATOM 2809 C C . TYR A 1 338 ? 19.498 2.563 -47.925 1.00 89.50 338 TYR A C 1
ATOM 2811 O O . TYR A 1 338 ? 19.427 3.656 -48.492 1.00 89.50 338 TYR A O 1
ATOM 2819 N N . MET A 1 339 ? 18.632 2.145 -47.013 1.00 90.75 339 MET A N 1
ATOM 2820 C CA . MET A 1 339 ? 17.599 2.973 -46.416 1.00 90.75 339 MET A CA 1
ATOM 2821 C C . MET A 1 339 ? 17.951 3.188 -44.948 1.00 90.75 339 MET A C 1
ATOM 2823 O O . MET A 1 339 ? 18.205 2.222 -44.227 1.00 90.75 339 MET A O 1
ATOM 2827 N N . ILE A 1 340 ? 18.007 4.451 -44.544 1.00 89.69 340 ILE A N 1
ATOM 2828 C CA . ILE A 1 340 ? 18.341 4.883 -43.191 1.00 89.69 340 ILE A CA 1
ATOM 2829 C C . ILE A 1 340 ? 17.096 5.479 -42.561 1.00 89.69 340 ILE A C 1
ATOM 2831 O O . ILE A 1 340 ? 16.411 6.259 -43.215 1.00 89.69 340 ILE A O 1
ATOM 2835 N N . GLU A 1 341 ? 16.794 5.116 -41.321 1.00 88.25 341 GLU A N 1
ATOM 2836 C CA . GLU A 1 341 ? 15.592 5.572 -40.628 1.00 88.25 341 GLU A CA 1
ATOM 2837 C C . GLU A 1 341 ? 15.896 5.980 -39.190 1.00 88.25 341 GLU A C 1
ATOM 2839 O O . GLU A 1 341 ? 16.598 5.269 -38.469 1.00 88.25 341 GLU A O 1
ATOM 2844 N N . ILE A 1 342 ? 15.319 7.101 -38.766 1.00 83.50 342 ILE A N 1
ATOM 2845 C CA . ILE A 1 342 ? 15.153 7.443 -37.354 1.00 83.50 342 ILE A CA 1
ATOM 2846 C C . ILE A 1 342 ? 13.682 7.263 -37.029 1.00 83.50 342 ILE A C 1
ATOM 2848 O O . ILE A 1 342 ? 12.815 7.733 -37.771 1.00 83.50 342 ILE A O 1
ATOM 2852 N N . ARG A 1 343 ? 13.418 6.556 -35.935 1.00 79.88 343 ARG A N 1
ATOM 2853 C CA . ARG A 1 343 ? 12.078 6.160 -35.531 1.00 79.88 343 ARG A CA 1
ATOM 2854 C C . ARG A 1 343 ? 11.827 6.588 -34.089 1.00 79.88 343 ARG A C 1
ATOM 2856 O O . ARG A 1 343 ? 12.736 6.497 -33.268 1.00 79.88 343 ARG A O 1
ATOM 2863 N N . ALA A 1 344 ? 10.617 7.053 -33.798 1.00 71.81 344 ALA A N 1
ATOM 2864 C CA . ALA A 1 344 ? 10.148 7.391 -32.455 1.00 71.81 344 ALA A CA 1
ATOM 2865 C C . ALA A 1 344 ? 8.860 6.642 -32.114 1.00 71.81 344 ALA A C 1
ATOM 2867 O O . ALA A 1 344 ? 8.159 6.160 -33.005 1.00 71.81 344 ALA A O 1
ATOM 2868 N N . ASN A 1 345 ? 8.567 6.535 -30.814 1.00 66.12 345 ASN A N 1
ATOM 2869 C CA . ASN A 1 345 ? 7.503 5.689 -30.252 1.00 66.12 345 ASN A CA 1
ATOM 2870 C C . ASN A 1 345 ? 7.641 4.186 -30.567 1.00 66.12 345 ASN A C 1
ATOM 2872 O O . ASN A 1 345 ? 6.673 3.438 -30.460 1.00 66.12 345 ASN A O 1
ATOM 2876 N N . GLU A 1 346 ? 8.828 3.708 -30.945 1.00 68.31 346 GLU A N 1
ATOM 2877 C CA . GLU A 1 346 ? 9.079 2.267 -31.030 1.00 68.31 346 GLU A CA 1
ATOM 2878 C C . GLU A 1 346 ? 9.325 1.683 -29.641 1.00 68.31 346 GLU A C 1
ATOM 2880 O O . GLU A 1 346 ? 9.776 2.382 -28.752 1.00 68.31 346 GLU A O 1
ATOM 2885 N N . PHE A 1 347 ? 9.010 0.409 -29.413 1.00 61.06 347 PHE A N 1
ATOM 2886 C CA . PHE A 1 347 ? 9.228 -0.222 -28.104 1.00 61.06 347 PHE A CA 1
ATOM 2887 C C . PHE A 1 347 ? 10.694 -0.665 -27.891 1.00 61.06 347 PHE A C 1
ATOM 2889 O O . PHE A 1 347 ? 11.103 -0.927 -26.760 1.00 61.06 347 PHE A O 1
ATOM 2896 N N . ASP A 1 348 ? 11.490 -0.755 -28.959 1.00 57.22 348 ASP A N 1
ATOM 2897 C CA . ASP A 1 348 ? 12.870 -1.236 -28.890 1.00 57.22 348 ASP A CA 1
ATOM 2898 C C . ASP A 1 348 ? 13.760 -0.333 -28.016 1.00 57.22 348 ASP A C 1
ATOM 2900 O O . ASP A 1 348 ? 13.546 0.865 -27.878 1.00 57.22 348 ASP A O 1
ATOM 2904 N N . PHE A 1 349 ? 14.767 -0.935 -27.386 1.00 49.75 349 PHE A N 1
ATOM 2905 C CA . PHE A 1 349 ? 15.790 -0.251 -26.593 1.00 49.75 349 PHE A CA 1
ATOM 2906 C C . PHE A 1 349 ? 16.443 0.905 -27.382 1.00 49.75 349 PHE A C 1
ATOM 2908 O O . PHE A 1 349 ? 16.983 0.660 -28.463 1.00 49.75 349 PHE A O 1
ATOM 2915 N N . HIS A 1 350 ? 16.430 2.136 -26.847 1.00 61.38 350 HIS A N 1
ATOM 2916 C CA . HIS A 1 350 ? 16.840 3.349 -27.572 1.00 61.38 350 HIS A CA 1
ATOM 2917 C C . HIS A 1 350 ? 17.951 4.175 -26.910 1.00 61.38 350 HIS A C 1
ATOM 2919 O O . HIS A 1 350 ? 17.718 5.324 -26.583 1.00 61.38 350 HIS A O 1
ATOM 2925 N N . PRO A 1 351 ? 19.213 3.727 -26.855 1.00 64.81 351 PRO A N 1
ATOM 2926 C CA . PRO A 1 351 ? 20.281 4.718 -26.911 1.00 64.81 351 PRO A CA 1
ATOM 2927 C C . PRO A 1 351 ? 20.105 5.483 -28.233 1.00 64.81 351 PRO A C 1
ATOM 2929 O O . PRO A 1 351 ? 19.732 4.829 -29.211 1.00 64.81 351 PRO A O 1
ATOM 2932 N N . PRO A 1 352 ? 20.390 6.793 -28.327 1.00 73.94 352 PRO A N 1
ATOM 2933 C CA . PRO A 1 352 ? 20.305 7.532 -29.583 1.00 73.94 352 PRO A CA 1
ATOM 2934 C C . PRO A 1 352 ? 20.872 6.730 -30.751 1.00 73.94 352 PRO A C 1
ATOM 2936 O O . PRO A 1 352 ? 22.047 6.351 -30.720 1.00 73.94 352 PRO A O 1
ATOM 2939 N N . HIS A 1 353 ? 20.047 6.404 -31.750 1.00 82.50 353 HIS A N 1
ATOM 2940 C CA . HIS A 1 353 ? 20.438 5.509 -32.841 1.00 82.50 353 HIS A CA 1
ATOM 2941 C C . HIS A 1 353 ? 19.711 5.777 -34.162 1.00 82.50 353 HIS A C 1
ATOM 2943 O O . HIS A 1 353 ? 18.740 6.516 -34.243 1.00 82.50 353 HIS A O 1
ATOM 2949 N N . PHE A 1 354 ? 20.187 5.139 -35.226 1.00 85.75 354 PHE A N 1
ATOM 2950 C CA . PHE A 1 354 ? 19.505 5.082 -36.513 1.00 85.75 354 PHE A CA 1
ATOM 2951 C C . PHE A 1 354 ? 19.516 3.651 -37.057 1.00 85.75 354 PHE A C 1
ATOM 2953 O O . PHE A 1 354 ? 20.458 2.876 -36.849 1.00 85.75 354 PHE A O 1
ATOM 2960 N N . HIS A 1 355 ? 18.449 3.289 -37.760 1.00 87.31 355 HIS A N 1
ATOM 2961 C CA . HIS A 1 355 ? 18.309 2.000 -38.421 1.00 87.31 355 HIS A CA 1
ATOM 2962 C C . HIS A 1 355 ? 18.877 2.091 -39.824 1.00 87.31 355 HIS A C 1
ATOM 2964 O O . HIS A 1 355 ? 18.675 3.080 -40.523 1.00 87.31 355 HIS A O 1
ATOM 2970 N N . VAL A 1 356 ? 19.542 1.028 -40.266 1.00 88.44 356 VAL A N 1
ATOM 2971 C CA . VAL A 1 356 ? 19.956 0.877 -41.658 1.00 88.44 356 VAL A CA 1
ATOM 2972 C C . VAL A 1 356 ? 19.455 -0.450 -42.192 1.00 88.44 356 VAL A C 1
ATOM 2974 O O . VAL A 1 356 ? 19.665 -1.505 -41.589 1.00 88.44 356 VAL A O 1
ATOM 2977 N N . SER A 1 357 ? 18.814 -0.406 -43.352 1.00 88.69 357 SER A N 1
ATOM 2978 C CA . SER A 1 357 ? 18.338 -1.584 -44.065 1.00 88.69 357 SER A CA 1
ATOM 2979 C C . SER A 1 357 ? 18.847 -1.619 -45.506 1.00 88.69 357 SER A C 1
ATOM 2981 O O . SER A 1 357 ? 19.061 -0.590 -46.147 1.00 88.69 357 SER A O 1
ATOM 2983 N N . SER A 1 358 ? 19.110 -2.829 -46.000 1.00 87.50 358 SER A N 1
ATOM 2984 C CA . SER A 1 358 ? 19.552 -3.094 -47.371 1.00 87.50 358 SER A CA 1
ATOM 2985 C C . SER A 1 358 ? 19.177 -4.519 -47.771 1.00 87.50 358 SER A C 1
ATOM 2987 O O . SER A 1 358 ? 19.711 -5.489 -47.221 1.00 87.50 358 SER A O 1
ATOM 2989 N N . ASN A 1 359 ? 18.263 -4.661 -48.734 1.00 83.31 359 ASN A N 1
ATOM 2990 C CA . ASN A 1 359 ? 17.642 -5.939 -49.099 1.00 83.31 359 ASN A CA 1
ATOM 2991 C C . ASN A 1 359 ? 17.118 -6.670 -47.841 1.00 83.31 359 ASN A C 1
ATOM 2993 O O . ASN A 1 359 ? 16.358 -6.108 -47.064 1.00 83.31 359 ASN A O 1
ATOM 2997 N N . GLU A 1 360 ? 17.558 -7.905 -47.594 1.00 80.19 360 GLU A N 1
ATOM 2998 C CA . GLU A 1 360 ? 17.190 -8.697 -46.409 1.00 80.19 360 GLU A CA 1
ATOM 2999 C C . GLU A 1 360 ? 18.099 -8.458 -45.180 1.00 80.19 360 GLU A C 1
ATOM 3001 O O . GLU A 1 360 ? 18.140 -9.275 -44.255 1.00 80.19 360 GLU A O 1
ATOM 3006 N N . ARG A 1 361 ? 18.900 -7.385 -45.171 1.00 84.75 361 ARG A N 1
ATOM 3007 C CA . ARG A 1 361 ? 19.781 -7.024 -44.048 1.00 84.75 361 ARG A CA 1
ATOM 3008 C C . ARG A 1 361 ? 19.212 -5.825 -43.301 1.00 84.75 361 ARG A C 1
ATOM 3010 O O . ARG A 1 361 ? 18.816 -4.845 -43.922 1.00 84.75 361 ARG A O 1
ATOM 3017 N N . SER A 1 362 ? 19.250 -5.887 -41.975 1.00 84.62 362 SER A N 1
ATOM 3018 C CA . SER A 1 362 ? 18.942 -4.771 -41.080 1.00 84.62 362 SER A CA 1
ATOM 3019 C C . SER A 1 362 ? 20.030 -4.638 -40.016 1.00 84.62 362 SER A C 1
ATOM 3021 O O . SER A 1 362 ? 20.687 -5.622 -39.659 1.00 84.62 362 SER A O 1
ATOM 3023 N N . GLY A 1 363 ? 20.271 -3.421 -39.547 1.00 83.88 363 GLY A N 1
ATOM 3024 C CA . GLY A 1 363 ? 21.230 -3.114 -38.492 1.00 83.88 363 GLY A CA 1
ATOM 3025 C C . GLY A 1 363 ? 20.856 -1.821 -37.777 1.00 83.88 363 GLY A C 1
ATOM 3026 O O . GLY A 1 363 ? 20.172 -0.977 -38.349 1.00 83.88 363 GLY A O 1
ATOM 3027 N N . VAL A 1 364 ? 21.299 -1.689 -36.530 1.00 82.31 364 VAL A N 1
ATOM 3028 C CA . VAL A 1 364 ? 21.084 -0.509 -35.680 1.00 82.31 364 VAL A CA 1
ATOM 3029 C C . VAL A 1 364 ? 22.442 0.095 -35.355 1.00 82.31 364 VAL A C 1
ATOM 3031 O O . VAL A 1 364 ? 23.362 -0.651 -35.017 1.00 82.31 364 VAL A O 1
ATOM 3034 N N . PHE A 1 365 ? 22.583 1.415 -35.467 1.00 85.38 365 PHE A N 1
ATOM 3035 C CA . PHE A 1 365 ? 23.843 2.140 -35.285 1.00 85.38 365 PHE A CA 1
ATOM 3036 C C . PHE A 1 365 ? 23.671 3.287 -34.290 1.00 85.38 365 PHE A C 1
ATOM 3038 O O . PHE A 1 365 ? 22.713 4.042 -34.397 1.00 85.38 365 PHE A O 1
ATOM 3045 N N . LEU A 1 366 ? 24.601 3.435 -33.345 1.00 80.25 366 LEU A N 1
ATOM 3046 C CA . LEU A 1 366 ? 24.553 4.485 -32.322 1.00 80.25 366 LEU A CA 1
ATOM 3047 C C . LEU A 1 366 ? 24.809 5.874 -32.927 1.00 80.25 366 LEU A C 1
ATOM 3049 O O . LEU A 1 366 ? 25.772 6.058 -33.664 1.00 80.25 366 LEU A O 1
ATOM 3053 N N . LEU A 1 367 ? 24.027 6.878 -32.536 1.00 80.19 367 LEU A N 1
ATOM 3054 C CA . LEU A 1 367 ? 24.257 8.300 -32.834 1.00 80.19 367 LEU A CA 1
ATOM 3055 C C . LEU A 1 367 ? 25.372 8.916 -31.978 1.00 80.19 367 LEU A C 1
ATOM 3057 O O . LEU A 1 367 ? 25.868 9.998 -32.287 1.00 80.19 367 LEU A O 1
ATOM 3061 N N . SER A 1 368 ? 25.801 8.255 -30.902 1.00 73.38 368 SER A N 1
ATOM 3062 C CA . SER A 1 368 ? 26.931 8.740 -30.104 1.00 73.38 368 SER A CA 1
ATOM 3063 C C . SER A 1 368 ? 28.245 8.642 -30.885 1.00 73.38 368 SER A C 1
ATOM 3065 O O . SER A 1 368 ? 29.026 9.594 -30.916 1.00 73.38 368 SER A O 1
ATOM 3067 N N . ASN A 1 369 ? 28.478 7.509 -31.557 1.00 75.62 369 ASN A N 1
ATOM 3068 C CA . ASN A 1 369 ? 29.769 7.177 -32.165 1.00 75.62 369 ASN A CA 1
ATOM 3069 C C . ASN A 1 369 ? 29.690 6.498 -33.550 1.00 75.62 369 ASN A C 1
ATOM 3071 O O . ASN A 1 369 ? 30.730 6.182 -34.127 1.00 75.62 369 ASN A O 1
ATOM 3075 N N . GLY A 1 370 ? 28.496 6.265 -34.101 1.00 81.12 370 GLY A N 1
ATOM 3076 C CA . GLY A 1 370 ? 28.299 5.625 -35.406 1.00 81.12 370 GLY A CA 1
ATOM 3077 C C . GLY A 1 370 ? 28.598 4.124 -35.439 1.00 81.12 370 GLY A C 1
ATOM 3078 O O . GLY A 1 370 ? 28.649 3.536 -36.523 1.00 81.12 370 GLY A O 1
ATOM 3079 N N . GLN A 1 371 ? 28.842 3.489 -34.288 1.00 81.56 371 GLN A N 1
ATOM 3080 C CA . GLN A 1 371 ? 29.121 2.057 -34.215 1.00 81.56 371 GLN A CA 1
ATOM 3081 C C . GLN A 1 371 ? 27.837 1.240 -34.335 1.00 81.56 371 GLN A C 1
ATOM 3083 O O . GLN A 1 371 ? 26.784 1.608 -33.815 1.00 81.56 371 GLN A O 1
ATOM 3088 N N . MET A 1 372 ? 27.938 0.092 -35.003 1.00 79.75 372 MET A N 1
ATOM 3089 C CA . MET A 1 372 ? 26.822 -0.839 -35.133 1.00 79.75 372 MET A CA 1
ATOM 3090 C C . MET A 1 372 ? 26.546 -1.521 -33.788 1.00 79.75 372 MET A C 1
ATOM 3092 O O . MET A 1 372 ? 27.383 -2.269 -33.284 1.00 79.75 372 MET A O 1
ATOM 3096 N N . TYR A 1 373 ? 25.355 -1.273 -33.257 1.00 72.06 373 TYR A N 1
ATOM 3097 C CA . TYR A 1 373 ? 24.863 -1.731 -31.965 1.00 72.06 373 TYR A CA 1
ATOM 3098 C C . TYR A 1 373 ? 24.190 -3.107 -32.045 1.00 72.06 373 TYR A C 1
ATOM 3100 O O . TYR A 1 373 ? 24.521 -4.009 -31.281 1.00 72.06 373 TYR A O 1
ATOM 3108 N N . ALA A 1 374 ? 23.291 -3.303 -33.016 1.00 71.69 374 ALA A N 1
ATOM 3109 C CA . ALA A 1 374 ? 22.553 -4.554 -33.196 1.00 71.69 374 ALA A CA 1
ATOM 3110 C C . ALA A 1 374 ? 22.507 -4.981 -34.669 1.00 71.69 374 ALA A C 1
ATOM 3112 O O . ALA A 1 374 ? 22.579 -4.156 -35.584 1.00 71.69 374 ALA A O 1
ATOM 3113 N N . ARG A 1 375 ? 22.395 -6.295 -34.907 1.00 77.19 375 ARG A N 1
ATOM 3114 C CA . ARG A 1 375 ? 22.372 -6.898 -36.249 1.00 77.19 375 ARG A CA 1
ATOM 3115 C C . ARG A 1 375 ? 21.090 -7.695 -36.455 1.00 77.19 375 ARG A C 1
ATOM 3117 O O . ARG A 1 375 ? 20.689 -8.466 -35.591 1.00 77.19 375 ARG A O 1
ATOM 3124 N N . GLY A 1 376 ? 20.500 -7.563 -37.639 1.00 67.69 376 GLY A N 1
ATOM 3125 C CA . GLY A 1 376 ? 19.456 -8.460 -38.118 1.00 67.69 376 GLY A CA 1
ATOM 3126 C C . GLY A 1 376 ? 19.989 -9.857 -38.451 1.00 67.69 376 GLY A C 1
ATOM 3127 O O . GLY A 1 376 ? 21.173 -10.160 -38.309 1.00 67.69 376 GLY A O 1
ATOM 3128 N N . LYS A 1 377 ? 19.103 -10.725 -38.953 1.00 70.38 377 LYS A N 1
ATOM 3129 C CA . LYS A 1 377 ? 19.401 -12.151 -39.198 1.00 70.38 377 LYS A CA 1
ATOM 3130 C C . LYS A 1 377 ? 20.562 -12.401 -40.173 1.00 70.38 377 LYS A C 1
ATOM 3132 O O . LYS A 1 377 ? 21.243 -13.415 -40.058 1.00 70.38 377 LYS A O 1
ATOM 3137 N N . LYS A 1 378 ? 20.778 -11.516 -41.154 1.00 81.44 378 LYS A N 1
ATOM 3138 C CA . LYS A 1 378 ? 21.835 -11.656 -42.169 1.00 81.44 378 LYS A CA 1
ATOM 3139 C C . LYS A 1 378 ? 23.073 -10.829 -41.813 1.00 81.44 378 LYS A C 1
ATOM 3141 O O . LYS A 1 378 ? 22.976 -9.674 -41.410 1.00 81.44 378 LYS A O 1
ATOM 3146 N N . LYS A 1 379 ? 24.255 -11.419 -42.022 1.00 81.81 379 LYS A N 1
ATOM 3147 C CA . LYS A 1 379 ? 25.553 -10.809 -41.698 1.00 81.81 379 LYS A CA 1
ATOM 3148 C C . LYS A 1 379 ? 25.862 -9.609 -42.608 1.00 81.81 379 LYS A C 1
ATOM 3150 O O . LYS A 1 379 ? 25.671 -9.670 -43.827 1.00 81.81 379 LYS A O 1
ATOM 3155 N N . TRP A 1 380 ? 26.382 -8.548 -41.997 1.00 84.81 380 TRP A N 1
ATOM 3156 C CA . TRP A 1 380 ? 26.905 -7.355 -42.666 1.00 84.81 380 TRP A CA 1
ATOM 3157 C C . TRP A 1 380 ? 28.372 -7.550 -43.064 1.00 84.81 380 TRP A C 1
ATOM 3159 O O . TRP A 1 380 ? 29.153 -8.103 -42.287 1.00 84.81 380 TRP A O 1
ATOM 3169 N N . GLN A 1 381 ? 28.744 -7.102 -44.265 1.00 87.56 381 GLN A N 1
ATOM 3170 C CA . GLN A 1 381 ? 30.131 -7.146 -44.735 1.00 87.56 381 GLN A CA 1
ATOM 3171 C C . GLN A 1 381 ? 30.909 -5.910 -44.243 1.00 87.56 381 GLN A C 1
ATOM 3173 O O . GLN A 1 381 ? 30.321 -4.828 -44.184 1.00 87.56 381 GLN A O 1
ATOM 3178 N N . PRO A 1 382 ? 32.222 -6.015 -43.949 1.00 86.00 382 PRO A N 1
ATOM 3179 C CA . PRO A 1 382 ? 33.015 -4.893 -43.431 1.00 86.00 382 PRO A CA 1
ATOM 3180 C C . PRO A 1 382 ? 32.972 -3.628 -44.300 1.00 86.00 382 PRO A C 1
ATOM 3182 O O . PRO A 1 382 ? 32.895 -2.523 -43.770 1.00 86.00 382 PRO A O 1
ATOM 3185 N N . HIS A 1 383 ? 32.949 -3.779 -45.630 1.00 87.88 383 HIS A N 1
ATOM 3186 C CA . HIS A 1 383 ? 32.846 -2.639 -46.547 1.00 87.88 383 HIS A CA 1
ATOM 3187 C C . HIS A 1 383 ? 31.507 -1.895 -46.412 1.00 87.88 383 HIS A C 1
ATOM 3189 O O . HIS A 1 383 ? 31.498 -0.672 -46.445 1.00 87.88 383 HIS A O 1
ATOM 3195 N N . MET A 1 384 ? 30.395 -2.607 -46.185 1.00 86.94 384 MET A N 1
ATOM 3196 C CA . MET A 1 384 ? 29.067 -2.001 -46.005 1.00 86.94 384 MET A CA 1
ATOM 3197 C C . MET A 1 384 ? 29.013 -1.176 -44.717 1.00 86.94 384 MET A C 1
ATOM 3199 O O . MET A 1 384 ? 28.471 -0.077 -44.701 1.00 86.94 384 MET A O 1
ATOM 3203 N N . ILE A 1 385 ? 29.613 -1.697 -43.639 1.00 86.88 385 ILE A N 1
ATOM 3204 C CA . ILE A 1 385 ? 29.731 -0.973 -42.367 1.00 86.88 385 ILE A CA 1
ATOM 3205 C C . ILE A 1 385 ? 30.569 0.293 -42.581 1.00 86.88 385 ILE A C 1
ATOM 3207 O O . ILE A 1 385 ? 30.155 1.368 -42.167 1.00 86.88 385 ILE A O 1
ATOM 3211 N N . SER A 1 386 ? 31.699 0.192 -43.291 1.00 86.44 386 SER A N 1
ATOM 3212 C CA . SER A 1 386 ? 32.546 1.350 -43.605 1.00 86.44 386 SER A CA 1
ATOM 3213 C C . SER A 1 386 ? 31.826 2.412 -44.449 1.00 86.44 386 SER A C 1
ATOM 3215 O O . SER A 1 386 ? 31.984 3.601 -44.177 1.00 86.44 386 SER A O 1
ATOM 3217 N N . GLU A 1 387 ? 31.017 2.009 -45.435 1.00 89.62 387 GLU A N 1
ATOM 3218 C CA . GLU A 1 387 ? 30.189 2.922 -46.238 1.00 89.62 387 GLU A CA 1
ATOM 3219 C C . GLU A 1 387 ? 29.185 3.692 -45.365 1.00 89.62 387 GLU A C 1
ATOM 3221 O O . GLU A 1 387 ? 29.101 4.917 -45.463 1.00 89.62 387 GLU A O 1
ATOM 3226 N N . ILE A 1 388 ? 28.480 2.997 -44.466 1.00 90.44 388 ILE A N 1
ATOM 3227 C CA . ILE A 1 388 ? 27.519 3.609 -43.537 1.00 90.44 388 ILE A CA 1
ATOM 3228 C C . ILE A 1 388 ? 28.223 4.550 -42.560 1.00 90.44 388 ILE A C 1
ATOM 3230 O O . ILE A 1 388 ? 27.761 5.668 -42.357 1.00 90.44 388 ILE A O 1
ATOM 3234 N N . THR A 1 389 ? 29.353 4.138 -41.979 1.00 88.19 389 THR A N 1
ATOM 3235 C CA . THR A 1 389 ? 30.102 4.976 -41.032 1.00 88.19 389 THR A CA 1
ATOM 3236 C C . THR A 1 389 ? 30.594 6.267 -41.690 1.00 88.19 389 THR A C 1
ATOM 3238 O O . THR A 1 389 ? 30.501 7.328 -41.077 1.00 88.19 389 THR A O 1
ATOM 3241 N N . LYS A 1 390 ? 31.061 6.213 -42.947 1.00 89.62 390 LYS A N 1
ATOM 3242 C CA . LYS A 1 390 ? 31.447 7.416 -43.707 1.00 89.62 390 LYS A CA 1
ATOM 3243 C C . LYS A 1 390 ? 30.256 8.331 -43.980 1.00 89.62 390 LYS A C 1
ATOM 3245 O O . LYS A 1 390 ? 30.378 9.541 -43.832 1.00 89.62 390 LYS A O 1
ATOM 3250 N N . TRP A 1 391 ? 29.110 7.764 -44.363 1.00 92.88 391 TRP A N 1
ATOM 3251 C CA . TRP A 1 391 ? 27.894 8.549 -44.578 1.00 92.88 391 TRP A CA 1
ATOM 3252 C C . TRP A 1 391 ? 27.430 9.225 -43.282 1.00 92.88 391 TRP A C 1
ATOM 3254 O O . TRP A 1 391 ? 27.175 10.428 -43.276 1.00 92.88 391 TRP A O 1
ATOM 3264 N N . TYR A 1 392 ? 27.423 8.482 -42.173 1.00 91.69 392 TYR A N 1
ATOM 3265 C CA . TYR A 1 392 ? 27.068 8.990 -40.850 1.00 91.69 392 TYR A CA 1
ATOM 3266 C C . TYR A 1 392 ? 27.952 10.167 -40.423 1.00 91.69 392 TYR A C 1
ATOM 3268 O O . TYR A 1 392 ? 27.429 11.165 -39.946 1.00 91.69 392 TYR A O 1
ATOM 3276 N N . GLN A 1 393 ? 29.270 10.107 -40.644 1.00 89.44 393 GLN A N 1
ATOM 3277 C CA . GLN A 1 393 ? 30.173 11.216 -40.302 1.00 89.44 393 GLN A CA 1
ATOM 3278 C C . GLN A 1 393 ? 29.789 12.540 -40.980 1.00 89.44 393 GLN A C 1
ATOM 3280 O O . GLN A 1 393 ? 29.999 13.596 -40.393 1.00 89.44 393 GLN A O 1
ATOM 3285 N N . LEU A 1 394 ? 29.209 12.481 -42.182 1.00 90.81 394 LEU A N 1
ATOM 3286 C CA . LEU A 1 394 ? 28.770 13.657 -42.937 1.00 90.81 394 LEU A CA 1
ATOM 3287 C C . LEU A 1 394 ? 27.374 14.158 -42.530 1.00 90.81 394 LEU A C 1
ATOM 3289 O O . LEU A 1 394 ? 27.081 15.327 -42.739 1.00 90.81 394 LEU A O 1
ATOM 3293 N N . HIS A 1 395 ? 26.525 13.294 -41.964 1.00 90.94 395 HIS A N 1
ATOM 3294 C CA . HIS A 1 395 ? 25.106 13.583 -41.677 1.00 90.94 395 HIS A CA 1
ATOM 3295 C C . HIS A 1 395 ? 24.788 13.533 -40.177 1.00 90.94 395 HIS A C 1
ATOM 3297 O O . HIS A 1 395 ? 23.629 13.545 -39.772 1.00 90.94 395 HIS A O 1
ATOM 3303 N N . ARG A 1 396 ? 25.819 13.446 -39.329 1.00 89.00 396 ARG A N 1
ATOM 3304 C CA . ARG A 1 396 ? 25.675 13.273 -37.882 1.00 89.00 396 ARG A CA 1
ATOM 3305 C C . ARG A 1 396 ? 24.820 14.370 -37.254 1.00 89.00 396 ARG A C 1
ATOM 3307 O O . ARG A 1 396 ? 23.979 14.056 -36.424 1.00 89.00 396 ARG A O 1
ATOM 3314 N N . GLU A 1 397 ? 25.050 15.627 -37.626 1.00 86.38 397 GLU A N 1
ATOM 3315 C CA . GLU A 1 397 ? 24.314 16.768 -37.067 1.00 86.38 397 GLU A CA 1
ATOM 3316 C C . GLU A 1 397 ? 22.829 16.715 -37.440 1.00 86.38 397 GLU A C 1
ATOM 3318 O O . GLU A 1 397 ? 21.987 16.806 -36.554 1.00 86.38 397 GLU A O 1
ATOM 3323 N N . GLU A 1 398 ? 22.511 16.441 -38.708 1.00 88.50 398 GLU A N 1
ATOM 3324 C CA . GLU A 1 398 ? 21.132 16.293 -39.200 1.00 88.50 398 GLU A CA 1
ATOM 3325 C C . GLU A 1 398 ? 20.395 15.125 -38.525 1.00 88.50 398 GLU A C 1
ATOM 3327 O O . GLU A 1 398 ? 19.222 15.234 -38.157 1.00 88.50 398 GLU A O 1
ATOM 3332 N N . LEU A 1 399 ? 21.080 13.992 -38.339 1.00 86.19 399 LEU A N 1
ATOM 3333 C CA . LEU A 1 399 ? 20.517 12.835 -37.650 1.00 86.19 399 LEU A CA 1
ATOM 3334 C C . LEU A 1 399 ? 20.275 13.117 -36.163 1.00 86.19 399 LEU A C 1
ATOM 3336 O O . LEU A 1 399 ? 19.240 12.719 -35.636 1.00 86.19 399 LEU A O 1
ATOM 3340 N N . LEU A 1 400 ? 21.202 13.808 -35.492 1.00 82.50 400 LEU A N 1
ATOM 3341 C CA . LEU A 1 400 ? 21.038 14.214 -34.095 1.00 82.50 400 LEU A CA 1
ATOM 3342 C C . LEU A 1 400 ? 19.878 15.200 -33.938 1.00 82.50 400 LEU A C 1
ATOM 3344 O O . LEU A 1 400 ? 19.028 14.989 -33.083 1.00 82.50 400 LEU A O 1
ATOM 3348 N N . GLU A 1 401 ? 19.793 16.218 -34.792 1.00 82.25 401 GLU A N 1
ATOM 3349 C CA . GLU A 1 401 ? 18.682 17.175 -34.785 1.00 82.25 401 GLU A CA 1
ATOM 3350 C C . GLU A 1 401 ? 17.342 16.476 -35.057 1.00 82.25 401 GLU A C 1
ATOM 3352 O O . GLU A 1 401 ? 16.333 16.749 -34.408 1.00 82.25 401 GLU A O 1
ATOM 3357 N N . THR A 1 402 ? 17.313 15.528 -35.996 1.00 84.50 402 THR A N 1
ATOM 3358 C CA . THR A 1 402 ? 16.091 14.768 -36.282 1.00 84.50 402 THR A CA 1
ATOM 3359 C C . THR A 1 402 ? 15.699 13.858 -35.118 1.00 84.50 402 THR A C 1
ATOM 3361 O O . THR A 1 402 ? 14.510 13.740 -34.825 1.00 84.50 402 THR A O 1
ATOM 3364 N N . TRP A 1 403 ? 16.670 13.244 -34.438 1.00 79.56 403 TRP A N 1
ATOM 3365 C CA . TRP A 1 403 ? 16.429 12.481 -33.213 1.00 79.56 403 TRP A CA 1
ATOM 3366 C C . TRP A 1 403 ? 15.849 13.373 -32.109 1.00 79.56 403 TRP A C 1
ATOM 3368 O O . TRP A 1 403 ? 14.788 13.056 -31.574 1.00 79.56 403 TRP A O 1
ATOM 3378 N N . GLU A 1 404 ? 16.484 14.517 -31.831 1.00 75.38 404 GLU A N 1
ATOM 3379 C CA . GLU A 1 404 ? 16.045 15.492 -30.820 1.00 75.38 404 GLU A CA 1
ATOM 3380 C C . GLU A 1 404 ? 14.610 15.987 -31.095 1.00 75.38 404 GLU A C 1
ATOM 3382 O O . GLU A 1 404 ? 13.792 16.070 -30.177 1.00 75.38 404 GLU A O 1
ATOM 3387 N N . ASN A 1 405 ? 14.269 16.243 -32.362 1.00 77.62 405 ASN A N 1
ATOM 3388 C CA . ASN A 1 405 ? 12.928 16.674 -32.767 1.00 77.62 405 ASN A CA 1
ATOM 3389 C C . ASN A 1 405 ? 11.857 15.579 -32.628 1.00 77.62 405 ASN A C 1
ATOM 3391 O O . ASN A 1 405 ? 10.702 15.894 -32.344 1.00 77.62 405 ASN A O 1
ATOM 3395 N N . LEU A 1 406 ? 12.209 14.310 -32.859 1.00 73.12 406 LEU A N 1
ATOM 3396 C CA . LEU A 1 406 ? 11.258 13.192 -32.819 1.00 73.12 406 LEU A CA 1
ATOM 3397 C C . LEU A 1 406 ? 11.023 12.640 -31.407 1.00 73.12 406 LEU A C 1
ATOM 3399 O O . LEU A 1 406 ? 9.925 12.164 -31.124 1.00 73.12 406 LEU A O 1
ATOM 3403 N N . HIS A 1 407 ? 12.030 12.686 -30.531 1.00 69.00 407 HIS A N 1
ATOM 3404 C CA . HIS A 1 407 ? 11.958 12.104 -29.181 1.00 69.00 407 HIS A CA 1
ATOM 3405 C C . HIS A 1 407 ? 11.750 13.136 -28.068 1.00 69.00 407 HIS A C 1
ATOM 3407 O O . HIS A 1 407 ? 11.421 12.762 -26.944 1.00 69.00 407 HIS A O 1
ATOM 3413 N N . GLY A 1 408 ? 11.864 14.431 -28.380 1.00 61.31 408 GLY A N 1
ATOM 3414 C CA . GLY A 1 408 ? 11.872 15.492 -27.378 1.00 61.31 408 GLY A CA 1
ATOM 3415 C C . GLY A 1 408 ? 13.231 15.553 -26.677 1.00 61.31 408 GLY A C 1
ATOM 3416 O O . GLY A 1 408 ? 13.847 14.538 -26.371 1.00 61.31 408 GLY A O 1
ATOM 3417 N N . SER A 1 409 ? 13.752 16.759 -26.466 1.00 49.22 409 SER A N 1
ATOM 3418 C CA . SER A 1 409 ? 15.136 16.967 -26.035 1.00 49.22 409 SER A CA 1
ATOM 3419 C C . SER A 1 409 ? 15.493 16.243 -24.725 1.00 49.22 409 SER A C 1
ATOM 3421 O O . SER A 1 409 ? 14.937 16.579 -23.679 1.00 49.22 409 SER A O 1
ATOM 3423 N N . LEU A 1 410 ? 16.548 15.423 -24.731 1.00 43.75 410 LEU A N 1
ATOM 3424 C CA . LEU A 1 410 ? 17.556 15.531 -23.675 1.00 43.75 410 LEU A CA 1
ATOM 3425 C C . LEU A 1 410 ? 18.304 16.824 -23.972 1.00 43.75 410 LEU A C 1
ATOM 3427 O O . LEU A 1 410 ? 19.106 16.886 -24.906 1.00 43.75 410 LEU A O 1
ATOM 3431 N N . LYS A 1 411 ? 17.970 17.908 -23.267 1.00 39.34 411 LYS A N 1
ATOM 3432 C CA . LYS A 1 411 ? 18.767 19.127 -23.398 1.00 39.34 411 LYS A CA 1
ATOM 3433 C C . LYS A 1 411 ? 20.194 18.768 -22.974 1.00 39.34 411 LYS A C 1
ATOM 3435 O O . LYS A 1 411 ? 20.410 18.322 -21.853 1.00 39.34 411 LYS A O 1
ATOM 3440 N N . LYS A 1 412 ? 21.129 18.901 -23.916 1.00 41.09 412 LYS A N 1
ATOM 3441 C CA . LYS A 1 412 ? 22.572 18.701 -23.715 1.00 41.09 412 LYS A CA 1
ATOM 3442 C C . LYS A 1 412 ? 23.110 19.369 -22.454 1.00 41.09 412 LYS A C 1
ATOM 3444 O O . LYS A 1 412 ? 22.583 20.444 -22.090 1.00 41.09 412 LYS A O 1
#

Secondary structure (DSSP, 8-state):
-EEEEEEEEETTEEEEEEE--SS-----STTSSHHHHHHHHHHHHHTTTS--TTBSSS-B---HHHHB-TT-TTSPEEEEEEETT-SB-EEEEEEEETTTTEEEEEEE---TT-SS--TTB----EETBEE----TT-----SS----TT--SSS-TTSTTHHHHHHHTTTPPPHHHHHIIIIIHHHHHHHHHTT--PPEEPSTTTTSEEETTEEGGGPPPPTT--TTHHHHHHHHHHHHHHSSPEE-TTS--SEEEEEESS-TTTGGG--SS-HHHHHHHTT--EE--S-GGG--SEEEEEEEETTEEEEEEEEEE-SGGGGGSPPEEEEEEETTTEEEEEEES-SS--SSEEEEEETTEEEEEETTT--EEEE-SSPPPHHHHHHHHHHHHHHHHHHHHHHHHHH-----

Radius of gyration: 31.24 Å; Cα contacts (8 Å, |Δi|>4): 620; chains: 1; bounding box: 64×54×95 Å

Mean predicted aligned error: 16.35 Å

Nearest PDB structures (foldseek):
  6fsz-assembly1_FF  TM=5.021E-01  e=1.371E+00  Saccharomyces cerevisiae S288C
  6lqs-assembly1_M3  TM=5.021E-01  e=1.371E+00  Saccharomyces cerevisiae S288C
  1xs0-assembly1_A-2  TM=5.531E-01  e=7.682E+00  Escherichia coli K-12
  1v04-assembly1_A  TM=2.965E-01  e=4.083E+00  Homo sapiens
  3o4j-assembly2_D  TM=2.430E-01  e=7.253E+00  Aeropyrum pernix

pLDDT: mean 78.55, std 14.08, range [39.34, 98.12]